Protein AF-A0A1L9TGQ7-F1 (afdb_monomer)

Solvent-accessible surface area (backbone atoms only — not comparable to full-atom values): 24859 Å² total; per-residue (Å²): 131,86,84,70,90,68,77,85,53,78,70,39,79,41,75,22,40,30,78,27,87,82,72,50,65,28,44,29,42,13,30,24,74,45,77,50,68,49,99,86,67,49,78,47,44,32,21,42,79,64,66,68,78,75,81,62,87,81,80,74,77,82,78,83,72,86,79,78,83,77,71,81,80,76,93,82,71,81,88,72,87,74,85,90,71,97,55,82,61,54,36,28,29,88,88,43,94,48,72,83,74,11,47,65,52,70,86,42,43,58,85,92,52,49,78,76,86,53,93,65,65,64,64,56,53,62,53,68,71,46,64,81,30,72,59,53,56,58,72,64,38,80,37,44,22,42,30,74,36,73,59,70,48,57,28,35,30,33,11,28,19,63,42,58,38,63,61,84,96,44,43,60,27,17,30,19,42,68,44,62,96,46,67,56,80,66,30,30,38,19,29,76,91,75,65,45,64,62,54,77,89,67,49,53,64,50,76,79,79,79,91,73,71,92,66,86,48,63,69,63,62,54,50,48,56,75,68,61,55,40,46,87,94,55,60,76,55,76,69,38,80,39,76,19,27,29,77,45,96,68,38,48,59,27,39,26,56,16,34,23,74,44,70,49,64,38,97,87,68,41,46,30,38,32,22,42,69,44,95,94,36,52,76,56,20,21,27,84,78,77,34,43,61,44,74,62,60,92,57,54,51,59,96,86,56,85,70,87,85,89,51,79,76,51,49,58,56,42,51,54,49,50,47,53,46,44,52,42,66,75,15,73,30,42,54,53,60,68,69,51,76,80,87,85,71,73,69,57,81,67,36,80,38,72,19,40,28,65,43,90,79,46,65,98,80,57,55,27,40,25,33,10,35,24,77,44,62,45,65,48,100,85,69,46,75,48,42,33,16,41,77,43,94,90,44,69,62,78,64,28,38,37,17,29,77,87,76,35,44,68,56,60,75,86,49,59,133

pLDDT: mean 75.67, std 20.25, range [24.47, 97.88]

Foldseek 3Di:
DDPDPDDDDQQDWDWFWEQFPVRAIWTAIAGFHDWDADPVRDIGTYGAQDEDPPPPDDPPPDDPPPPPPPDDDDPDDDDDDDDDDPCRRFTFRPVDPDRVVRTDDLNRHDPVHRPPVDLPDVLVVLVVVFPQQQDQDDAQDFHWFWEAFQLRFIKTATAGFQGFDDDDPGRRGGHGAQDAPDCDDRSFIARNNPRHTDDPLRHANDDDDDLPDPDQPDPPQLCCVVVVFQQPVRWDDAQDWDFAWEQDPNRAIWTFTAGWPDWDADPVRTIHTYHDHDPPRQQRTARSRSRHRDDPVLCVDDVPDHDDDDDDVVVVVCVVVVVVVCCVCVPLLNVLVVPFDDPPDWDDAQDFHWAWEDQPPDDRPFIWIAGAGWPDWDADPVRDIHTYGAQDPVDCDRRSFIAGNVRSHTDDPVRHD

Secondary structure (DSSP, 8-state):
------PPPTTSEEEEEEE-TTS-EEEEEEEEEEEEE-TTS-EEEEEEE-------S--------TTSTT-PPPTT---------S-TT--B-TT-SSHHHHBPPGGGS-TTTS----TTHHHHHHHHHS----SPPPTT-EEEEEEE-TT--EEEEEEEEEEEEEETTEEEEEEEEPPTT--SGGG--EETTT-PBPPGGGS-SSPPPP--------HHHHHHHHH----GGGPPPTTSEEEEEEE-TTS-EEEEEEEEEEEEE-TTS-EEEEEEPPTT-GGG-B-TTT-PBPP-TTTS--TT-------HHHHHHHHHHHHHHHHHHSSHHHHHHHTSPP--S-PPTT-EEEEEE--TTS-TT--EEEEEEEEEEEE-TTS-EEEEEE--TT--SGGGS-B-TTT-PBPPGGG--

Nearest PDB structures (foldseek):
  6fwn-assembly1_A  TM=1.967E-01  e=7.204E+00  Homo sapiens
  6hix-assembly1_A4  TM=1.139E-01  e=1.671E+00  Trypanosoma brucei brucei
  7nfe-assembly1_C  TM=1.487E-01  e=7.204E+00  Homo sapiens
  7k0y-assembly1_C  TM=9.699E-02  e=7.638E+00  Homo sapiens

Sequence (417 aa):
MGRTNKVPQIGQDFAGWYHAPSGKRYYGRGTINERGYTHDGSIYWRVCPTGVRPLTKFDCCSTSDEEELLREPDEDEPVRTYGRTGLDHEFVDPYVNDMKKSIMPEEDWPWHLRPFTDRNCNYSFRWRTVPDPSRAAEFGRKTPGLYVTANRMNYVGVGRALKPKMLGKEAKSSLVMPIPGKTDGLYQFFDRERGNNIPFWDMPRAPYPRWESGKAINREKWHAWFDNRPHAAMMPRLDDEHLGAYIAPDGHWYIGKGKVVATGLNQERRGFVYVEPQPGNEHNFVHPFTEEPMADFAACPRPGEGRLVTGQEGEKERHDAEQELAILKDGPAWSRWRSFPRIERIPELGEEYPGLYRPPKAPKREIYLGVGKVIKAGTTDRGRVFVESVPIPDKKEGNYQFFDPFTGKDMPDEYLP

Radius of gyration: 27.44 Å; Cα contacts (8 Å, |Δi|>4): 732; chains: 1; bounding box: 98×52×60 Å

Mean predicted aligned error: 18.0 Å

Organism: NCBI:txid1036612

Structure (mmCIF, N/CA/C/O backbone):
data_AF-A0A1L9TGQ7-F1
#
_entry.id   AF-A0A1L9TGQ7-F1
#
loop_
_atom_site.group_PDB
_atom_site.id
_atom_site.type_symbol
_atom_site.label_atom_id
_atom_site.label_alt_id
_atom_site.label_comp_id
_atom_site.label_asym_id
_atom_site.label_entity_id
_atom_site.label_seq_id
_atom_site.pdbx_PDB_ins_code
_atom_site.Cartn_x
_atom_site.Cartn_y
_atom_site.Cartn_z
_atom_site.occupancy
_atom_site.B_iso_or_equiv
_atom_site.auth_seq_id
_atom_site.auth_comp_id
_atom_site.auth_asym_id
_atom_site.auth_atom_id
_atom_site.pdbx_PDB_model_num
ATOM 1 N N . MET A 1 1 ? -41.762 -17.075 -12.937 1.00 41.94 1 MET A N 1
ATOM 2 C CA . MET A 1 1 ? -40.290 -17.190 -12.818 1.00 41.94 1 MET A CA 1
ATOM 3 C C . MET A 1 1 ? -39.978 -18.293 -11.817 1.00 41.94 1 MET A C 1
ATOM 5 O O . MET A 1 1 ? -40.429 -18.195 -10.683 1.00 41.94 1 MET A O 1
ATOM 9 N N . GLY A 1 2 ? -39.305 -19.368 -12.236 1.00 38.78 2 GLY A N 1
ATOM 10 C CA . GLY A 1 2 ? -38.967 -20.485 -11.349 1.00 38.78 2 GLY A CA 1
ATOM 11 C C . GLY A 1 2 ? -37.966 -20.044 -10.282 1.00 38.78 2 GLY A C 1
ATOM 12 O O . GLY A 1 2 ? -36.862 -19.624 -10.618 1.00 38.78 2 GLY A O 1
ATOM 13 N N . ARG A 1 3 ? -38.354 -20.108 -9.003 1.00 36.09 3 ARG A N 1
ATOM 14 C CA . ARG A 1 3 ? -37.448 -19.869 -7.872 1.00 36.09 3 ARG A CA 1
ATOM 15 C C . ARG A 1 3 ? -36.456 -21.028 -7.800 1.00 36.09 3 ARG A C 1
ATOM 17 O O . ARG A 1 3 ? -36.712 -22.040 -7.160 1.00 36.09 3 ARG A O 1
ATOM 24 N N . THR A 1 4 ? -35.327 -20.913 -8.488 1.00 45.81 4 THR A N 1
ATOM 25 C CA . THR A 1 4 ? -34.187 -21.784 -8.206 1.00 45.81 4 THR A CA 1
ATOM 26 C C . THR A 1 4 ? -33.650 -21.396 -6.831 1.00 45.81 4 THR A C 1
ATOM 28 O O . THR A 1 4 ? -33.208 -20.261 -6.672 1.00 45.81 4 THR A O 1
ATOM 31 N N . ASN A 1 5 ? -33.661 -22.318 -5.861 1.00 67.69 5 ASN A N 1
ATOM 32 C CA . ASN A 1 5 ? -33.071 -22.183 -4.513 1.00 67.69 5 ASN A CA 1
ATOM 33 C C . ASN A 1 5 ? -31.532 -22.031 -4.530 1.00 67.69 5 ASN A C 1
ATOM 35 O O . ASN A 1 5 ? -30.829 -22.516 -3.645 1.00 67.69 5 ASN A O 1
ATOM 39 N N . LYS A 1 6 ? -30.967 -21.407 -5.564 1.00 85.38 6 LYS A N 1
ATOM 40 C CA . LYS A 1 6 ? -29.536 -21.150 -5.641 1.00 85.38 6 LYS A CA 1
ATOM 41 C C . LYS A 1 6 ? -29.211 -20.012 -4.686 1.00 85.38 6 LYS A C 1
ATOM 43 O O . LYS A 1 6 ? -29.656 -18.885 -4.880 1.00 85.38 6 LYS A O 1
ATOM 48 N N . VAL A 1 7 ? -28.434 -20.341 -3.660 1.00 89.12 7 VAL A N 1
ATOM 49 C CA . VAL A 1 7 ? -27.815 -19.368 -2.762 1.00 89.12 7 VAL A CA 1
ATOM 50 C C . VAL A 1 7 ? -26.965 -18.408 -3.614 1.00 89.12 7 VAL A C 1
ATOM 52 O O . VAL A 1 7 ? -26.104 -18.893 -4.356 1.00 89.12 7 VAL A O 1
ATOM 55 N N . PRO A 1 8 ? -27.200 -17.084 -3.543 1.00 91.06 8 PRO A N 1
ATOM 56 C CA . PRO A 1 8 ? -26.409 -16.090 -4.265 1.00 91.06 8 PRO A CA 1
ATOM 57 C C . PRO A 1 8 ? -24.906 -16.221 -3.989 1.00 91.06 8 PRO A C 1
ATOM 59 O O . PRO A 1 8 ? -24.485 -16.603 -2.894 1.00 91.06 8 PRO A O 1
ATOM 62 N N . GLN A 1 9 ? -24.078 -15.915 -4.984 1.00 92.00 9 GLN A N 1
ATOM 63 C CA . GLN A 1 9 ? -22.617 -15.968 -4.870 1.00 92.00 9 GLN A CA 1
ATOM 64 C C . GLN A 1 9 ? -22.018 -14.564 -4.727 1.00 92.00 9 GLN A C 1
ATOM 66 O O . GLN A 1 9 ? -22.563 -13.592 -5.246 1.00 92.00 9 GLN A O 1
ATOM 71 N N . ILE A 1 10 ? -20.869 -14.459 -4.047 1.00 90.12 10 ILE A N 1
ATOM 72 C CA . ILE A 1 10 ? -20.079 -13.217 -4.005 1.00 90.12 10 ILE A CA 1
ATOM 73 C C . ILE A 1 10 ? -19.779 -12.777 -5.446 1.00 90.12 10 ILE A C 1
ATOM 75 O O . ILE A 1 10 ? -19.423 -13.600 -6.287 1.00 90.12 10 ILE A O 1
ATOM 79 N N . GLY A 1 11 ? -19.948 -11.487 -5.733 1.00 85.81 11 GLY A N 1
ATOM 80 C CA . GLY A 1 11 ? -19.813 -10.916 -7.072 1.00 85.81 11 GLY A CA 1
ATOM 81 C C . GLY A 1 11 ? -21.116 -10.847 -7.877 1.00 85.81 11 GLY A C 1
ATOM 82 O O . GLY A 1 11 ? -21.139 -10.167 -8.900 1.00 85.81 11 GLY A O 1
ATOM 83 N N . GLN A 1 12 ? -22.201 -11.492 -7.433 1.00 92.50 12 GLN A N 1
ATOM 84 C CA . GLN A 1 12 ? -23.512 -11.378 -8.081 1.00 92.50 12 GLN A CA 1
ATOM 85 C C . GLN A 1 12 ? -24.275 -10.139 -7.605 1.00 92.50 12 GLN A C 1
ATOM 87 O O . GLN A 1 12 ? -24.151 -9.729 -6.452 1.00 92.50 12 GLN A O 1
ATOM 92 N N . ASP A 1 13 ? -25.086 -9.574 -8.498 1.00 91.12 13 ASP A N 1
ATOM 93 C CA . ASP A 1 13 ? -26.049 -8.523 -8.169 1.00 91.12 13 ASP A CA 1
ATOM 94 C C . ASP A 1 13 ? -27.183 -9.095 -7.304 1.00 91.12 13 ASP A C 1
ATOM 96 O O . ASP A 1 13 ? -27.836 -10.074 -7.681 1.00 91.12 13 ASP A O 1
ATOM 100 N N . PHE A 1 14 ? -27.396 -8.516 -6.124 1.00 93.44 14 PHE A N 1
ATOM 101 C CA . PHE A 1 14 ? -28.368 -8.983 -5.141 1.00 93.44 14 PHE A CA 1
ATOM 102 C C . PHE A 1 14 ? -28.836 -7.844 -4.224 1.00 93.44 14 PHE A C 1
ATOM 104 O O . PHE A 1 14 ? -28.179 -6.813 -4.106 1.00 93.44 14 PHE A O 1
ATOM 111 N N . ALA A 1 15 ? -29.977 -8.023 -3.556 1.00 92.75 15 ALA A N 1
ATOM 112 C CA . ALA A 1 15 ? -30.450 -7.079 -2.545 1.00 92.75 15 ALA A CA 1
ATOM 113 C C . ALA A 1 15 ? -29.833 -7.406 -1.177 1.00 92.75 15 ALA A C 1
ATOM 115 O O . ALA A 1 15 ? -29.907 -8.543 -0.706 1.00 92.75 15 ALA A O 1
ATOM 116 N N . GLY A 1 16 ? -29.226 -6.422 -0.522 1.00 93.38 16 GLY A N 1
ATOM 117 C CA . GLY A 1 16 ? -28.570 -6.627 0.762 1.00 93.38 16 GLY A CA 1
ATOM 118 C C . GLY A 1 16 ? -28.275 -5.334 1.505 1.00 93.38 16 GLY A C 1
ATOM 119 O O . GLY A 1 16 ? -28.634 -4.237 1.079 1.00 93.38 16 GLY A O 1
ATOM 120 N N . TRP A 1 17 ? -27.602 -5.482 2.640 1.00 94.31 17 TRP A N 1
ATOM 121 C CA . TRP A 1 17 ? -27.204 -4.361 3.478 1.00 94.31 17 TRP A CA 1
ATOM 122 C C . TRP A 1 17 ? -25.899 -3.743 2.984 1.00 94.31 17 TRP A C 1
ATOM 124 O O . TRP A 1 17 ? -24.921 -4.435 2.715 1.00 94.31 17 TRP A O 1
ATOM 134 N N . TYR A 1 18 ? -25.847 -2.423 2.942 1.00 93.50 18 TYR A N 1
ATOM 135 C CA . TYR A 1 18 ? -24.638 -1.647 2.742 1.00 93.50 18 TYR A CA 1
ATOM 136 C C . TYR A 1 18 ? -24.322 -0.871 4.020 1.00 93.50 18 TYR A C 1
ATOM 138 O O . TYR A 1 18 ? -25.192 -0.243 4.622 1.00 93.50 18 TYR A O 1
ATOM 146 N N . HIS A 1 19 ? -23.068 -0.952 4.459 1.00 90.00 19 HIS A N 1
ATOM 147 C CA . HIS A 1 19 ? -22.569 -0.221 5.619 1.00 90.00 19 HIS A CA 1
ATOM 148 C C . HIS A 1 19 ? -21.802 0.998 5.119 1.00 90.00 19 HIS A C 1
ATOM 150 O O . HIS A 1 19 ? -20.717 0.861 4.547 1.00 90.00 19 HIS A O 1
ATOM 156 N N . ALA A 1 20 ? -22.375 2.176 5.328 1.00 88.25 20 ALA A N 1
ATOM 157 C CA . ALA A 1 20 ? -21.774 3.418 4.885 1.00 88.25 20 ALA A CA 1
ATOM 158 C C . ALA A 1 20 ? -20.592 3.836 5.780 1.00 88.25 20 ALA A C 1
ATOM 160 O O . ALA A 1 20 ? -20.524 3.441 6.950 1.00 88.25 20 ALA A O 1
ATOM 161 N N . PRO A 1 21 ? -19.676 4.686 5.277 1.00 75.56 21 PRO A N 1
ATOM 162 C CA . PRO A 1 21 ? -18.575 5.235 6.067 1.00 75.56 21 PRO A CA 1
ATOM 163 C C . PRO A 1 21 ? -19.004 5.999 7.328 1.00 75.56 21 PRO A C 1
ATOM 165 O O . PRO A 1 21 ? -18.223 6.053 8.275 1.00 75.56 21 PRO A O 1
ATOM 168 N N . SER A 1 22 ? -20.215 6.570 7.364 1.00 80.31 22 SER A N 1
ATOM 169 C CA . SER A 1 22 ? -20.769 7.224 8.561 1.00 80.31 22 SER A CA 1
ATOM 170 C C . SER A 1 22 ? -21.143 6.258 9.690 1.00 80.31 22 SER A C 1
ATOM 172 O O . SER A 1 22 ? -21.443 6.704 10.794 1.00 80.31 22 SER A O 1
ATOM 174 N N . GLY A 1 23 ? -21.161 4.946 9.430 1.00 83.88 23 GLY A N 1
ATOM 175 C CA . GLY A 1 23 ? -21.666 3.928 10.354 1.00 83.88 23 GLY A CA 1
ATOM 176 C C . GLY A 1 23 ? -23.158 3.619 10.191 1.00 83.88 23 GLY A C 1
ATOM 177 O O . GLY A 1 23 ? -23.640 2.662 10.800 1.00 83.88 23 GLY A O 1
ATOM 178 N N . LYS A 1 24 ? -23.884 4.367 9.347 1.00 89.88 24 LYS A N 1
ATOM 179 C CA . LYS A 1 24 ? -25.278 4.069 8.985 1.00 89.88 24 LYS A CA 1
ATOM 180 C C . LYS A 1 24 ? -25.387 2.840 8.079 1.00 89.88 24 LYS A C 1
ATOM 182 O O . LYS A 1 24 ? -24.432 2.449 7.401 1.00 89.88 24 LYS A O 1
ATOM 187 N N . ARG A 1 25 ? -26.572 2.225 8.070 1.00 91.25 25 ARG A N 1
ATOM 188 C CA . ARG A 1 25 ? -26.887 1.052 7.249 1.00 91.25 25 ARG A CA 1
ATOM 189 C C . ARG A 1 25 ? -28.003 1.386 6.279 1.00 91.25 25 ARG A C 1
ATOM 191 O O . ARG A 1 25 ? -29.029 1.914 6.685 1.00 91.25 25 ARG A O 1
ATOM 198 N N . TYR A 1 26 ? -27.804 0.997 5.032 1.00 92.12 26 TYR A N 1
ATOM 199 C CA . TYR A 1 26 ? -28.783 1.164 3.972 1.00 92.12 26 TYR A CA 1
ATOM 200 C C . TYR A 1 26 ? -29.100 -0.196 3.363 1.00 92.12 26 TYR A C 1
ATOM 202 O O . TYR A 1 26 ? -28.219 -1.051 3.276 1.00 92.12 26 TYR A O 1
ATOM 210 N N . TYR A 1 27 ? -30.339 -0.413 2.945 1.00 92.56 27 TYR A N 1
ATOM 211 C CA . TYR A 1 27 ? -30.744 -1.609 2.217 1.00 92.56 27 TYR A CA 1
ATOM 212 C C . TYR A 1 27 ? -30.982 -1.248 0.754 1.00 92.56 27 TYR A C 1
ATOM 214 O O . TYR A 1 27 ? -31.634 -0.249 0.455 1.00 92.56 27 TYR A O 1
ATOM 222 N N . GLY A 1 28 ? -30.429 -2.034 -0.160 1.00 92.81 28 GLY A N 1
ATOM 223 C CA . GLY A 1 28 ? -30.529 -1.756 -1.588 1.00 92.81 28 GLY A CA 1
ATOM 224 C C . GLY A 1 28 ? -29.936 -2.869 -2.435 1.00 92.81 28 GLY A C 1
ATOM 225 O O . GLY A 1 28 ? -29.497 -3.903 -1.925 1.00 92.81 28 GLY A O 1
ATOM 226 N N . ARG A 1 29 ? -29.947 -2.666 -3.750 1.00 93.19 29 ARG A N 1
ATOM 227 C CA . ARG A 1 29 ? -29.457 -3.635 -4.730 1.00 93.19 29 ARG A CA 1
ATOM 228 C C . ARG A 1 29 ? -28.027 -3.303 -5.158 1.00 93.19 29 ARG A C 1
ATOM 230 O O . ARG A 1 29 ? -27.737 -2.169 -5.531 1.00 93.19 29 ARG A O 1
ATOM 237 N N . GLY A 1 30 ? -27.126 -4.276 -5.088 1.00 92.62 30 GLY A N 1
ATOM 238 C CA . GLY A 1 30 ? -25.736 -4.110 -5.500 1.00 92.62 30 GLY A CA 1
ATOM 239 C C . GLY A 1 30 ? -24.979 -5.431 -5.579 1.00 92.62 30 GLY A C 1
ATOM 240 O O . GLY A 1 30 ? -25.534 -6.507 -5.369 1.00 92.62 30 GLY A O 1
ATOM 241 N N . THR A 1 31 ? -23.680 -5.368 -5.846 1.00 93.00 31 THR A N 1
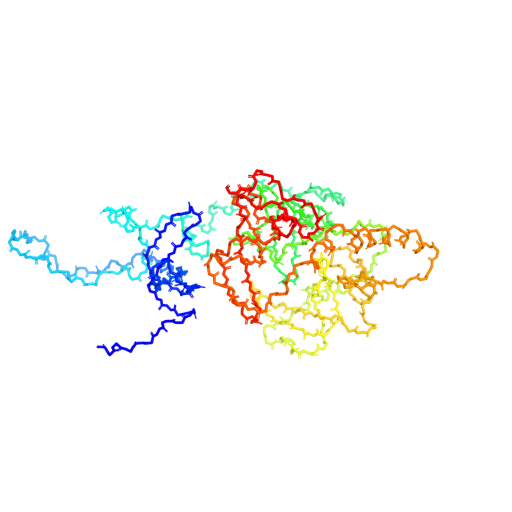ATOM 242 C CA . THR A 1 31 ? -22.844 -6.569 -5.931 1.00 93.00 31 THR A CA 1
ATOM 243 C C . THR A 1 31 ? -22.520 -7.105 -4.545 1.00 93.00 31 THR A C 1
ATOM 245 O O . THR A 1 31 ? -21.939 -6.393 -3.723 1.00 93.00 31 THR A O 1
ATOM 248 N N . ILE A 1 32 ? -22.823 -8.381 -4.295 1.00 93.38 32 ILE A N 1
ATOM 249 C CA . ILE A 1 32 ? -22.462 -9.068 -3.050 1.00 93.38 32 ILE A CA 1
ATOM 250 C C . ILE A 1 32 ? -20.944 -9.018 -2.874 1.00 93.38 32 ILE A C 1
ATOM 252 O O . ILE A 1 32 ? -20.205 -9.575 -3.685 1.00 93.38 32 ILE A O 1
ATOM 256 N N . ASN A 1 33 ? -20.478 -8.399 -1.793 1.00 90.88 33 ASN A N 1
ATOM 257 C CA . ASN A 1 33 ? -19.062 -8.374 -1.423 1.00 90.88 33 ASN A CA 1
ATOM 258 C C . ASN A 1 33 ? -18.769 -9.195 -0.160 1.00 90.88 33 ASN A C 1
ATOM 260 O O . ASN A 1 33 ? -17.625 -9.578 0.068 1.00 90.88 33 ASN A O 1
ATOM 264 N N . GLU A 1 34 ? -19.792 -9.501 0.635 1.00 90.75 34 GLU A N 1
ATOM 265 C CA . GLU A 1 34 ? -19.666 -10.292 1.849 1.00 90.75 34 GLU A CA 1
ATOM 266 C C . GLU A 1 34 ? -20.955 -11.090 2.099 1.00 90.75 34 GLU A C 1
ATOM 268 O O . GLU A 1 34 ? -22.074 -10.608 1.912 1.00 90.75 34 GLU A O 1
ATOM 273 N N . ARG A 1 35 ? -20.775 -12.342 2.526 1.00 93.62 35 ARG A N 1
ATOM 274 C CA . ARG A 1 35 ? -21.830 -13.241 2.998 1.00 93.62 35 ARG A CA 1
ATOM 275 C C . ARG A 1 35 ? -21.476 -13.649 4.417 1.00 93.62 35 ARG A C 1
ATOM 277 O O . ARG A 1 35 ? -20.367 -14.135 4.636 1.00 93.62 35 ARG A O 1
ATOM 284 N N . GLY A 1 36 ? -22.412 -13.508 5.345 1.00 87.50 36 GLY A N 1
ATOM 285 C CA . GLY A 1 36 ? -22.205 -13.909 6.731 1.00 87.50 36 GLY A CA 1
ATOM 286 C C . GLY A 1 36 ? -23.450 -14.517 7.357 1.00 87.50 36 GLY A C 1
ATOM 287 O O . GLY A 1 36 ? -24.524 -14.540 6.754 1.00 87.50 36 GLY A O 1
ATOM 288 N N . TYR A 1 37 ? -23.273 -14.999 8.582 1.00 84.69 37 TYR A N 1
ATOM 289 C CA . TYR A 1 37 ? -24.345 -15.497 9.434 1.00 84.69 37 TYR A CA 1
ATOM 290 C C . TYR A 1 37 ? -24.503 -14.548 10.622 1.00 84.69 37 TYR A C 1
ATOM 292 O O . TYR A 1 37 ? -23.510 -14.059 11.168 1.00 84.69 37 TYR A O 1
ATOM 300 N N . THR A 1 38 ? -25.737 -14.236 10.988 1.00 74.06 38 THR A N 1
ATOM 301 C CA . THR A 1 38 ? -26.075 -13.523 12.225 1.00 74.06 38 THR A CA 1
ATOM 302 C C . THR A 1 38 ? -26.115 -14.492 13.410 1.00 74.06 38 THR A C 1
ATOM 304 O O . THR A 1 38 ? -26.027 -15.707 13.249 1.00 74.06 38 THR A O 1
ATOM 307 N N . HIS A 1 39 ? -26.239 -13.949 14.623 1.00 62.94 39 HIS A N 1
ATOM 308 C CA . HIS A 1 39 ? -26.253 -14.721 15.872 1.00 62.94 39 HIS A CA 1
ATOM 309 C C . HIS A 1 39 ? -27.430 -15.707 15.985 1.00 62.94 39 HIS A C 1
ATOM 311 O O . HIS A 1 39 ? -27.343 -16.673 16.732 1.00 62.94 39 HIS A O 1
ATOM 317 N N . ASP A 1 40 ? -28.513 -15.478 15.242 1.00 78.25 40 ASP A N 1
ATOM 318 C CA . ASP A 1 40 ? -29.680 -16.364 15.147 1.00 78.25 40 ASP A CA 1
ATOM 319 C C . ASP A 1 40 ? -29.550 -17.421 14.029 1.00 78.25 40 ASP A C 1
ATOM 321 O O . ASP A 1 40 ? -30.487 -18.170 13.765 1.00 78.25 40 ASP A O 1
ATOM 325 N N . GLY A 1 41 ? -28.400 -17.480 13.348 1.00 80.06 41 GLY A N 1
ATOM 326 C CA . GLY A 1 41 ? -28.148 -18.395 12.235 1.00 80.06 41 GLY A CA 1
ATOM 327 C C . GLY A 1 41 ? -28.746 -17.952 10.897 1.00 80.06 41 GLY A C 1
ATOM 328 O O . GLY A 1 41 ? -28.565 -18.656 9.899 1.00 80.06 41 GLY A O 1
ATOM 329 N N . SER A 1 42 ? -29.423 -16.798 10.826 1.00 79.81 42 SER A N 1
ATOM 330 C CA . SER A 1 42 ? -29.899 -16.270 9.547 1.00 79.81 42 SER A CA 1
ATOM 331 C C . SER A 1 42 ? -28.740 -15.759 8.677 1.00 79.81 42 SER A C 1
ATOM 333 O O . SER A 1 42 ? -27.658 -15.407 9.151 1.00 79.81 42 SER A O 1
ATOM 335 N N . ILE A 1 43 ? -28.926 -15.808 7.356 1.00 87.62 43 ILE A N 1
ATOM 336 C CA . ILE A 1 43 ? -27.905 -15.384 6.391 1.00 87.62 43 ILE A CA 1
ATOM 337 C C . ILE A 1 43 ? -28.132 -13.913 6.083 1.00 87.62 43 ILE A C 1
ATOM 339 O O . ILE A 1 43 ? -29.220 -13.534 5.646 1.00 87.62 43 ILE A O 1
ATOM 343 N N . TYR A 1 44 ? -27.087 -13.101 6.218 1.00 90.31 44 TYR A N 1
ATOM 344 C CA . TYR A 1 44 ? -27.097 -11.741 5.701 1.00 90.31 44 TYR A CA 1
ATOM 345 C C . TYR A 1 44 ? -26.168 -11.606 4.498 1.00 90.31 44 TYR A C 1
ATOM 347 O O . TYR A 1 44 ? -25.124 -12.257 4.381 1.00 90.31 44 TYR A O 1
ATOM 355 N N . TRP A 1 45 ? -26.560 -10.697 3.614 1.00 92.12 45 TRP A N 1
ATOM 356 C CA . TRP A 1 45 ? -25.785 -10.297 2.453 1.00 92.12 45 TRP A CA 1
ATOM 357 C C . TRP A 1 45 ? -25.350 -8.863 2.653 1.00 92.12 45 TRP A C 1
ATOM 359 O O . TRP A 1 45 ? -26.189 -7.990 2.899 1.00 92.12 45 TRP A O 1
ATOM 369 N N . ARG A 1 46 ? -24.047 -8.623 2.542 1.00 92.88 46 ARG A N 1
ATOM 370 C CA . ARG A 1 46 ? -23.527 -7.280 2.355 1.00 92.88 46 ARG A CA 1
ATOM 371 C C . ARG A 1 46 ? -23.251 -7.053 0.886 1.00 92.88 46 ARG A C 1
ATOM 373 O O . ARG A 1 46 ? -22.666 -7.896 0.199 1.00 92.88 46 ARG A O 1
ATOM 380 N N . VAL A 1 47 ? -23.725 -5.913 0.416 1.00 93.88 47 VAL A N 1
ATOM 381 C CA . VAL A 1 47 ? -23.627 -5.519 -0.982 1.00 93.88 47 VAL A CA 1
ATOM 382 C C . VAL A 1 47 ? -22.873 -4.206 -1.077 1.00 93.88 47 VAL A C 1
ATOM 384 O O . VAL A 1 47 ? -22.970 -3.334 -0.212 1.00 93.88 47 VAL A O 1
ATOM 387 N N . CYS A 1 48 ? -22.093 -4.074 -2.137 1.00 90.44 48 CYS A N 1
ATOM 388 C CA . CYS A 1 48 ? -21.546 -2.803 -2.558 1.00 90.44 48 CYS A CA 1
ATOM 389 C C . CYS A 1 48 ? -22.490 -2.235 -3.624 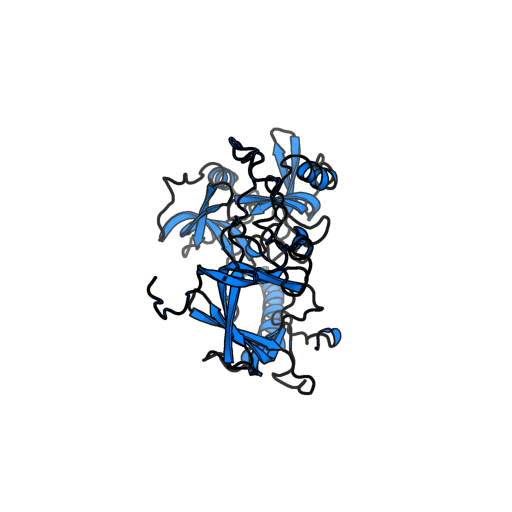1.00 90.44 48 CYS A C 1
ATOM 391 O O . CYS A 1 48 ? -22.764 -2.946 -4.595 1.00 90.44 48 CYS A O 1
ATOM 393 N N . PRO A 1 49 ? -23.000 -1.002 -3.468 1.00 89.31 49 PRO A N 1
ATOM 394 C CA . PRO A 1 49 ? -23.778 -0.357 -4.515 1.00 89.31 49 PRO A CA 1
ATOM 395 C C . PRO A 1 49 ? -23.015 -0.422 -5.845 1.00 89.31 49 PRO A C 1
ATOM 397 O O . PRO A 1 49 ? -21.798 -0.237 -5.867 1.00 89.31 49 PRO A O 1
ATOM 400 N N . THR A 1 50 ? -23.704 -0.715 -6.948 1.00 81.44 50 THR A N 1
ATOM 401 C CA . THR A 1 50 ? -23.097 -0.793 -8.284 1.00 81.44 50 THR A CA 1
ATOM 402 C C . THR A 1 50 ? -23.780 0.161 -9.241 1.00 81.44 50 THR A C 1
ATOM 404 O O . THR A 1 50 ? -24.838 -0.148 -9.774 1.00 81.44 50 THR A O 1
ATOM 407 N N . GLY A 1 51 ? -23.128 1.299 -9.483 1.00 64.50 51 GLY A N 1
ATOM 408 C CA . GLY A 1 51 ? -23.552 2.298 -10.455 1.00 64.50 51 GLY A CA 1
ATOM 409 C C . GLY A 1 51 ? -24.744 3.125 -9.980 1.00 64.50 51 GLY A C 1
ATOM 410 O O . GLY A 1 51 ? -25.863 2.637 -9.904 1.00 64.50 51 GLY A O 1
ATOM 411 N N . VAL A 1 52 ? -24.531 4.424 -9.769 1.00 53.56 52 VAL A N 1
ATOM 412 C CA . VAL A 1 52 ? -25.620 5.381 -9.989 1.00 53.56 52 VAL A CA 1
ATOM 413 C C . VAL A 1 52 ? -25.789 5.416 -11.499 1.00 53.56 52 VAL A C 1
ATOM 415 O O . VAL A 1 52 ? -24.833 5.761 -12.199 1.00 53.56 52 VAL A O 1
ATOM 418 N N . ARG A 1 53 ? -26.959 5.065 -12.042 1.00 43.97 53 ARG A N 1
ATOM 419 C CA . ARG A 1 53 ? -27.293 5.642 -13.346 1.00 43.97 53 ARG A CA 1
ATOM 420 C C . ARG A 1 53 ? -27.389 7.142 -13.081 1.00 43.97 53 ARG A C 1
ATOM 422 O O . ARG A 1 53 ? -28.229 7.522 -12.266 1.00 43.97 53 ARG A O 1
ATOM 429 N N . PRO A 1 54 ? -26.519 7.991 -13.656 1.00 39.06 54 PRO A N 1
ATOM 430 C CA . PRO A 1 54 ? -26.749 9.417 -13.548 1.00 39.06 54 PRO A CA 1
ATOM 431 C C . PRO A 1 54 ? -28.147 9.651 -14.113 1.00 39.06 54 PRO A C 1
ATOM 433 O O . PRO A 1 54 ? -28.425 9.222 -15.233 1.00 39.06 54 PRO A O 1
ATOM 436 N N . LEU A 1 55 ? -29.031 10.274 -13.334 1.00 38.28 55 LEU A N 1
ATOM 437 C CA . LEU A 1 55 ? -30.223 10.894 -13.891 1.00 38.28 55 LEU A CA 1
ATOM 438 C C . LEU A 1 55 ? -29.705 11.938 -14.881 1.00 38.28 55 LEU A C 1
ATOM 440 O O . LEU A 1 55 ? -29.339 13.053 -14.505 1.00 38.28 55 LEU A O 1
ATOM 444 N N . THR A 1 56 ? -29.562 11.550 -16.145 1.00 31.81 56 THR A N 1
ATOM 445 C CA . THR A 1 56 ? -29.383 12.502 -17.224 1.00 31.81 56 THR A CA 1
ATOM 446 C C . THR A 1 56 ? -30.617 13.381 -17.188 1.00 31.81 56 THR A C 1
ATOM 448 O O . THR A 1 56 ? -31.736 12.921 -17.385 1.00 31.81 56 THR A O 1
ATOM 451 N N . LYS A 1 57 ? -30.398 14.651 -16.843 1.00 37.50 57 LYS A N 1
ATOM 452 C CA . LYS A 1 57 ? -31.347 15.744 -17.046 1.00 37.50 57 LYS A CA 1
ATOM 453 C C . LYS A 1 57 ? -32.001 15.538 -18.423 1.00 37.50 57 LYS A C 1
ATOM 455 O O . LYS A 1 57 ? -31.265 15.489 -19.404 1.00 37.50 57 LYS A O 1
ATOM 460 N N . PHE A 1 58 ? -33.332 15.447 -18.446 1.00 33.00 58 PHE A N 1
ATOM 461 C CA . PHE A 1 58 ? -34.207 15.128 -19.588 1.00 33.00 58 PHE A CA 1
ATOM 462 C C . PHE A 1 58 ? -34.380 13.638 -19.928 1.00 33.00 58 PHE A C 1
ATOM 464 O O . PHE A 1 58 ? -33.916 13.173 -20.957 1.00 33.00 58 PHE A O 1
ATOM 471 N N . ASP A 1 59 ? -35.174 12.947 -19.110 1.00 26.12 59 ASP A N 1
ATOM 472 C CA . ASP A 1 59 ? -36.231 12.060 -19.614 1.00 26.12 59 ASP A CA 1
ATOM 473 C C . ASP A 1 59 ? -37.546 12.528 -18.974 1.00 26.12 59 ASP A C 1
ATOM 475 O O . ASP A 1 59 ? -38.099 11.916 -18.062 1.00 26.12 59 ASP A O 1
ATOM 479 N N . CYS A 1 60 ? -38.014 13.701 -19.409 1.00 24.47 60 CYS A N 1
ATOM 480 C CA . CYS A 1 60 ? -39.436 13.996 -19.324 1.00 24.47 60 CYS A CA 1
ATOM 481 C C . CYS A 1 60 ? -40.064 13.224 -20.480 1.00 24.47 60 CYS A C 1
ATOM 483 O O . CYS A 1 60 ? -39.891 13.610 -21.637 1.00 24.47 60 CYS A O 1
ATOM 485 N N . CYS A 1 61 ? -40.752 12.125 -20.179 1.00 26.30 61 CYS A N 1
ATOM 486 C CA . CYS A 1 61 ? -41.710 11.564 -21.117 1.00 26.30 61 CYS A CA 1
ATOM 487 C C . CYS A 1 61 ? -42.613 12.698 -21.613 1.00 26.30 61 CYS A C 1
ATOM 489 O O . CYS A 1 61 ? -43.156 13.462 -20.813 1.00 26.30 61 CYS A O 1
ATOM 491 N N . SER A 1 62 ? -42.742 12.808 -22.933 1.00 26.03 62 SER A N 1
ATOM 492 C CA . SER A 1 62 ? -43.781 13.597 -23.571 1.00 26.03 62 SER A CA 1
ATOM 493 C C . SER A 1 62 ? -45.136 13.100 -23.075 1.00 26.03 62 SER A C 1
ATOM 495 O O . SER A 1 62 ? -45.536 11.978 -23.380 1.00 26.03 62 SER A O 1
ATOM 497 N N . THR A 1 63 ? -45.835 13.924 -22.309 1.00 30.84 63 THR A N 1
ATOM 498 C CA . THR A 1 63 ? -47.261 13.765 -22.049 1.00 30.84 63 THR A CA 1
ATOM 499 C C . THR A 1 63 ? -48.009 14.261 -23.284 1.00 30.84 63 THR A C 1
ATOM 501 O O . THR A 1 63 ? -48.276 15.451 -23.425 1.00 30.84 63 THR A O 1
ATOM 504 N N . SER A 1 64 ? -48.306 13.365 -24.221 1.00 32.47 64 SER A N 1
ATOM 505 C CA . SER A 1 64 ? -49.598 13.459 -24.895 1.00 32.47 64 SER A CA 1
ATOM 506 C C . SER A 1 64 ? -50.579 12.735 -23.984 1.00 32.47 64 SER A C 1
ATOM 508 O O . SER A 1 64 ? -50.352 11.560 -23.704 1.00 32.47 64 SER A O 1
ATOM 510 N N . ASP A 1 65 ? -51.577 13.480 -23.513 1.00 40.06 65 ASP A N 1
ATOM 511 C CA . ASP A 1 65 ? -52.738 13.084 -22.698 1.00 40.06 65 ASP A CA 1
ATOM 512 C C . ASP A 1 65 ? -52.710 13.697 -21.283 1.00 40.06 65 ASP A C 1
ATOM 514 O O . ASP A 1 65 ? -52.408 13.061 -20.278 1.00 40.06 65 ASP A O 1
ATOM 518 N N . GLU A 1 66 ? -53.040 14.994 -21.229 1.00 37.97 66 GLU A N 1
ATOM 519 C CA . GLU A 1 66 ? -53.278 15.788 -20.009 1.00 37.97 66 GLU A CA 1
ATOM 520 C C . GLU A 1 66 ? -54.644 15.510 -19.335 1.00 37.97 66 GLU A C 1
ATOM 522 O O . GLU A 1 66 ? -54.998 16.192 -18.376 1.00 37.97 66 GLU A O 1
ATOM 527 N N . GLU A 1 67 ? -55.431 14.521 -19.772 1.00 40.12 67 GLU A N 1
ATOM 528 C CA . GLU A 1 67 ? -56.799 14.322 -19.251 1.00 40.12 67 GLU A CA 1
ATOM 529 C C . GLU A 1 67 ? -56.924 13.387 -18.031 1.00 40.12 67 GLU A C 1
ATOM 531 O O . GLU A 1 67 ? -57.989 13.336 -17.419 1.00 40.12 67 GLU A O 1
ATOM 536 N N . GLU A 1 68 ? -55.867 12.688 -17.599 1.00 41.59 68 GLU A N 1
ATOM 537 C CA . GLU A 1 68 ? -55.974 11.695 -16.506 1.00 41.59 68 GLU A CA 1
ATOM 538 C C . GLU A 1 68 ? -55.572 12.222 -15.107 1.00 41.59 68 GLU A C 1
ATOM 540 O O . GLU A 1 68 ? -55.711 11.523 -14.107 1.00 41.59 68 GLU A O 1
ATOM 545 N N . LEU A 1 69 ? -55.121 13.478 -14.994 1.00 38.59 69 LEU A N 1
ATOM 546 C CA . LEU A 1 69 ? -54.593 14.063 -13.745 1.00 38.59 69 LEU A CA 1
ATOM 547 C C . LEU A 1 69 ? -55.623 14.807 -12.871 1.00 38.59 69 LEU A C 1
ATOM 549 O O . LEU A 1 69 ? -55.244 15.389 -11.856 1.00 38.59 69 LEU A O 1
ATOM 553 N N . LEU A 1 70 ? -56.913 14.781 -13.222 1.00 35.03 70 LEU A N 1
ATOM 554 C CA . LEU A 1 70 ? -57.981 15.458 -12.463 1.00 35.03 70 LEU A CA 1
ATOM 555 C C . LEU A 1 70 ? -59.007 14.512 -11.822 1.00 35.03 70 LEU A C 1
ATOM 557 O O . LEU A 1 70 ? -60.081 14.954 -11.416 1.00 35.03 70 LEU A O 1
ATOM 561 N N . ARG A 1 71 ? -58.700 13.218 -11.692 1.00 38.84 71 ARG A N 1
ATOM 562 C CA . ARG A 1 71 ? -59.572 12.293 -10.963 1.00 38.84 71 ARG A CA 1
ATOM 563 C C . ARG A 1 71 ? -59.151 12.231 -9.494 1.00 38.84 71 ARG A C 1
ATOM 565 O O . ARG A 1 71 ? -58.107 11.668 -9.175 1.00 38.84 71 ARG A O 1
ATOM 572 N N . GLU A 1 72 ? -59.946 12.839 -8.615 1.00 41.75 72 GLU A N 1
ATOM 573 C CA . GLU A 1 72 ? -59.781 12.670 -7.167 1.00 41.75 72 GLU A CA 1
ATOM 574 C C . GLU A 1 72 ? -59.985 11.186 -6.795 1.00 41.75 72 GLU A C 1
ATOM 576 O O . GLU A 1 72 ? -60.881 10.542 -7.349 1.00 41.75 72 GLU A O 1
ATOM 581 N N . PRO A 1 73 ? -59.133 10.606 -5.930 1.00 38.81 73 PRO A N 1
ATOM 582 C CA . PRO A 1 73 ? -59.236 9.199 -5.558 1.00 38.81 73 PRO A CA 1
ATOM 583 C C . PRO A 1 73 ? -60.415 8.953 -4.604 1.00 38.81 73 PRO A C 1
ATOM 585 O O . PRO A 1 73 ? -60.582 9.678 -3.627 1.00 38.81 73 PRO A O 1
ATOM 588 N N . ASP A 1 74 ? -61.191 7.897 -4.871 1.00 46.56 74 ASP A N 1
ATOM 589 C CA . ASP A 1 74 ? -62.230 7.386 -3.967 1.00 46.56 74 ASP A CA 1
ATOM 590 C C . ASP A 1 74 ? -61.599 6.811 -2.681 1.00 46.56 74 ASP A C 1
ATOM 592 O O . ASP A 1 74 ? -60.633 6.045 -2.737 1.00 46.56 74 ASP A O 1
ATOM 596 N N . GLU A 1 75 ? -62.156 7.160 -1.516 1.00 44.97 75 GLU A N 1
ATOM 597 C CA . GLU A 1 75 ? -61.576 6.885 -0.186 1.00 44.97 75 GLU A CA 1
ATOM 598 C C . GLU A 1 75 ? -61.640 5.411 0.280 1.00 44.97 75 GLU A C 1
ATOM 600 O O . GLU A 1 75 ? -61.117 5.094 1.348 1.00 44.97 75 GLU A O 1
ATOM 605 N N . ASP A 1 76 ? -62.200 4.486 -0.509 1.00 45.06 76 ASP A N 1
ATOM 606 C CA . ASP A 1 76 ? -62.539 3.127 -0.042 1.00 45.06 76 ASP A CA 1
ATOM 607 C C . ASP A 1 76 ? -61.812 1.955 -0.745 1.00 45.06 76 ASP A C 1
ATOM 609 O O . ASP A 1 76 ? -62.165 0.791 -0.527 1.00 45.06 76 ASP A O 1
ATOM 613 N N . GLU A 1 77 ? -60.760 2.184 -1.544 1.00 36.25 77 GLU A N 1
ATOM 614 C CA . GLU A 1 77 ? -59.977 1.068 -2.111 1.00 36.25 77 GLU A CA 1
ATOM 615 C C . GLU A 1 77 ? -58.751 0.666 -1.255 1.00 36.25 77 GLU A C 1
ATOM 617 O O . GLU A 1 77 ? -57.891 1.495 -0.944 1.00 36.25 77 GLU A O 1
ATOM 622 N N . PRO A 1 78 ? -58.584 -0.629 -0.903 1.00 35.84 78 PRO A N 1
ATOM 623 C CA . PRO A 1 78 ? -57.402 -1.096 -0.189 1.00 35.84 78 PRO A CA 1
ATOM 624 C C . PRO A 1 78 ? -56.158 -1.000 -1.079 1.00 35.84 78 PRO A C 1
ATOM 626 O O . PRO A 1 78 ? -56.123 -1.541 -2.186 1.00 35.84 78 PRO A O 1
ATOM 629 N N . VAL A 1 79 ? -55.115 -0.360 -0.541 1.00 33.06 79 VAL A N 1
ATOM 630 C CA . VAL A 1 79 ? -53.807 -0.119 -1.169 1.00 33.06 79 VAL A CA 1
ATOM 631 C C . VAL A 1 79 ? -53.261 -1.386 -1.841 1.00 33.06 79 VAL A C 1
ATOM 633 O O . VAL A 1 79 ? -52.654 -2.252 -1.208 1.00 33.06 79 VAL A O 1
ATOM 636 N N . ARG A 1 80 ? -53.443 -1.484 -3.162 1.00 31.36 80 ARG A N 1
ATOM 637 C CA . ARG A 1 80 ? -52.735 -2.441 -4.015 1.00 31.36 80 ARG A CA 1
ATOM 638 C C . ARG A 1 80 ? -51.383 -1.843 -4.386 1.00 31.36 80 ARG A C 1
ATOM 640 O O . ARG A 1 80 ? -51.298 -0.933 -5.204 1.00 31.36 80 ARG A O 1
ATOM 647 N N . THR A 1 81 ? -50.312 -2.383 -3.816 1.00 33.94 81 THR A N 1
ATOM 648 C CA . THR A 1 81 ? -48.932 -2.101 -4.227 1.00 33.94 81 THR A CA 1
ATOM 649 C C . THR A 1 81 ? -48.641 -2.713 -5.605 1.00 33.94 81 THR A C 1
ATOM 651 O O . THR A 1 81 ? -48.075 -3.796 -5.727 1.00 33.94 81 THR A O 1
ATOM 654 N N . TYR A 1 82 ? -49.005 -1.998 -6.669 1.00 31.14 82 TYR A N 1
ATOM 655 C CA . TYR A 1 82 ? -48.262 -2.017 -7.933 1.00 31.14 82 TYR A CA 1
ATOM 656 C C . TYR A 1 82 ? -47.204 -0.902 -7.803 1.00 31.14 82 TYR A C 1
ATOM 658 O O . TYR A 1 82 ? -47.535 0.213 -7.433 1.00 31.14 82 TYR A O 1
ATOM 666 N N . GLY A 1 83 ? -45.895 -1.110 -7.930 1.00 37.28 83 GLY A N 1
ATOM 667 C CA . GLY A 1 83 ? -45.196 -1.947 -8.889 1.00 37.28 83 GLY A CA 1
ATOM 668 C C . GLY A 1 83 ? -44.697 -1.053 -10.025 1.00 37.28 83 GLY A C 1
ATOM 669 O O . GLY A 1 83 ? -45.482 -0.702 -10.896 1.00 37.28 83 GLY A O 1
ATOM 670 N N . ARG A 1 84 ? -43.378 -0.783 -10.039 1.00 34.91 84 ARG A N 1
ATOM 671 C CA . ARG A 1 84 ? -42.594 -0.248 -11.175 1.00 34.91 84 ARG A CA 1
ATOM 672 C C . ARG A 1 84 ? -42.511 1.285 -11.322 1.00 34.91 84 ARG A C 1
ATOM 674 O O . ARG A 1 84 ? -42.829 1.833 -12.369 1.00 34.91 84 ARG A O 1
ATOM 681 N N . THR A 1 85 ? -41.958 1.967 -10.322 1.00 34.19 85 THR A N 1
ATOM 682 C CA . THR A 1 85 ? -41.281 3.266 -10.511 1.00 34.19 85 THR A CA 1
ATOM 683 C C . THR A 1 85 ? -39.767 3.046 -10.410 1.00 34.19 85 THR A C 1
ATOM 685 O O . THR A 1 85 ? -39.331 2.151 -9.692 1.00 34.19 85 THR A O 1
ATOM 688 N N . GLY A 1 86 ? -38.971 3.770 -11.206 1.00 41.12 86 GLY A N 1
ATOM 689 C CA . GLY A 1 86 ? -37.554 3.505 -11.525 1.00 41.12 86 GLY A CA 1
ATOM 690 C C . GLY A 1 86 ? -36.523 3.621 -10.388 1.00 41.12 86 GLY A C 1
ATOM 691 O O . GLY A 1 86 ? -35.481 4.237 -10.585 1.00 41.12 86 GLY A O 1
ATOM 692 N N . LEU A 1 87 ? -36.786 3.002 -9.237 1.00 47.94 87 LEU A N 1
ATOM 693 C CA . LEU A 1 87 ? -35.977 3.016 -8.013 1.00 47.94 87 LEU A CA 1
ATOM 694 C C . LEU A 1 87 ? -35.067 1.782 -7.859 1.00 47.94 87 LEU A C 1
ATOM 696 O O . LEU A 1 87 ? -34.516 1.556 -6.786 1.00 47.94 87 LEU A O 1
ATOM 700 N N . ASP A 1 88 ? -34.881 0.978 -8.913 1.00 51.69 88 ASP A N 1
ATOM 701 C CA . ASP A 1 88 ? -34.178 -0.323 -8.868 1.00 51.69 88 ASP A CA 1
ATOM 702 C C . ASP A 1 88 ? -32.706 -0.258 -8.384 1.00 51.69 88 ASP A C 1
ATOM 704 O O . ASP A 1 88 ? -32.061 -1.296 -8.210 1.00 51.69 88 ASP A O 1
ATOM 708 N N . HIS A 1 89 ? -32.172 0.944 -8.139 1.00 57.59 89 HIS A N 1
ATOM 709 C CA . HIS A 1 89 ? -30.797 1.194 -7.706 1.00 57.59 89 HIS A CA 1
ATOM 710 C C . HIS A 1 89 ? -30.667 2.124 -6.486 1.00 57.59 89 HIS A C 1
ATOM 712 O O . HIS A 1 89 ? -29.554 2.546 -6.169 1.00 57.59 89 HIS A O 1
ATOM 718 N N . GLU A 1 90 ? -31.759 2.454 -5.792 1.00 78.81 90 GLU A N 1
ATOM 719 C CA . GLU A 1 90 ? -31.687 3.323 -4.614 1.00 78.81 90 GLU A CA 1
ATOM 720 C C . GLU A 1 90 ? -31.438 2.524 -3.328 1.00 78.81 90 GLU A C 1
ATOM 722 O O . GLU A 1 90 ? -32.082 1.512 -3.050 1.00 78.81 90 GLU A O 1
ATOM 727 N N . PHE A 1 91 ? -30.461 2.982 -2.544 1.00 85.69 91 PHE A N 1
ATOM 728 C CA . PHE A 1 91 ? -30.200 2.484 -1.198 1.00 85.69 91 PHE A CA 1
ATOM 729 C C . PHE A 1 91 ? -30.993 3.331 -0.213 1.00 85.69 91 PHE A C 1
ATOM 731 O O . PHE A 1 91 ? -30.833 4.553 -0.187 1.00 85.69 91 PHE A O 1
ATOM 738 N N . VAL A 1 92 ? -31.828 2.681 0.594 1.00 89.69 92 VAL A N 1
ATOM 739 C CA . VAL A 1 92 ? -32.715 3.354 1.545 1.00 89.69 92 VAL A CA 1
ATOM 740 C C . VAL A 1 92 ? -32.377 2.988 2.985 1.00 89.69 92 VAL A C 1
ATOM 742 O O . VAL A 1 92 ? -32.003 1.853 3.275 1.00 89.69 92 VAL A O 1
ATOM 745 N N . ASP A 1 93 ? -32.490 3.953 3.889 1.00 86.88 93 ASP A N 1
ATOM 746 C CA . ASP A 1 93 ? -32.494 3.759 5.333 1.00 86.88 93 ASP A CA 1
ATOM 747 C C . ASP A 1 93 ? -33.894 3.267 5.732 1.00 86.88 93 ASP A C 1
ATOM 749 O O . ASP A 1 93 ? -34.848 4.052 5.717 1.00 86.88 93 ASP A O 1
ATOM 753 N N . PRO A 1 94 ? -34.061 1.975 6.069 1.00 84.56 94 PRO A N 1
ATOM 754 C CA . PRO A 1 94 ? -35.377 1.419 6.366 1.00 84.56 94 PRO A CA 1
ATOM 755 C C . PRO A 1 94 ? -35.938 1.904 7.708 1.00 84.56 94 PRO A C 1
ATOM 757 O O . PRO A 1 94 ? -37.072 1.571 8.044 1.00 84.56 94 PRO A O 1
ATOM 760 N N . TYR A 1 95 ? -35.165 2.663 8.488 1.00 84.06 95 TYR A N 1
ATOM 761 C CA . TYR A 1 95 ? -35.582 3.201 9.779 1.00 84.06 95 TYR A CA 1
ATOM 762 C C . TYR A 1 95 ? -36.151 4.625 9.677 1.00 84.06 95 TYR A C 1
ATOM 764 O O . TYR A 1 95 ? -36.561 5.196 10.689 1.00 84.06 95 TYR A O 1
ATOM 772 N N . VAL A 1 96 ? -36.204 5.205 8.473 1.00 83.94 96 VAL A N 1
ATOM 773 C CA . VAL A 1 96 ? -36.747 6.544 8.217 1.00 83.94 96 VAL A CA 1
ATOM 774 C C . VAL A 1 96 ? -38.066 6.427 7.447 1.00 83.94 96 VAL A C 1
ATOM 776 O O . VAL A 1 96 ? -38.081 6.031 6.289 1.00 83.94 96 VAL A O 1
ATOM 779 N N . ASN A 1 97 ? -39.183 6.821 8.073 1.00 76.69 97 ASN A N 1
ATOM 780 C CA . ASN A 1 97 ? -40.527 6.736 7.467 1.00 76.69 97 ASN A CA 1
ATOM 781 C C . ASN A 1 97 ? -40.770 7.727 6.308 1.00 76.69 97 ASN A C 1
ATOM 783 O O . ASN A 1 97 ? -41.737 7.588 5.565 1.00 76.69 97 ASN A O 1
ATOM 787 N N . ASP A 1 98 ? -39.926 8.747 6.161 1.00 82.12 98 ASP A N 1
ATOM 788 C CA . ASP A 1 98 ? -40.017 9.737 5.086 1.00 82.12 98 ASP A CA 1
ATOM 789 C C . ASP A 1 98 ? -39.168 9.273 3.895 1.00 82.12 98 ASP A C 1
ATOM 791 O O . ASP A 1 98 ? -37.939 9.345 3.952 1.00 82.12 98 ASP A O 1
ATOM 795 N N . MET A 1 99 ? -39.817 8.822 2.812 1.00 69.06 99 MET A N 1
ATOM 796 C CA . MET A 1 99 ? -39.132 8.253 1.639 1.00 69.06 99 MET A CA 1
ATOM 797 C C . MET A 1 99 ? -38.087 9.188 1.011 1.00 69.06 99 MET A C 1
ATOM 799 O O . MET A 1 99 ? -37.104 8.718 0.447 1.00 69.06 99 MET A O 1
ATOM 803 N N . LYS A 1 100 ? -38.245 10.516 1.114 1.00 69.12 100 LYS A N 1
ATOM 804 C CA . LYS A 1 100 ? -37.238 11.458 0.590 1.00 69.12 100 LYS A CA 1
ATOM 805 C C . LYS A 1 100 ? -36.013 11.554 1.495 1.00 69.12 100 LYS A C 1
ATOM 807 O O . LYS A 1 100 ? -34.921 11.834 1.013 1.00 69.12 100 LYS A O 1
ATOM 812 N N . LYS A 1 101 ? -36.192 11.331 2.798 1.00 72.62 101 LYS A N 1
ATOM 813 C CA . LYS A 1 101 ? -35.111 11.323 3.795 1.00 72.62 101 LYS A CA 1
ATOM 814 C C . LYS A 1 101 ? -34.495 9.942 3.991 1.00 72.62 101 LYS A C 1
ATOM 816 O O . LYS A 1 101 ? -33.427 9.858 4.589 1.00 72.62 101 LYS A O 1
ATOM 821 N N . SER A 1 102 ? -35.146 8.881 3.515 1.00 79.44 102 SER A N 1
ATOM 822 C CA . SER A 1 102 ? -34.603 7.528 3.567 1.00 79.44 102 SER A CA 1
ATOM 823 C C . SER A 1 102 ? -33.555 7.280 2.487 1.00 79.44 102 SER A C 1
ATOM 825 O O . SER A 1 102 ? -32.771 6.356 2.638 1.00 79.44 102 SER A O 1
ATOM 827 N N . ILE A 1 103 ? -33.498 8.062 1.404 1.00 85.75 103 ILE A N 1
ATOM 828 C CA . ILE A 1 103 ? -32.474 7.877 0.365 1.00 85.75 103 ILE A CA 1
ATOM 829 C C . ILE A 1 103 ? -31.085 8.148 0.954 1.00 85.75 103 ILE A C 1
ATOM 831 O O . ILE A 1 103 ? -30.860 9.166 1.609 1.00 85.75 103 ILE A O 1
ATOM 835 N N . MET A 1 104 ? -30.145 7.235 0.701 1.00 84.81 104 MET A N 1
ATOM 836 C CA . MET A 1 104 ? -28.762 7.350 1.152 1.00 84.81 104 MET A CA 1
ATOM 837 C C . MET A 1 104 ? -28.137 8.689 0.707 1.00 84.81 104 MET A C 1
ATOM 839 O O . MET A 1 104 ? -28.006 8.925 -0.501 1.00 84.81 104 MET A O 1
ATOM 843 N N . PRO A 1 105 ? -27.721 9.558 1.648 1.00 84.19 105 PRO A N 1
ATOM 844 C CA . PRO A 1 105 ? -27.150 10.860 1.331 1.00 84.19 105 PRO A CA 1
ATOM 845 C C . PRO A 1 105 ? -25.764 10.698 0.701 1.00 84.19 105 PRO A C 1
ATOM 847 O O . PRO A 1 105 ? -25.080 9.704 0.945 1.00 84.19 105 PRO A O 1
ATOM 850 N N . GLU A 1 106 ? -25.335 11.668 -0.111 1.00 75.50 106 GLU A N 1
ATOM 851 C CA . GLU A 1 106 ? -24.130 11.576 -0.953 1.00 75.50 106 GLU A CA 1
ATOM 852 C C . GLU A 1 106 ? -22.851 11.230 -0.167 1.00 75.50 106 GLU A C 1
ATOM 854 O O . GLU A 1 106 ? -22.014 10.441 -0.621 1.00 75.50 106 GLU A O 1
ATOM 859 N N . GLU A 1 107 ? -22.705 11.759 1.048 1.00 76.38 107 GLU A N 1
ATOM 860 C CA . GLU A 1 107 ? -21.598 11.454 1.954 1.00 76.38 107 GLU A CA 1
ATOM 861 C C . GLU A 1 107 ? -21.486 9.965 2.320 1.00 76.38 107 GLU A C 1
ATOM 863 O O . GLU A 1 107 ? -20.387 9.489 2.620 1.00 76.38 107 GLU A O 1
ATOM 868 N N . ASP A 1 108 ? -22.576 9.212 2.222 1.00 85.38 108 ASP A N 1
ATOM 869 C CA . ASP A 1 108 ? -22.630 7.790 2.544 1.00 85.38 108 ASP A CA 1
ATOM 870 C C . ASP A 1 108 ? -22.435 6.878 1.335 1.00 85.38 108 ASP A C 1
ATOM 872 O O . ASP A 1 108 ? -22.129 5.691 1.501 1.00 85.38 108 ASP A O 1
ATOM 876 N N . TRP A 1 109 ? -22.487 7.425 0.117 1.00 78.62 109 TRP A N 1
ATOM 877 C CA . TRP A 1 109 ? -22.198 6.652 -1.085 1.00 78.62 109 TRP A CA 1
ATOM 878 C C . TRP A 1 109 ? -20.769 6.109 -1.051 1.00 78.62 109 TRP A C 1
ATOM 880 O O . TRP A 1 109 ? -19.842 6.790 -0.580 1.00 78.62 109 TRP A O 1
ATOM 890 N N . PRO A 1 110 ? -20.552 4.903 -1.610 1.00 71.38 110 PRO A N 1
ATOM 891 C CA . PRO A 1 110 ? -19.212 4.417 -1.863 1.00 71.38 110 PRO A CA 1
ATOM 892 C C . PRO A 1 110 ? -18.442 5.481 -2.633 1.00 71.38 110 PRO A C 1
ATOM 894 O O . PRO A 1 110 ? -18.945 6.058 -3.594 1.00 71.38 110 PRO A O 1
ATOM 897 N N . TRP A 1 111 ? -17.204 5.736 -2.226 1.00 56.72 111 TRP A N 1
ATOM 898 C CA . TRP A 1 111 ? -16.380 6.808 -2.793 1.00 56.72 111 TRP A CA 1
ATOM 899 C C . TRP A 1 111 ? -16.240 6.738 -4.325 1.00 56.72 111 TRP A C 1
ATOM 901 O O . TRP A 1 111 ? -16.044 7.762 -4.966 1.00 56.72 111 TRP A O 1
ATOM 911 N N . HIS A 1 112 ? -16.370 5.546 -4.916 1.00 59.31 112 HIS A N 1
ATOM 912 C CA . HIS A 1 112 ? -16.302 5.317 -6.360 1.00 59.31 112 HIS A CA 1
ATOM 913 C C . HIS A 1 112 ? -17.631 5.562 -7.103 1.00 59.31 112 HIS A C 1
ATOM 915 O O . HIS A 1 112 ? -17.649 5.489 -8.329 1.00 59.31 112 HIS A O 1
ATOM 921 N N . LEU A 1 113 ? -18.728 5.843 -6.388 1.00 55.34 113 LEU A N 1
ATOM 922 C CA . LEU A 1 113 ? -20.065 6.109 -6.934 1.00 55.34 113 LEU A CA 1
ATOM 923 C C . LEU A 1 113 ? -20.627 7.484 -6.591 1.00 55.34 113 LEU A C 1
ATOM 925 O O . LEU A 1 113 ? -21.712 7.807 -7.061 1.00 55.34 113 LEU A O 1
ATOM 929 N N . ARG A 1 114 ? -19.924 8.312 -5.814 1.00 60.66 114 ARG A N 1
ATOM 930 C CA . ARG A 1 114 ? -20.363 9.697 -5.618 1.00 60.66 114 ARG A CA 1
ATOM 931 C C . ARG A 1 114 ? -20.472 10.380 -6.987 1.00 60.66 114 ARG A C 1
ATOM 933 O O . ARG A 1 114 ? -19.495 10.342 -7.746 1.00 60.66 114 ARG A O 1
ATOM 940 N N . PRO A 1 115 ? -21.636 10.942 -7.352 1.00 43.56 115 PRO A N 1
ATOM 941 C CA . PRO A 1 115 ? -21.784 11.638 -8.612 1.00 43.56 115 PRO A CA 1
ATOM 942 C C . PRO A 1 115 ? -20.899 12.888 -8.563 1.00 43.56 115 PRO A C 1
ATOM 944 O O . PRO A 1 115 ? -21.243 13.888 -7.952 1.00 43.56 115 PRO A O 1
ATOM 947 N N . PHE A 1 116 ? -19.734 12.833 -9.215 1.00 41.03 116 PHE A N 1
ATOM 948 C CA . PHE A 1 116 ? -18.877 13.997 -9.447 1.00 41.03 116 PHE A CA 1
ATOM 949 C C . PHE A 1 116 ? -19.596 14.951 -10.417 1.00 41.03 116 PHE A C 1
ATOM 951 O O . PHE A 1 116 ? -19.288 15.003 -11.608 1.00 41.03 116 PHE A O 1
ATOM 958 N N . THR A 1 117 ? -20.605 15.669 -9.922 1.00 39.44 117 THR A N 1
ATOM 959 C CA . THR A 1 117 ? -21.463 16.586 -10.690 1.00 39.44 117 THR A CA 1
ATOM 960 C C . THR A 1 117 ? -20.786 17.899 -11.032 1.00 39.44 117 THR A C 1
ATOM 962 O O . THR A 1 117 ? -21.372 18.710 -11.742 1.00 39.44 117 THR A O 1
ATOM 965 N N . ASP A 1 118 ? -19.524 18.085 -10.650 1.00 38.84 118 ASP A N 1
ATOM 966 C CA . ASP A 1 118 ? -18.760 19.220 -11.129 1.00 38.84 118 ASP A CA 1
ATOM 967 C C . ASP A 1 118 ? -17.326 18.826 -11.484 1.00 38.84 118 ASP A C 1
ATOM 969 O O . ASP A 1 118 ? -16.432 18.747 -10.637 1.00 38.84 118 ASP A O 1
ATOM 973 N N . ARG A 1 119 ? -17.097 18.581 -12.780 1.00 41.34 119 ARG A N 1
ATOM 974 C CA . ARG A 1 119 ? -15.752 18.365 -13.336 1.00 41.34 119 ARG A CA 1
ATOM 975 C C . ARG A 1 119 ? -14.839 19.589 -13.165 1.00 41.34 119 ARG A C 1
ATOM 977 O O . ARG A 1 119 ? -13.648 19.451 -13.409 1.00 41.34 119 ARG A O 1
ATOM 984 N N . ASN A 1 120 ? -15.343 20.747 -12.711 1.00 39.00 120 ASN A N 1
ATOM 985 C CA . ASN A 1 120 ? -14.554 21.979 -12.631 1.00 39.00 120 ASN A CA 1
ATOM 986 C C . ASN A 1 120 ? -14.418 22.614 -11.232 1.00 39.00 120 ASN A C 1
ATOM 988 O O . ASN A 1 120 ? -13.393 23.251 -10.978 1.00 39.00 120 ASN A O 1
ATOM 992 N N . CYS A 1 121 ? -15.355 22.445 -10.294 1.00 35.88 121 CYS A N 1
ATOM 993 C CA . CYS A 1 121 ? -15.340 23.292 -9.087 1.00 35.88 121 CYS A CA 1
ATOM 994 C C . CYS A 1 121 ? -14.453 22.791 -7.927 1.00 35.88 121 CYS A C 1
ATOM 996 O O . CYS A 1 121 ? -13.708 23.590 -7.356 1.00 35.88 121 CYS A O 1
ATOM 998 N N . ASN A 1 122 ? -14.406 21.488 -7.618 1.00 40.44 122 ASN A N 1
ATOM 999 C CA . ASN A 1 122 ? -13.583 20.987 -6.495 1.00 40.44 122 ASN A CA 1
ATOM 1000 C C . ASN A 1 122 ? -12.111 20.715 -6.846 1.00 40.44 122 ASN A C 1
ATOM 1002 O O . ASN A 1 122 ? -11.249 20.745 -5.961 1.00 40.44 122 ASN A O 1
ATOM 1006 N N . TYR A 1 123 ? -11.796 20.511 -8.128 1.00 44.81 123 TYR A N 1
ATOM 1007 C CA . TYR A 1 123 ? -10.416 20.322 -8.585 1.00 44.81 123 TYR A CA 1
ATOM 1008 C C . TYR A 1 123 ? -9.571 21.573 -8.332 1.00 44.81 123 TYR A C 1
ATOM 1010 O O . TYR A 1 123 ? -8.447 21.475 -7.850 1.00 44.81 123 TYR A O 1
ATOM 1018 N N . SER A 1 124 ? -10.128 22.766 -8.561 1.00 44.50 124 SER A N 1
ATOM 1019 C CA . SER A 1 124 ? -9.397 24.015 -8.324 1.00 44.50 124 SER A CA 1
ATOM 1020 C C . SER A 1 124 ? -9.124 24.281 -6.837 1.00 44.50 124 SER A C 1
ATOM 1022 O O . SER A 1 124 ? -8.090 24.858 -6.506 1.00 44.50 124 SER A O 1
ATOM 1024 N N . PHE A 1 125 ? -9.996 23.832 -5.927 1.00 41.62 125 PHE A N 1
ATOM 1025 C CA . PHE A 1 125 ? -9.899 24.171 -4.507 1.00 41.62 125 PHE A CA 1
ATOM 1026 C C . PHE A 1 125 ? -8.768 23.418 -3.792 1.00 41.62 125 PHE A C 1
ATOM 1028 O O . PHE A 1 125 ? -7.925 24.048 -3.155 1.00 41.62 125 PHE A O 1
ATOM 1035 N N . ARG A 1 126 ? -8.668 22.088 -3.953 1.00 52.03 126 ARG A N 1
ATOM 1036 C CA . ARG A 1 126 ? -7.569 21.310 -3.338 1.00 52.03 126 ARG A CA 1
ATOM 1037 C C . ARG A 1 126 ? -6.206 21.682 -3.916 1.00 52.03 126 ARG A C 1
ATOM 1039 O O . ARG A 1 126 ? -5.235 21.797 -3.173 1.00 52.03 126 ARG A O 1
ATOM 1046 N N . TRP A 1 127 ? -6.139 21.948 -5.218 1.00 49.19 127 TRP A N 1
ATOM 1047 C CA . TRP A 1 127 ? -4.912 22.421 -5.855 1.00 49.19 127 TRP A CA 1
ATOM 1048 C C . TRP A 1 127 ? -4.488 23.810 -5.371 1.00 49.19 127 TRP A C 1
ATOM 1050 O O . TRP A 1 127 ? -3.308 24.007 -5.111 1.00 49.19 127 TRP A O 1
ATOM 1060 N N . ARG A 1 128 ? -5.424 24.747 -5.159 1.00 52.84 128 ARG A N 1
ATOM 1061 C CA . ARG A 1 128 ? -5.112 26.072 -4.588 1.00 52.84 128 ARG A CA 1
ATOM 1062 C C . ARG A 1 128 ? -4.572 26.005 -3.158 1.00 52.84 128 ARG A C 1
ATOM 1064 O O . ARG A 1 128 ? -3.833 26.897 -2.761 1.00 52.84 128 ARG A O 1
ATOM 1071 N N . THR A 1 129 ? -4.925 24.973 -2.388 1.00 53.19 129 THR A N 1
ATOM 1072 C CA . THR A 1 129 ? -4.400 24.798 -1.020 1.00 53.19 129 THR A CA 1
ATOM 1073 C C . THR A 1 129 ? -2.988 24.224 -0.967 1.00 53.19 129 THR A C 1
ATOM 1075 O O . THR A 1 129 ? -2.338 24.305 0.073 1.00 53.19 129 THR A O 1
ATOM 1078 N N . VAL A 1 130 ? -2.497 23.656 -2.069 1.00 55.59 130 VAL A N 1
ATOM 1079 C CA . VAL A 1 130 ? -1.125 23.170 -2.175 1.00 55.59 130 VAL A CA 1
ATOM 1080 C C . VAL A 1 130 ? -0.282 24.314 -2.754 1.00 55.59 130 VAL A C 1
ATOM 1082 O O . VAL A 1 130 ? -0.511 24.691 -3.902 1.00 55.59 130 VAL A O 1
ATOM 1085 N N . PRO A 1 131 ? 0.662 24.901 -1.988 1.00 56.72 131 PRO A N 1
ATOM 1086 C CA . PRO A 1 131 ? 1.478 26.014 -2.466 1.00 56.72 131 PRO A CA 1
ATOM 1087 C C . PRO A 1 131 ? 2.125 25.705 -3.817 1.00 56.72 131 PRO A C 1
ATOM 1089 O O . PRO A 1 131 ? 2.646 24.603 -4.011 1.00 56.72 131 PRO A O 1
ATOM 1092 N N . ASP A 1 132 ? 2.091 26.682 -4.727 1.00 60.03 132 ASP A N 1
ATOM 1093 C CA . ASP A 1 132 ? 2.693 26.578 -6.057 1.00 60.03 132 ASP A CA 1
ATOM 1094 C C . ASP A 1 132 ? 4.164 26.136 -5.930 1.00 60.03 132 ASP A C 1
ATOM 1096 O O . ASP A 1 132 ? 4.950 26.811 -5.254 1.00 60.03 132 ASP A O 1
ATOM 1100 N N . PRO A 1 133 ? 4.563 24.997 -6.527 1.00 58.19 133 PRO A N 1
ATOM 1101 C CA . PRO A 1 133 ? 5.891 24.418 -6.350 1.00 58.19 133 PRO A CA 1
ATOM 1102 C C . PRO A 1 133 ? 6.987 25.141 -7.161 1.00 58.19 133 PRO A C 1
ATOM 1104 O O . PRO A 1 133 ? 7.958 24.519 -7.592 1.00 58.19 133 PRO A O 1
ATOM 1107 N N . SER A 1 134 ? 6.864 26.459 -7.343 1.00 56.75 134 SER A N 1
ATOM 1108 C CA . SER A 1 134 ? 7.696 27.308 -8.209 1.00 56.75 134 SER A CA 1
ATOM 1109 C C . SER A 1 134 ? 9.166 27.437 -7.781 1.00 56.75 134 SER A C 1
ATOM 1111 O O . SER A 1 134 ? 9.963 28.065 -8.479 1.00 56.75 134 SER A O 1
ATOM 1113 N N . ARG A 1 135 ? 9.577 26.800 -6.676 1.00 65.19 135 ARG A N 1
ATOM 1114 C CA . ARG A 1 135 ? 10.989 26.585 -6.335 1.00 65.19 135 ARG A CA 1
ATOM 1115 C C . ARG A 1 135 ? 11.246 25.126 -5.984 1.00 65.19 135 ARG A C 1
ATOM 1117 O O . ARG A 1 135 ? 10.588 24.562 -5.111 1.00 65.19 135 ARG A O 1
ATOM 1124 N N . ALA A 1 136 ? 12.255 24.548 -6.637 1.00 69.00 136 ALA A N 1
ATOM 1125 C CA . ALA A 1 136 ? 12.831 23.268 -6.249 1.00 69.00 136 ALA A CA 1
ATOM 1126 C C . ALA A 1 136 ? 13.185 23.292 -4.759 1.00 69.00 136 ALA A C 1
ATOM 1128 O O . ALA A 1 136 ? 13.977 24.126 -4.319 1.00 69.00 136 ALA A O 1
ATOM 1129 N N . ALA A 1 137 ? 12.584 22.397 -3.982 1.00 82.12 137 ALA A N 1
ATOM 1130 C CA . ALA A 1 137 ? 12.958 22.240 -2.589 1.00 82.12 137 ALA A CA 1
ATOM 1131 C C . ALA A 1 137 ? 14.250 21.422 -2.483 1.00 82.12 137 ALA A C 1
ATOM 1133 O O . ALA A 1 137 ? 14.492 20.516 -3.282 1.00 82.12 137 ALA A O 1
ATOM 1134 N N . GLU A 1 138 ? 15.053 21.725 -1.467 1.00 84.25 138 GLU A N 1
ATOM 1135 C CA . GLU A 1 138 ? 16.200 20.904 -1.082 1.00 84.25 138 GLU A CA 1
ATOM 1136 C C . GLU A 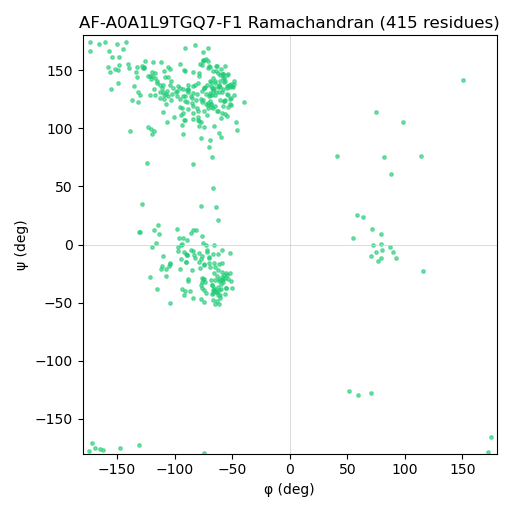1 138 ? 15.769 19.470 -0.757 1.00 84.25 138 GLU A C 1
ATOM 1138 O O . GLU A 1 138 ? 14.678 19.249 -0.222 1.00 84.25 138 GLU A O 1
ATOM 1143 N N . PHE A 1 139 ? 16.641 18.504 -1.052 1.00 85.00 139 PHE A N 1
ATOM 1144 C CA . PHE A 1 139 ? 16.417 17.092 -0.746 1.00 85.00 139 PHE A CA 1
ATOM 1145 C C . PHE A 1 139 ? 15.973 16.895 0.711 1.00 85.00 139 PHE A C 1
ATOM 1147 O O . PHE A 1 139 ? 16.511 17.491 1.642 1.00 85.00 139 PHE A O 1
ATOM 1154 N N . GLY A 1 140 ? 14.966 16.051 0.922 1.00 85.75 140 GLY A N 1
ATOM 1155 C CA . GLY A 1 140 ? 14.419 15.722 2.235 1.00 85.75 140 GLY A CA 1
ATOM 1156 C C . GLY A 1 140 ? 13.502 16.790 2.841 1.00 85.75 140 GLY A C 1
ATOM 1157 O O . GLY A 1 140 ? 12.754 16.469 3.775 1.00 85.75 140 GLY A O 1
ATOM 1158 N N . ARG A 1 141 ? 13.484 18.025 2.316 1.00 90.31 141 ARG A N 1
ATOM 1159 C CA . ARG A 1 141 ? 12.585 19.085 2.791 1.00 90.31 141 ARG A CA 1
ATOM 1160 C C . ARG A 1 141 ? 11.133 18.711 2.509 1.00 90.31 141 ARG A C 1
ATOM 1162 O O . ARG A 1 141 ? 10.799 18.204 1.440 1.00 90.31 141 ARG A O 1
ATOM 1169 N N . LYS A 1 142 ? 10.248 18.994 3.468 1.00 92.69 142 LYS A N 1
ATOM 1170 C CA . LYS A 1 142 ? 8.802 18.850 3.267 1.00 92.69 142 LYS A CA 1
ATOM 1171 C C . LYS A 1 142 ? 8.327 19.897 2.267 1.00 92.69 142 LYS A C 1
ATOM 1173 O O . LYS A 1 142 ? 8.503 21.091 2.504 1.00 92.69 142 LYS A O 1
ATOM 1178 N N . THR A 1 143 ? 7.743 19.458 1.165 1.00 91.69 143 THR A N 1
ATOM 1179 C CA . THR A 1 143 ? 7.289 20.342 0.096 1.00 91.69 143 THR A CA 1
ATOM 1180 C C . THR A 1 143 ? 6.114 19.717 -0.654 1.00 91.69 143 THR A C 1
ATOM 1182 O O . THR A 1 143 ? 6.017 18.487 -0.728 1.00 91.69 143 THR A O 1
ATOM 1185 N N . PRO A 1 144 ? 5.216 20.535 -1.215 1.00 91.62 144 PRO A N 1
ATOM 1186 C CA . PRO A 1 144 ? 4.360 20.125 -2.313 1.00 91.62 144 PRO A CA 1
ATOM 1187 C C . PRO A 1 144 ? 5.123 19.466 -3.456 1.00 91.62 144 PRO A C 1
ATOM 1189 O O . PRO A 1 144 ? 6.155 19.964 -3.912 1.00 91.62 144 PRO A O 1
ATOM 1192 N N . GLY A 1 145 ? 4.583 18.379 -3.985 1.00 92.25 145 GLY A N 1
ATOM 1193 C CA . GLY A 1 145 ? 5.166 17.777 -5.165 1.00 92.25 145 GLY A CA 1
ATOM 1194 C C . GLY A 1 145 ? 4.350 16.660 -5.777 1.00 92.25 145 GLY A C 1
ATOM 1195 O O . GLY A 1 145 ? 3.198 16.410 -5.424 1.00 92.25 145 GLY A O 1
ATOM 1196 N N . LEU A 1 146 ? 5.001 16.002 -6.727 1.00 92.44 146 LEU A N 1
ATOM 1197 C CA . LEU A 1 146 ? 4.495 14.858 -7.460 1.00 92.44 146 LEU A CA 1
ATOM 1198 C C . LEU A 1 146 ? 5.147 13.579 -6.927 1.00 92.44 146 LEU A C 1
ATOM 1200 O O . LEU A 1 146 ? 6.371 13.455 -6.945 1.00 92.44 146 LEU A O 1
ATOM 1204 N N . TYR A 1 147 ? 4.337 12.620 -6.508 1.00 93.50 147 TYR A N 1
ATOM 1205 C CA . TYR A 1 147 ? 4.750 11.247 -6.262 1.00 93.50 147 TYR A CA 1
ATOM 1206 C C . TYR A 1 147 ? 4.336 10.371 -7.444 1.00 93.50 147 TYR A C 1
ATOM 1208 O O . TYR A 1 147 ? 3.212 10.479 -7.936 1.00 93.50 147 TYR A O 1
ATOM 1216 N N . VAL A 1 148 ? 5.242 9.510 -7.905 1.00 92.44 148 VAL A N 1
ATOM 1217 C CA . VAL A 1 148 ? 4.954 8.539 -8.967 1.00 92.44 148 VAL A CA 1
ATOM 1218 C C . VAL A 1 148 ? 5.110 7.139 -8.391 1.00 92.44 148 VAL A C 1
ATOM 1220 O O . VAL A 1 148 ? 6.125 6.823 -7.772 1.00 92.44 148 VAL A O 1
ATOM 1223 N N . THR A 1 149 ? 4.095 6.309 -8.584 1.00 93.44 149 THR A N 1
ATOM 1224 C CA . THR A 1 149 ? 4.035 4.936 -8.071 1.00 93.44 149 THR A CA 1
ATOM 1225 C C . THR A 1 149 ? 4.596 3.929 -9.067 1.00 93.44 149 THR A C 1
ATOM 1227 O O . THR A 1 149 ? 4.783 4.224 -10.250 1.00 93.44 149 THR A O 1
ATOM 1230 N N . ALA A 1 150 ? 4.801 2.693 -8.608 1.00 92.94 150 ALA A N 1
ATOM 1231 C CA . ALA A 1 150 ? 5.297 1.595 -9.438 1.00 92.94 150 ALA A CA 1
ATOM 1232 C C . ALA A 1 150 ? 4.394 1.275 -10.649 1.00 92.94 150 ALA A C 1
ATOM 1234 O O . ALA A 1 150 ? 4.887 0.960 -11.731 1.00 92.94 150 ALA A O 1
ATOM 1235 N N . ASN A 1 151 ? 3.071 1.430 -10.505 1.00 91.25 151 ASN A N 1
ATOM 1236 C CA . ASN A 1 151 ? 2.098 1.293 -11.601 1.00 91.25 151 ASN A CA 1
ATOM 1237 C C . ASN A 1 151 ? 1.973 2.564 -12.473 1.00 91.25 151 ASN A C 1
ATOM 1239 O O . ASN A 1 151 ? 1.039 2.685 -13.271 1.00 91.25 151 ASN A O 1
ATOM 1243 N N . ARG A 1 152 ? 2.905 3.518 -12.330 1.00 88.62 152 ARG A N 1
ATOM 1244 C CA . ARG A 1 152 ? 2.999 4.766 -13.104 1.00 88.62 152 ARG A CA 1
ATOM 1245 C C . ARG A 1 152 ? 1.814 5.721 -12.924 1.00 88.62 152 ARG A C 1
ATOM 1247 O O . ARG A 1 152 ? 1.549 6.536 -13.812 1.00 88.62 152 ARG A O 1
ATOM 1254 N N . MET A 1 153 ? 1.098 5.619 -11.807 1.00 92.38 153 MET A N 1
ATOM 1255 C CA . MET A 1 153 ? 0.114 6.622 -11.411 1.00 92.38 153 MET A CA 1
ATOM 1256 C C . MET A 1 153 ? 0.823 7.826 -10.790 1.00 92.38 153 MET A C 1
ATOM 1258 O O . MET A 1 153 ? 1.858 7.702 -10.133 1.00 92.38 153 MET A O 1
ATOM 1262 N N . ASN A 1 154 ? 0.266 9.006 -11.039 1.00 92.19 154 ASN A N 1
ATOM 1263 C CA . ASN A 1 154 ? 0.786 10.271 -10.547 1.00 92.19 154 ASN A CA 1
ATOM 1264 C C . ASN A 1 154 ? -0.126 10.795 -9.442 1.00 92.19 154 ASN A C 1
ATOM 1266 O O . ASN A 1 154 ? -1.298 11.081 -9.685 1.00 92.19 154 ASN A O 1
ATOM 1270 N N . TYR A 1 155 ? 0.436 10.994 -8.259 1.00 93.38 155 TYR A N 1
ATOM 1271 C CA . TYR A 1 155 ? -0.271 11.565 -7.124 1.00 93.38 155 TYR A CA 1
ATOM 1272 C C . TYR A 1 155 ? 0.398 12.854 -6.682 1.00 93.38 155 TYR A C 1
ATOM 1274 O O . TYR A 1 155 ? 1.611 13.019 -6.800 1.00 93.38 155 TYR A O 1
ATOM 1282 N N . VAL A 1 156 ? -0.388 13.784 -6.167 1.00 92.88 156 VAL A N 1
ATOM 1283 C CA . VAL A 1 156 ? 0.086 15.092 -5.714 1.00 92.88 156 VAL A CA 1
ATOM 1284 C C . VAL A 1 156 ? -0.226 15.263 -4.239 1.00 92.88 156 VAL A C 1
ATOM 1286 O O . VAL A 1 156 ? -1.254 14.786 -3.767 1.00 92.88 156 VAL A O 1
ATOM 1289 N N . GLY A 1 157 ? 0.677 15.900 -3.505 1.00 93.25 157 GLY A N 1
ATOM 1290 C CA . GLY A 1 157 ? 0.556 16.082 -2.060 1.00 93.25 157 GLY A CA 1
ATOM 1291 C C . GLY A 1 157 ? 1.821 16.687 -1.460 1.00 93.25 157 GLY A C 1
ATOM 1292 O O . GLY A 1 157 ? 2.776 16.995 -2.180 1.00 93.25 157 GLY A O 1
ATOM 1293 N N . VAL A 1 158 ? 1.845 16.866 -0.138 1.00 93.69 158 VAL A N 1
ATOM 1294 C CA . VAL A 1 158 ? 3.058 17.274 0.583 1.00 93.69 158 VAL A CA 1
ATOM 1295 C C . VAL A 1 158 ? 3.857 16.041 0.990 1.00 93.69 158 VAL A C 1
ATOM 1297 O O . VAL A 1 158 ? 3.421 15.233 1.809 1.00 93.69 158 VAL A O 1
ATOM 1300 N N . GLY A 1 159 ? 5.067 15.924 0.451 1.00 93.75 159 GLY A N 1
ATOM 1301 C CA . GLY A 1 159 ? 6.006 14.851 0.766 1.00 93.75 159 GLY A CA 1
ATOM 1302 C C . GLY A 1 159 ? 7.401 15.377 1.087 1.00 93.75 159 GLY A C 1
ATOM 1303 O O . GLY A 1 159 ? 7.613 16.581 1.214 1.00 93.75 159 GLY A O 1
ATOM 1304 N N . ARG A 1 160 ? 8.371 14.474 1.236 1.00 92.44 160 ARG A N 1
ATOM 1305 C CA . ARG A 1 160 ? 9.799 14.824 1.300 1.00 92.44 160 ARG A CA 1
ATOM 1306 C C . ARG A 1 160 ? 10.345 14.944 -0.117 1.00 92.44 160 ARG A C 1
ATOM 1308 O O . ARG A 1 160 ? 10.191 14.007 -0.894 1.00 92.44 160 ARG A O 1
ATOM 1315 N N . ALA A 1 161 ? 10.961 16.073 -0.449 1.00 91.25 161 ALA A N 1
ATOM 1316 C CA . ALA A 1 161 ? 11.571 16.294 -1.754 1.00 91.25 161 ALA A CA 1
ATOM 1317 C C . ALA A 1 161 ? 12.654 15.246 -2.041 1.00 91.25 161 ALA A C 1
ATOM 1319 O O . ALA A 1 161 ? 13.521 15.004 -1.206 1.00 91.25 161 ALA A O 1
ATOM 1320 N N . LEU A 1 162 ? 12.599 14.642 -3.223 1.00 87.88 162 LEU A N 1
ATOM 1321 C CA . LEU A 1 162 ? 13.603 13.705 -3.724 1.00 87.88 162 LEU A CA 1
ATOM 1322 C C . LEU A 1 162 ? 14.478 14.374 -4.773 1.00 87.88 162 LEU A C 1
ATOM 1324 O O . LEU A 1 162 ? 15.695 14.319 -4.701 1.00 87.88 162 LEU A O 1
ATOM 1328 N N . LYS A 1 163 ? 13.863 15.017 -5.766 1.00 84.19 163 LYS A N 1
ATOM 1329 C CA . LYS A 1 163 ? 14.604 15.734 -6.803 1.00 84.19 163 LYS A CA 1
ATOM 1330 C C . LYS A 1 163 ? 13.728 16.798 -7.458 1.00 84.19 163 LYS A C 1
ATOM 1332 O O . LYS A 1 163 ? 12.507 16.623 -7.522 1.00 84.19 163 LYS A O 1
ATOM 1337 N N . PRO A 1 164 ? 14.314 17.876 -7.995 1.00 82.12 164 PRO A N 1
ATOM 1338 C CA . PRO A 1 164 ? 13.571 18.808 -8.826 1.00 82.12 164 PRO A CA 1
ATOM 1339 C C . PRO A 1 164 ? 13.094 18.125 -10.113 1.00 82.12 164 PRO A C 1
ATOM 1341 O O . PRO A 1 164 ? 13.867 17.524 -10.861 1.00 82.12 164 PRO A O 1
ATOM 1344 N N . LYS A 1 165 ? 11.803 18.244 -10.409 1.00 78.31 165 LYS A N 1
ATOM 1345 C CA . LYS A 1 165 ? 11.246 17.920 -11.719 1.00 78.31 165 LYS A CA 1
ATOM 1346 C C . LYS A 1 165 ? 11.534 19.082 -12.665 1.00 78.31 165 LYS A C 1
ATOM 1348 O O . LYS A 1 165 ? 10.864 20.118 -12.637 1.00 78.31 165 LYS A O 1
ATOM 1353 N N . MET A 1 166 ? 12.535 18.878 -13.509 1.00 75.06 166 MET A N 1
ATOM 1354 C CA . MET A 1 166 ? 12.911 19.817 -14.560 1.00 75.06 166 MET A CA 1
ATOM 1355 C C . MET A 1 166 ? 11.915 19.730 -15.723 1.00 75.06 166 MET A C 1
ATOM 1357 O O . MET A 1 166 ? 11.606 18.635 -16.195 1.00 75.06 166 MET A O 1
ATOM 1361 N N . LEU A 1 167 ? 11.423 20.873 -16.200 1.00 72.94 167 LEU A N 1
ATOM 1362 C CA . LEU A 1 167 ? 10.748 21.001 -17.491 1.00 72.94 167 LEU A CA 1
ATOM 1363 C C . LEU A 1 167 ? 11.578 21.961 -18.350 1.00 72.94 167 LEU A C 1
ATOM 1365 O O . LEU A 1 167 ? 11.503 23.177 -18.195 1.00 72.94 167 LEU A O 1
ATOM 1369 N N . GLY A 1 168 ? 12.419 21.406 -19.224 1.00 81.62 168 GLY A N 1
ATOM 1370 C CA . GLY A 1 168 ? 13.463 22.180 -19.893 1.00 81.62 168 GLY A CA 1
ATOM 1371 C C . GLY A 1 168 ? 14.570 22.571 -18.909 1.00 81.62 168 GLY A C 1
ATOM 1372 O O . GLY A 1 168 ? 15.107 21.711 -18.214 1.00 81.62 168 GLY A O 1
ATOM 1373 N N . LYS A 1 169 ? 14.910 23.864 -18.852 1.00 78.25 169 LYS A N 1
ATOM 1374 C CA . LYS A 1 169 ? 15.932 24.405 -17.934 1.00 78.25 169 LYS A CA 1
ATOM 1375 C C . LYS A 1 169 ? 15.373 24.838 -16.573 1.00 78.25 169 LYS A C 1
ATOM 1377 O O . LYS A 1 169 ? 16.153 25.117 -15.670 1.00 78.25 169 LYS A O 1
ATOM 1382 N N . GLU A 1 170 ? 14.053 24.873 -16.412 1.00 73.44 170 GLU A N 1
ATOM 1383 C CA . GLU A 1 170 ? 13.399 25.350 -15.191 1.00 73.44 170 GLU A CA 1
ATOM 1384 C C . GLU A 1 170 ? 12.869 24.189 -14.347 1.00 73.44 170 GLU A C 1
ATOM 1386 O O . GLU A 1 170 ? 12.261 23.243 -14.859 1.00 73.44 170 GLU A O 1
ATOM 1391 N N . ALA A 1 171 ? 13.065 24.267 -13.031 1.00 73.62 171 ALA A N 1
ATOM 1392 C CA . ALA A 1 171 ? 12.426 23.358 -12.089 1.00 73.62 171 ALA A CA 1
ATOM 1393 C C . ALA A 1 171 ? 10.983 23.819 -11.844 1.00 73.62 171 ALA A C 1
ATOM 1395 O O . ALA A 1 171 ? 10.764 24.847 -11.212 1.00 73.62 171 ALA A O 1
ATOM 1396 N N . LYS A 1 172 ? 9.997 23.063 -12.342 1.00 76.25 172 LYS A N 1
ATOM 1397 C CA . LYS A 1 172 ? 8.571 23.424 -12.201 1.00 76.25 172 LYS A CA 1
ATOM 1398 C C . LYS A 1 172 ? 7.870 22.762 -11.026 1.00 76.25 172 LYS A C 1
ATOM 1400 O O . LYS A 1 172 ? 6.792 23.188 -10.641 1.00 76.25 172 LYS A O 1
ATOM 1405 N N . SER A 1 173 ? 8.408 21.657 -10.523 1.00 81.44 173 SER A N 1
ATOM 1406 C CA . SER A 1 173 ? 7.855 20.982 -9.346 1.00 81.44 173 SER A CA 1
ATOM 1407 C C . SER A 1 173 ? 8.914 20.131 -8.661 1.00 81.44 173 SER A C 1
ATOM 1409 O O . SER A 1 173 ? 9.962 19.870 -9.244 1.00 81.44 173 SER A O 1
ATOM 1411 N N . SER A 1 174 ? 8.650 19.678 -7.439 1.00 88.50 174 SER A N 1
ATOM 1412 C CA . SER A 1 174 ? 9.485 18.676 -6.772 1.00 88.50 174 SER A CA 1
ATOM 1413 C C . SER A 1 174 ? 8.884 17.288 -6.990 1.00 88.50 174 SER A C 1
ATOM 1415 O O . SER A 1 174 ? 7.675 17.105 -6.842 1.00 88.50 174 SER A O 1
ATOM 1417 N N . LEU A 1 175 ? 9.707 16.296 -7.332 1.00 90.50 175 LEU A N 1
ATOM 1418 C CA . LEU A 1 175 ? 9.343 14.905 -7.080 1.00 90.50 175 LEU A CA 1
ATOM 1419 C C . LEU A 1 175 ? 9.454 14.680 -5.578 1.00 90.50 175 LEU A C 1
ATOM 1421 O O . LEU A 1 175 ? 10.466 15.043 -4.976 1.00 90.50 175 LEU A O 1
ATOM 1425 N N . VAL A 1 176 ? 8.411 14.129 -4.973 1.00 93.06 176 VAL A N 1
ATOM 1426 C CA . VAL A 1 176 ? 8.328 13.940 -3.525 1.00 93.06 176 VAL A CA 1
ATOM 1427 C C . VAL A 1 176 ? 7.983 12.503 -3.189 1.00 93.06 176 VAL A C 1
ATOM 1429 O O . VAL A 1 176 ? 7.289 11.819 -3.936 1.00 93.06 176 VAL A O 1
ATOM 1432 N N . MET A 1 177 ? 8.432 12.070 -2.020 1.00 92.56 177 MET A N 1
ATOM 1433 C CA . MET A 1 177 ? 7.997 10.836 -1.389 1.00 92.56 177 MET A CA 1
ATOM 1434 C C . MET A 1 177 ? 6.927 11.136 -0.330 1.00 92.56 177 MET A C 1
ATOM 1436 O O . MET A 1 177 ? 7.162 11.999 0.527 1.00 92.56 177 MET A O 1
ATOM 1440 N N . PRO A 1 178 ? 5.794 10.413 -0.321 1.00 92.88 178 PRO A N 1
ATOM 1441 C CA . PRO A 1 178 ? 4.849 10.450 0.783 1.00 92.88 178 PRO A CA 1
ATOM 1442 C C . PRO A 1 178 ? 5.532 10.145 2.113 1.00 92.88 178 PRO A C 1
ATOM 1444 O O . PRO A 1 178 ? 6.354 9.242 2.207 1.00 92.88 178 PRO A O 1
ATOM 1447 N N . ILE A 1 179 ? 5.208 10.900 3.160 1.00 89.56 179 ILE A N 1
ATOM 1448 C CA . ILE A 1 179 ? 5.818 10.690 4.476 1.00 89.56 179 ILE A CA 1
ATOM 1449 C C . ILE A 1 179 ? 5.093 9.519 5.147 1.00 89.56 179 ILE A C 1
ATOM 1451 O O . ILE A 1 179 ? 3.893 9.652 5.405 1.00 89.56 179 ILE A O 1
ATOM 1455 N N . PRO A 1 180 ? 5.771 8.395 5.454 1.00 82.50 180 PRO A N 1
ATOM 1456 C CA . PRO A 1 180 ? 5.121 7.266 6.110 1.00 82.50 180 PRO A CA 1
ATOM 1457 C C . PRO A 1 180 ? 4.397 7.704 7.389 1.00 82.50 180 PRO A C 1
ATOM 1459 O O . PRO A 1 180 ? 4.885 8.547 8.142 1.00 82.50 180 PRO A O 1
ATOM 1462 N N . GLY A 1 181 ? 3.187 7.181 7.588 1.00 80.06 181 GLY A N 1
ATOM 1463 C CA . GLY A 1 181 ? 2.316 7.536 8.715 1.00 80.06 181 GLY A CA 1
ATOM 1464 C C . GLY A 1 181 ? 1.538 8.853 8.578 1.00 80.06 181 GLY A C 1
ATOM 1465 O O . GLY A 1 181 ? 0.600 9.055 9.340 1.00 80.06 181 GLY A O 1
ATOM 1466 N N . LYS A 1 182 ? 1.842 9.722 7.601 1.00 84.81 182 LYS A N 1
ATOM 1467 C CA . LYS A 1 182 ? 1.115 10.988 7.388 1.00 84.81 182 LYS A CA 1
ATOM 1468 C C . LYS A 1 182 ? 0.220 10.910 6.158 1.00 84.81 182 LYS A C 1
ATOM 1470 O O . LYS A 1 182 ? 0.712 10.949 5.036 1.00 84.81 182 LYS A O 1
ATOM 1475 N N . THR A 1 183 ? -1.088 10.789 6.365 1.00 81.56 183 THR A N 1
ATOM 1476 C CA . THR A 1 183 ? -2.074 10.635 5.273 1.00 81.56 183 THR A CA 1
ATOM 1477 C C . THR A 1 183 ? -3.276 11.563 5.367 1.00 81.56 183 THR A C 1
ATOM 1479 O O . THR A 1 183 ? -4.267 11.373 4.661 1.00 81.56 183 THR A O 1
ATOM 1482 N N . ASP A 1 184 ? -3.205 12.540 6.255 1.00 81.06 184 ASP A N 1
ATOM 1483 C CA . ASP A 1 184 ? -4.242 13.507 6.562 1.00 81.06 184 ASP A CA 1
ATOM 1484 C C . ASP A 1 184 ? -3.851 14.922 6.109 1.00 81.06 184 ASP A C 1
ATOM 1486 O O . ASP A 1 184 ? -2.677 15.255 5.908 1.00 81.06 184 ASP A O 1
ATOM 1490 N N . GLY A 1 185 ? -4.872 15.758 5.902 1.00 87.19 185 GLY A N 1
ATOM 1491 C CA . GLY A 1 185 ? -4.715 17.157 5.505 1.00 87.19 185 GLY A CA 1
ATOM 1492 C C . GLY A 1 185 ? -3.808 17.335 4.284 1.00 87.19 185 GLY A C 1
ATOM 1493 O O . GLY A 1 185 ? -4.010 16.713 3.244 1.00 87.19 185 GLY A O 1
ATOM 1494 N N . LEU A 1 186 ? -2.781 18.177 4.425 1.00 83.25 186 LEU A N 1
ATOM 1495 C CA . LEU A 1 186 ? -1.831 18.496 3.352 1.00 83.25 186 LEU A CA 1
ATOM 1496 C C . LEU A 1 186 ? -0.911 17.321 2.966 1.00 83.25 186 LEU A C 1
ATOM 1498 O O . LEU A 1 186 ? -0.335 17.331 1.879 1.00 83.25 186 LEU A O 1
ATOM 1502 N N . TYR A 1 187 ? -0.759 16.313 3.831 1.00 87.12 187 TYR A N 1
ATOM 1503 C CA . TYR A 1 187 ? 0.053 15.119 3.557 1.00 87.12 187 TYR A CA 1
ATOM 1504 C C . TYR A 1 187 ? -0.724 14.040 2.798 1.00 87.12 187 TYR A C 1
ATOM 1506 O O . TYR A 1 187 ? -0.159 13.014 2.420 1.00 87.12 187 TYR A O 1
ATOM 1514 N N . GLN A 1 188 ? -2.020 14.252 2.570 1.00 90.50 188 GLN A N 1
ATOM 1515 C CA . GLN A 1 188 ? -2.824 13.358 1.760 1.00 90.50 188 GLN A CA 1
ATOM 1516 C C . GLN A 1 188 ? -2.426 13.485 0.288 1.00 90.50 188 GLN A C 1
ATOM 1518 O O . GLN A 1 188 ? -2.506 14.558 -0.306 1.00 90.50 188 GLN A O 1
ATOM 1523 N N . PHE A 1 189 ? -2.011 12.365 -0.298 1.00 93.38 189 PHE A N 1
ATOM 1524 C CA . PHE A 1 189 ? -1.741 12.273 -1.726 1.00 93.38 189 PHE A CA 1
ATOM 1525 C C . PHE A 1 189 ? -3.016 11.906 -2.476 1.00 93.38 189 PHE A C 1
ATOM 1527 O O . PHE A 1 189 ? -3.761 11.024 -2.044 1.00 93.38 189 PHE A O 1
ATOM 1534 N N . PHE A 1 190 ? -3.257 12.560 -3.605 1.00 93.44 190 PHE A N 1
ATOM 1535 C CA . PHE A 1 190 ? -4.426 12.310 -4.442 1.00 93.44 190 PHE A CA 1
ATOM 1536 C C . PHE A 1 190 ? -4.079 12.337 -5.929 1.00 93.44 190 PHE A C 1
ATOM 1538 O O . PHE A 1 190 ? -3.120 12.979 -6.352 1.00 93.44 190 PHE A O 1
ATOM 1545 N N . ASP A 1 191 ? -4.844 11.587 -6.713 1.00 91.06 191 ASP A N 1
ATOM 1546 C CA . ASP A 1 191 ? -4.771 11.549 -8.167 1.00 91.06 191 ASP A CA 1
ATOM 1547 C C . ASP A 1 191 ? -5.079 12.953 -8.691 1.00 91.06 191 ASP A C 1
ATOM 1549 O O . ASP A 1 191 ? -6.124 13.530 -8.376 1.00 91.06 191 ASP A O 1
ATOM 1553 N N . ARG A 1 192 ? -4.157 13.511 -9.479 1.00 81.25 192 ARG A N 1
ATOM 1554 C CA . ARG A 1 192 ? -4.268 14.876 -10.004 1.00 81.25 192 ARG A CA 1
ATOM 1555 C C . ARG A 1 192 ? -5.557 15.109 -10.789 1.00 81.25 192 ARG A C 1
ATOM 1557 O O . ARG A 1 192 ? -6.155 16.173 -10.646 1.00 81.25 192 ARG A O 1
ATOM 1564 N N . GLU A 1 193 ? -5.926 14.148 -11.623 1.00 82.75 193 GLU A N 1
ATOM 1565 C CA . GLU A 1 193 ? -7.013 14.258 -12.594 1.00 82.75 193 GLU A CA 1
ATOM 1566 C C . GLU A 1 193 ? -8.349 13.838 -11.982 1.00 82.75 193 GLU A C 1
ATOM 1568 O O . GLU A 1 193 ? -9.403 14.323 -12.379 1.00 82.75 193 GLU A O 1
ATOM 1573 N N . ARG A 1 194 ? -8.325 12.926 -11.004 1.00 83.31 194 ARG A N 1
ATOM 1574 C CA . ARG A 1 194 ? -9.544 12.328 -10.435 1.00 83.31 194 ARG A CA 1
ATOM 1575 C C . ARG A 1 194 ? -9.879 12.822 -9.040 1.00 83.31 194 ARG A C 1
ATOM 1577 O O . ARG A 1 194 ? -11.024 12.703 -8.630 1.00 83.31 194 ARG A O 1
ATOM 1584 N N . GLY A 1 195 ? -8.910 13.363 -8.308 1.00 85.31 195 GLY A N 1
ATOM 1585 C CA . GLY A 1 195 ? -9.076 13.803 -6.921 1.00 85.31 195 GLY A CA 1
ATOM 1586 C C . GLY A 1 195 ? -9.192 12.659 -5.907 1.00 85.31 195 GLY A C 1
ATOM 1587 O O . GLY A 1 195 ? -9.313 12.919 -4.709 1.00 85.31 195 GLY A O 1
ATOM 1588 N N . ASN A 1 196 ? -9.136 11.403 -6.360 1.00 88.50 196 ASN A N 1
ATOM 1589 C CA . ASN A 1 196 ? -9.166 10.228 -5.496 1.00 88.50 196 ASN A CA 1
ATOM 1590 C C . ASN A 1 196 ? -7.884 10.144 -4.674 1.00 88.50 196 ASN A C 1
ATOM 1592 O O . ASN A 1 196 ? -6.797 10.360 -5.200 1.00 88.50 196 ASN A O 1
ATOM 1596 N N . ASN A 1 197 ? -7.996 9.775 -3.402 1.00 91.38 197 ASN A N 1
ATOM 1597 C CA . ASN A 1 197 ? -6.816 9.543 -2.576 1.00 91.38 197 ASN A CA 1
ATOM 1598 C C . ASN A 1 197 ? -5.976 8.397 -3.146 1.00 91.38 197 ASN A C 1
ATOM 1600 O O . ASN A 1 197 ? -6.518 7.431 -3.691 1.00 91.38 197 ASN A O 1
ATOM 1604 N N . ILE A 1 198 ? -4.660 8.491 -2.972 1.00 92.12 198 ILE A N 1
ATOM 1605 C CA . ILE A 1 198 ? -3.755 7.387 -3.272 1.00 92.12 198 ILE A CA 1
ATOM 1606 C C . ILE A 1 198 ? -4.206 6.135 -2.505 1.00 92.12 198 ILE A C 1
ATOM 1608 O O . ILE A 1 198 ? -4.470 6.210 -1.297 1.00 92.12 198 ILE A O 1
ATOM 1612 N N . PRO A 1 199 ? -4.344 4.980 -3.174 1.00 86.88 199 PRO A N 1
ATOM 1613 C CA . PRO A 1 199 ? -4.714 3.766 -2.479 1.00 86.88 199 PRO A CA 1
ATOM 1614 C C . PRO A 1 199 ? -3.567 3.299 -1.581 1.00 86.88 199 PRO A C 1
ATOM 1616 O O . PRO A 1 199 ? -2.392 3.558 -1.837 1.00 86.88 199 PRO A O 1
ATOM 1619 N N . PHE A 1 200 ? -3.902 2.583 -0.506 1.00 80.75 200 PHE A N 1
ATOM 1620 C CA . PHE A 1 200 ? -2.915 2.238 0.520 1.00 80.75 200 PHE A CA 1
ATOM 1621 C C . PHE A 1 200 ? -1.756 1.384 -0.016 1.00 80.75 200 PHE A C 1
ATOM 1623 O O . PHE A 1 200 ? -0.646 1.490 0.494 1.00 80.75 200 PHE A O 1
ATOM 1630 N N . TRP A 1 201 ? -2.005 0.536 -1.019 1.00 80.75 201 TRP A N 1
ATOM 1631 C CA . TRP A 1 201 ? -0.994 -0.344 -1.613 1.00 80.75 201 TRP A CA 1
ATOM 1632 C C . TRP A 1 201 ? -0.000 0.398 -2.511 1.00 80.75 201 TRP A C 1
ATOM 1634 O O . TRP A 1 201 ? 1.071 -0.130 -2.783 1.00 80.75 201 TRP A O 1
ATOM 1644 N N . ASP A 1 202 ? -0.346 1.610 -2.942 1.00 87.25 202 ASP A N 1
ATOM 1645 C CA . ASP A 1 202 ? 0.505 2.481 -3.751 1.00 87.25 202 ASP A CA 1
ATOM 1646 C C . ASP A 1 202 ? 1.387 3.395 -2.877 1.00 87.25 202 ASP A C 1
ATOM 1648 O O . ASP A 1 202 ? 2.267 4.074 -3.396 1.00 87.25 202 ASP A O 1
ATOM 1652 N N . MET A 1 203 ? 1.166 3.437 -1.557 1.00 85.94 203 MET A N 1
ATOM 1653 C CA . MET A 1 203 ? 1.978 4.230 -0.631 1.00 85.94 203 MET A CA 1
ATOM 1654 C C . MET A 1 203 ? 3.293 3.515 -0.289 1.00 85.94 203 MET A C 1
ATOM 1656 O O . MET A 1 203 ? 3.269 2.315 0.001 1.00 85.94 203 MET A O 1
ATOM 1660 N N . PRO A 1 204 ? 4.426 4.240 -0.216 1.00 82.94 204 PRO A N 1
ATOM 1661 C CA . PRO A 1 204 ? 5.669 3.659 0.271 1.00 82.94 204 PRO A CA 1
ATOM 1662 C C . PRO A 1 204 ? 5.511 3.273 1.746 1.00 82.94 204 PRO A C 1
ATOM 1664 O O . PRO A 1 204 ? 4.863 3.985 2.526 1.00 82.94 204 PRO A O 1
ATOM 1667 N N . ARG A 1 205 ? 6.087 2.131 2.130 1.00 77.75 205 ARG A N 1
ATOM 1668 C CA . ARG A 1 205 ? 6.028 1.637 3.519 1.00 77.75 205 ARG A CA 1
ATOM 1669 C C . ARG A 1 205 ? 7.170 2.166 4.375 1.00 77.75 205 ARG A C 1
ATOM 1671 O O . ARG A 1 205 ? 6.970 2.399 5.563 1.00 77.75 205 ARG A O 1
ATOM 1678 N N . ALA A 1 206 ? 8.319 2.402 3.758 1.00 79.81 206 ALA A N 1
ATOM 1679 C CA . ALA A 1 206 ? 9.504 2.957 4.384 1.00 79.81 206 ALA A CA 1
ATOM 1680 C C . ALA A 1 206 ? 9.887 4.296 3.726 1.00 79.81 206 ALA A C 1
ATOM 1682 O O . ALA A 1 206 ? 9.451 4.594 2.608 1.00 79.81 206 ALA A O 1
ATOM 1683 N N . PRO A 1 207 ? 10.629 5.161 4.439 1.00 78.69 207 PRO A N 1
ATOM 1684 C CA . PRO A 1 207 ? 11.262 6.311 3.822 1.00 78.69 207 PRO A CA 1
ATOM 1685 C C . PRO A 1 207 ? 12.440 5.858 2.949 1.00 78.69 207 PRO A C 1
ATOM 1687 O O . PRO A 1 207 ? 13.254 5.050 3.389 1.00 78.69 207 PRO A O 1
ATOM 1690 N N . TYR A 1 208 ? 12.571 6.441 1.756 1.00 77.69 208 TYR A N 1
ATOM 1691 C CA . TYR A 1 208 ? 13.730 6.230 0.900 1.00 77.69 208 TYR A CA 1
ATOM 1692 C C . TYR A 1 208 ? 15.012 6.611 1.648 1.00 77.69 208 TYR A C 1
ATOM 1694 O O . TYR A 1 208 ? 15.012 7.630 2.360 1.00 77.69 208 TYR A O 1
ATOM 1702 N N . PRO A 1 209 ? 16.087 5.818 1.488 1.00 68.75 209 PRO A N 1
ATOM 1703 C CA . PRO A 1 209 ? 17.379 6.132 2.070 1.00 68.75 209 PRO A CA 1
ATOM 1704 C C . PRO A 1 209 ? 17.849 7.516 1.617 1.00 68.75 209 PRO A C 1
ATOM 1706 O O . PRO A 1 209 ? 17.414 8.075 0.602 1.00 68.75 209 PRO A O 1
ATOM 1709 N N . ARG A 1 210 ? 18.685 8.128 2.453 1.00 66.19 210 ARG A N 1
ATOM 1710 C CA . ARG A 1 210 ? 19.227 9.450 2.171 1.00 66.19 210 ARG A CA 1
ATOM 1711 C C . ARG A 1 210 ? 20.148 9.336 0.958 1.00 66.19 210 ARG A C 1
ATOM 1713 O O . ARG A 1 210 ? 21.025 8.484 0.950 1.00 66.19 210 ARG A O 1
ATOM 1720 N N . TRP A 1 211 ? 19.973 10.245 -0.004 1.00 59.66 211 TRP A N 1
ATOM 1721 C CA . TRP A 1 211 ? 20.913 10.427 -1.107 1.00 59.66 211 TRP A CA 1
ATOM 1722 C C . TRP A 1 211 ? 22.271 10.835 -0.526 1.00 59.66 211 TRP A C 1
ATOM 1724 O O . TRP A 1 211 ? 22.490 12.006 -0.207 1.00 59.66 211 TRP A O 1
ATOM 1734 N N . GLU A 1 212 ? 23.162 9.869 -0.327 1.00 58.03 212 GLU A N 1
ATOM 1735 C CA . GLU A 1 212 ? 24.523 10.110 0.172 1.00 58.03 212 GLU A CA 1
ATOM 1736 C C . GLU A 1 212 ? 25.566 9.934 -0.930 1.00 58.03 212 GLU A C 1
ATOM 1738 O O . GLU A 1 212 ? 26.593 10.614 -0.943 1.00 58.03 212 GLU A O 1
ATOM 1743 N N . SER A 1 213 ? 25.274 9.105 -1.933 1.00 53.09 213 SER A N 1
ATOM 1744 C CA . SER A 1 213 ? 26.194 8.872 -3.035 1.00 53.09 213 SER A CA 1
ATOM 1745 C C . SER A 1 213 ? 25.884 9.818 -4.198 1.00 53.09 213 SER A C 1
ATOM 1747 O O . SER A 1 213 ? 24.969 9.615 -4.983 1.00 53.09 213 SER A O 1
ATOM 1749 N N . GLY A 1 214 ? 26.676 10.879 -4.365 1.00 53.62 214 GLY A N 1
ATOM 1750 C CA . GLY A 1 214 ? 26.646 11.757 -5.549 1.00 53.62 214 GLY A CA 1
ATOM 1751 C C . GLY A 1 214 ? 27.001 11.065 -6.880 1.00 53.62 214 GLY A C 1
ATOM 1752 O O . GLY A 1 214 ? 27.414 11.734 -7.824 1.00 53.62 214 GLY A O 1
ATOM 1753 N N . LYS A 1 215 ? 26.886 9.736 -6.969 1.00 57.12 215 LYS A N 1
ATOM 1754 C CA . LYS A 1 215 ? 27.121 8.949 -8.175 1.00 57.12 215 LYS A CA 1
ATOM 1755 C C . LYS A 1 215 ? 25.794 8.786 -8.907 1.00 57.12 215 LYS A C 1
ATOM 1757 O O . LYS A 1 215 ? 25.022 7.884 -8.612 1.00 57.12 215 LYS A O 1
ATOM 1762 N N . ALA A 1 216 ? 25.550 9.668 -9.872 1.00 54.09 216 ALA A N 1
ATOM 1763 C CA . ALA A 1 216 ? 24.451 9.513 -10.818 1.00 54.09 216 ALA A CA 1
ATOM 1764 C C . ALA A 1 216 ? 24.627 8.192 -11.585 1.00 54.09 216 ALA A C 1
ATOM 1766 O O . ALA A 1 216 ? 25.544 8.067 -12.403 1.00 54.09 216 ALA A O 1
ATOM 1767 N N . ILE A 1 217 ? 23.787 7.195 -11.311 1.00 53.50 217 ILE A N 1
ATOM 1768 C CA . ILE A 1 217 ? 23.786 5.950 -12.073 1.00 53.50 217 ILE A CA 1
ATOM 1769 C C . ILE A 1 217 ? 22.747 6.056 -13.191 1.00 53.50 217 ILE A C 1
ATOM 1771 O O . ILE A 1 217 ? 21.548 6.168 -12.977 1.00 53.50 217 ILE A O 1
ATOM 1775 N N . ASN A 1 218 ? 23.271 5.973 -14.413 1.00 61.97 218 ASN A N 1
ATOM 1776 C C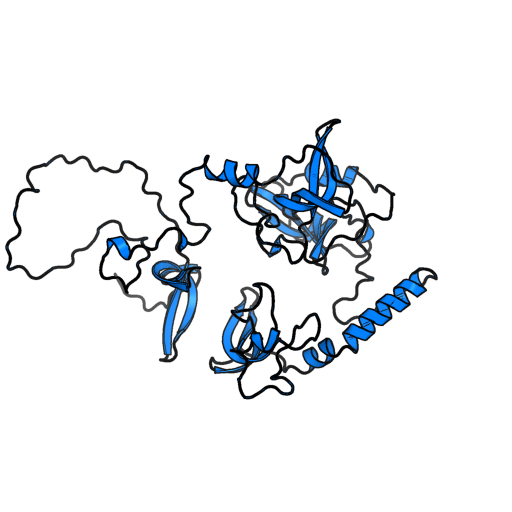A . ASN A 1 218 ? 22.611 5.620 -15.666 1.00 61.97 218 ASN A CA 1
ATOM 1777 C C . ASN A 1 218 ? 21.193 6.192 -15.912 1.00 61.97 218 ASN A C 1
ATOM 1779 O O . ASN A 1 218 ? 20.181 5.484 -15.916 1.00 61.97 218 ASN A O 1
ATOM 1783 N N . ARG A 1 219 ? 21.165 7.482 -16.263 1.00 65.94 219 ARG A N 1
A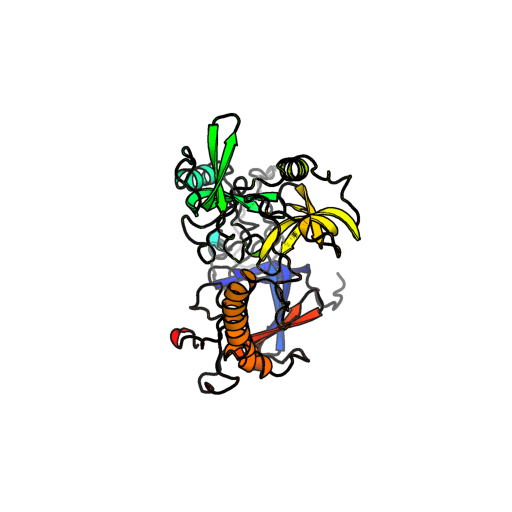TOM 1784 C CA . ARG A 1 219 ? 19.992 8.239 -16.735 1.00 65.94 219 ARG A CA 1
ATOM 1785 C C . ARG A 1 219 ? 19.245 7.577 -17.907 1.00 65.94 219 ARG A C 1
ATOM 1787 O O . ARG A 1 219 ? 18.050 7.821 -18.074 1.00 65.94 219 ARG A O 1
ATOM 1794 N N . GLU A 1 220 ? 19.903 6.728 -18.702 1.00 70.62 220 GLU A N 1
ATOM 1795 C CA . GLU A 1 220 ? 19.279 6.042 -19.843 1.00 70.62 220 GLU A CA 1
ATOM 1796 C C . GLU A 1 220 ? 18.205 5.046 -19.396 1.00 70.62 220 GLU A C 1
ATOM 1798 O O . GLU A 1 220 ? 17.139 4.991 -20.006 1.00 70.62 220 GLU A O 1
ATOM 1803 N N . LYS A 1 221 ? 18.424 4.310 -18.293 1.00 67.56 221 LYS A N 1
ATOM 1804 C CA . LYS A 1 221 ? 17.427 3.361 -17.757 1.00 67.56 221 LYS A CA 1
ATOM 1805 C C . LYS A 1 221 ? 16.140 4.072 -17.328 1.00 67.56 221 LYS A C 1
ATOM 1807 O O . LYS A 1 221 ? 15.046 3.544 -17.529 1.00 67.56 221 LYS A O 1
ATOM 1812 N N . TRP A 1 222 ? 16.263 5.279 -16.773 1.00 68.44 222 TRP A N 1
ATOM 1813 C CA . TRP A 1 222 ? 15.118 6.091 -16.362 1.00 68.44 222 TRP A CA 1
ATOM 1814 C C . TRP A 1 222 ? 14.265 6.517 -17.558 1.00 68.44 222 TRP A C 1
ATOM 1816 O O . TRP A 1 222 ? 13.055 6.288 -17.570 1.00 68.44 222 TRP A O 1
ATOM 1826 N N . HIS A 1 223 ? 14.902 7.086 -18.584 1.00 73.69 223 HIS A N 1
ATOM 1827 C CA . HIS A 1 223 ? 14.222 7.467 -19.821 1.00 73.69 223 HIS A CA 1
ATOM 1828 C C . HIS A 1 223 ? 13.597 6.248 -20.498 1.00 73.69 223 HIS A C 1
ATOM 1830 O O . HIS A 1 223 ? 12.403 6.256 -20.775 1.00 73.69 223 HIS A O 1
ATOM 1836 N N . ALA A 1 224 ? 14.338 5.143 -20.613 1.00 74.50 224 ALA A N 1
ATOM 1837 C CA . ALA A 1 224 ? 13.820 3.900 -21.171 1.00 74.50 224 ALA A CA 1
ATOM 1838 C C . ALA A 1 224 ? 12.556 3.404 -20.450 1.00 74.50 224 ALA A C 1
ATOM 1840 O O . ALA A 1 224 ? 11.642 2.921 -21.106 1.00 74.50 224 ALA A O 1
ATOM 1841 N N . TRP A 1 225 ? 12.439 3.550 -19.128 1.00 72.56 225 TRP A N 1
ATOM 1842 C CA . TRP A 1 225 ? 11.215 3.171 -18.415 1.00 72.56 225 TRP A CA 1
ATOM 1843 C C . TRP A 1 225 ? 10.014 4.053 -18.770 1.00 72.56 225 TRP A C 1
ATOM 1845 O O . TRP A 1 225 ? 8.921 3.544 -19.042 1.00 72.56 225 TRP A O 1
ATOM 1855 N N . PHE A 1 226 ? 10.194 5.375 -18.760 1.00 71.19 226 PHE A N 1
ATOM 1856 C CA . PHE A 1 226 ? 9.105 6.320 -19.019 1.00 71.19 226 PHE A CA 1
ATOM 1857 C C . PHE A 1 226 ? 8.717 6.407 -20.501 1.00 71.19 226 PHE A C 1
ATOM 1859 O O . PHE A 1 226 ? 7.531 6.629 -20.794 1.00 71.19 226 PHE A O 1
ATOM 1866 N N . ASP A 1 227 ? 9.680 6.175 -21.393 1.00 75.75 227 ASP A N 1
ATOM 1867 C CA . ASP A 1 227 ? 9.541 6.278 -22.845 1.00 75.75 227 ASP A CA 1
ATOM 1868 C C . ASP A 1 227 ? 9.118 4.937 -23.470 1.00 75.75 227 ASP A C 1
ATOM 1870 O O . ASP A 1 227 ? 8.197 4.922 -24.286 1.00 75.75 227 ASP A O 1
ATOM 1874 N N . ASN A 1 228 ? 9.649 3.791 -23.010 1.00 68.94 228 ASN A N 1
ATOM 1875 C CA . ASN A 1 228 ? 9.196 2.461 -23.452 1.00 68.94 228 ASN A CA 1
ATOM 1876 C C . ASN A 1 228 ? 7.972 2.020 -22.650 1.00 68.94 228 ASN A C 1
ATOM 1878 O O . ASN A 1 228 ? 8.011 1.115 -21.809 1.00 68.94 228 ASN A O 1
ATOM 1882 N N . ARG A 1 229 ? 6.853 2.700 -22.885 1.00 68.38 229 ARG A N 1
ATOM 1883 C CA . ARG A 1 229 ? 5.559 2.272 -22.357 1.00 68.38 229 ARG A CA 1
ATOM 1884 C C . ARG A 1 229 ? 5.120 1.038 -23.137 1.00 68.38 229 ARG A C 1
ATOM 1886 O O . ARG A 1 229 ? 4.941 1.155 -24.350 1.00 68.38 229 ARG A O 1
ATOM 1893 N N . PRO A 1 230 ? 4.894 -0.114 -22.486 1.00 68.62 230 PRO A N 1
ATOM 1894 C CA . PRO A 1 230 ? 4.231 -1.201 -23.174 1.00 68.62 230 PRO A CA 1
ATOM 1895 C C . PRO A 1 230 ? 2.836 -0.701 -23.548 1.00 68.62 230 PRO A C 1
ATOM 1897 O O . PRO A 1 230 ? 2.023 -0.330 -22.693 1.00 68.62 230 PRO A O 1
ATOM 1900 N N . HIS A 1 231 ? 2.592 -0.598 -24.852 1.00 71.56 231 HIS A N 1
ATOM 1901 C CA . HIS A 1 231 ? 1.246 -0.400 -25.362 1.00 71.56 231 HIS A CA 1
ATOM 1902 C C . HIS A 1 231 ? 0.392 -1.587 -24.919 1.00 71.56 231 HIS A C 1
ATOM 1904 O O . HIS A 1 231 ? 0.901 -2.695 -24.779 1.00 71.56 231 HIS A O 1
ATOM 1910 N N . ALA A 1 232 ? -0.916 -1.386 -24.744 1.00 69.19 232 ALA A N 1
ATOM 1911 C CA . ALA A 1 232 ? -1.818 -2.478 -24.369 1.00 69.19 232 ALA A CA 1
ATOM 1912 C C . ALA A 1 232 ? -1.709 -3.693 -25.320 1.00 69.19 232 ALA A C 1
ATOM 1914 O O . ALA A 1 232 ? -1.871 -4.827 -24.888 1.00 69.19 232 ALA A O 1
ATOM 1915 N N . ALA A 1 233 ? -1.371 -3.453 -26.592 1.00 71.75 233 ALA A N 1
ATOM 1916 C CA . ALA A 1 233 ? -1.140 -4.488 -27.600 1.00 71.75 233 ALA A CA 1
ATOM 1917 C C . ALA A 1 233 ? 0.225 -5.207 -27.492 1.00 71.75 233 ALA A 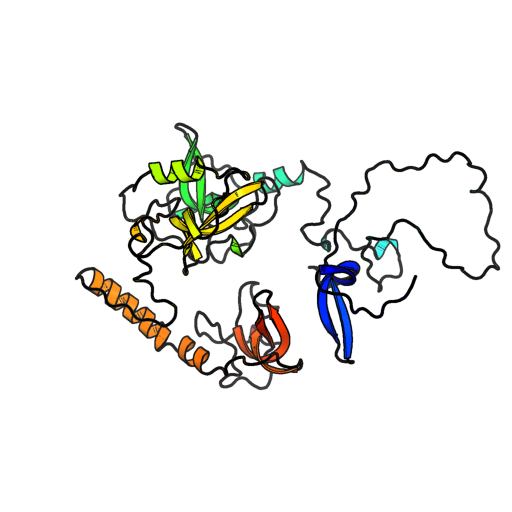C 1
ATOM 1919 O O . ALA A 1 233 ? 0.427 -6.220 -28.150 1.00 71.75 233 ALA A O 1
ATOM 1920 N N . MET A 1 234 ? 1.162 -4.691 -26.694 1.00 84.88 234 MET A N 1
ATOM 1921 C CA . MET A 1 234 ? 2.549 -5.164 -26.572 1.00 84.88 234 MET A CA 1
ATOM 1922 C C . MET A 1 234 ? 2.933 -5.413 -25.109 1.00 84.88 234 MET A C 1
ATOM 1924 O O . MET A 1 234 ? 4.060 -5.146 -24.692 1.00 84.88 234 MET A O 1
ATOM 1928 N N . MET A 1 235 ? 1.981 -5.879 -24.302 1.00 90.56 235 MET A N 1
ATOM 1929 C CA . MET A 1 235 ? 2.278 -6.281 -22.930 1.00 90.56 235 MET A CA 1
ATOM 1930 C C . MET A 1 235 ? 3.131 -7.556 -22.962 1.00 90.56 235 MET A C 1
ATOM 1932 O O . MET A 1 235 ? 2.758 -8.498 -23.668 1.00 90.56 235 MET A O 1
ATOM 1936 N N . PRO A 1 236 ? 4.261 -7.604 -22.232 1.00 93.56 236 PRO A N 1
ATOM 1937 C CA . PRO A 1 236 ? 5.079 -8.808 -22.181 1.00 93.56 236 PRO A CA 1
ATOM 1938 C C . PRO A 1 236 ? 4.289 -9.955 -21.547 1.00 93.56 236 PRO A C 1
ATOM 1940 O O . PRO A 1 236 ? 3.358 -9.725 -20.760 1.00 93.56 236 PRO A O 1
ATOM 1943 N N . ARG A 1 237 ? 4.632 -11.195 -21.898 1.00 94.62 237 ARG A N 1
ATOM 1944 C CA . ARG A 1 237 ? 3.992 -12.363 -21.290 1.00 94.62 237 ARG A CA 1
ATOM 1945 C C . ARG A 1 237 ? 4.542 -12.553 -19.882 1.00 94.62 237 ARG A C 1
ATOM 1947 O O . ARG A 1 237 ? 5.619 -12.067 -19.544 1.00 94.62 237 ARG A O 1
ATOM 1954 N N . LEU A 1 238 ? 3.773 -13.249 -19.049 1.00 94.62 238 LEU A N 1
ATOM 1955 C CA . LEU A 1 238 ? 4.302 -13.730 -17.776 1.00 94.62 238 LEU A CA 1
ATOM 1956 C C . LEU A 1 238 ? 5.520 -14.617 -18.049 1.00 94.62 238 LEU A C 1
ATOM 1958 O O . LEU A 1 238 ? 5.574 -15.292 -19.074 1.00 94.62 238 LEU A O 1
ATOM 1962 N N . ASP A 1 239 ? 6.479 -14.580 -17.133 1.00 93.69 239 ASP A N 1
ATOM 1963 C CA . ASP A 1 239 ? 7.762 -15.276 -17.198 1.00 93.69 239 ASP A CA 1
ATOM 1964 C C . ASP A 1 239 ? 8.783 -14.763 -18.234 1.00 93.69 239 ASP A C 1
ATOM 1966 O O . ASP A 1 239 ? 9.950 -15.148 -18.134 1.00 93.69 239 ASP A O 1
ATOM 1970 N N . ASP A 1 240 ? 8.410 -13.855 -19.146 1.00 95.12 240 ASP A N 1
ATOM 1971 C CA . ASP A 1 240 ? 9.367 -13.184 -20.040 1.00 95.12 240 ASP A CA 1
ATOM 1972 C C . ASP A 1 240 ? 10.351 -12.313 -19.238 1.00 95.12 240 ASP A C 1
ATOM 1974 O O . ASP A 1 240 ? 10.027 -11.802 -18.164 1.00 95.12 240 ASP A O 1
ATOM 1978 N N . GLU A 1 241 ? 11.549 -12.076 -19.774 1.00 94.19 241 GLU A N 1
ATOM 1979 C CA . GLU A 1 241 ? 12.428 -11.028 -19.253 1.00 94.19 241 GLU A CA 1
ATOM 1980 C C . GLU A 1 241 ? 12.007 -9.669 -19.830 1.00 94.19 241 GLU A C 1
ATOM 1982 O O . GLU A 1 241 ? 11.947 -9.478 -21.047 1.00 94.19 241 GLU A O 1
ATOM 1987 N N . HIS A 1 242 ? 11.725 -8.693 -18.968 1.00 93.69 242 HIS A N 1
ATOM 1988 C CA . HIS A 1 242 ? 11.344 -7.352 -19.401 1.00 93.69 242 HIS A CA 1
ATOM 1989 C C . HIS A 1 242 ? 11.814 -6.284 -18.410 1.00 93.69 242 HIS A C 1
ATOM 1991 O O . HIS A 1 242 ? 12.097 -6.560 -17.246 1.00 93.69 242 HIS A O 1
ATOM 1997 N N . LEU A 1 243 ? 11.881 -5.028 -18.860 1.00 91.62 243 LEU A N 1
ATOM 1998 C CA . LEU A 1 243 ? 12.026 -3.889 -17.954 1.00 91.62 243 LEU A CA 1
ATOM 1999 C C . LEU A 1 243 ? 10.716 -3.726 -17.165 1.00 91.62 243 LEU A C 1
ATOM 2001 O O . LEU A 1 243 ? 9.643 -3.672 -17.768 1.00 91.62 243 LEU A O 1
ATOM 2005 N N . GLY A 1 244 ? 10.783 -3.644 -15.841 1.00 93.50 244 GLY A N 1
ATOM 2006 C CA . GLY A 1 244 ? 9.617 -3.616 -14.958 1.00 93.50 244 GLY A CA 1
ATOM 2007 C C . GLY A 1 244 ? 9.859 -2.839 -13.670 1.00 93.50 244 GLY A C 1
ATOM 2008 O O . GLY A 1 244 ? 10.988 -2.453 -13.365 1.00 93.50 244 GLY A O 1
ATOM 2009 N N . ALA A 1 245 ? 8.791 -2.645 -12.898 1.00 94.25 245 ALA A N 1
ATOM 2010 C CA . ALA A 1 245 ? 8.884 -2.228 -11.510 1.00 94.25 245 ALA A CA 1
ATOM 2011 C C . ALA A 1 245 ? 8.976 -3.471 -10.614 1.00 94.25 245 ALA A C 1
ATOM 2013 O O . ALA A 1 245 ? 8.182 -4.396 -10.749 1.00 94.25 245 ALA A O 1
ATOM 2014 N N . TYR A 1 246 ? 9.907 -3.487 -9.676 1.00 94.50 246 TYR A N 1
ATOM 2015 C CA . TYR A 1 246 ? 9.979 -4.486 -8.618 1.00 94.50 246 TYR A CA 1
ATOM 2016 C C . TYR A 1 246 ? 9.561 -3.837 -7.301 1.00 94.50 246 TYR A C 1
ATOM 2018 O O . TYR A 1 246 ? 10.057 -2.761 -6.973 1.00 94.50 246 TYR A O 1
ATOM 2026 N N . ILE A 1 247 ? 8.639 -4.466 -6.568 1.00 92.19 247 ILE A N 1
ATOM 2027 C CA . ILE A 1 247 ? 8.250 -4.036 -5.221 1.00 92.19 247 ILE A CA 1
ATOM 2028 C C . ILE A 1 247 ? 9.079 -4.834 -4.223 1.00 92.19 247 ILE A C 1
ATOM 2030 O O . ILE A 1 247 ? 8.889 -6.041 -4.080 1.00 92.19 247 ILE A O 1
ATOM 2034 N N . ALA A 1 248 ? 9.987 -4.157 -3.538 1.00 89.75 248 ALA A N 1
ATOM 2035 C CA . ALA A 1 248 ? 10.854 -4.776 -2.559 1.00 89.75 248 ALA A CA 1
ATOM 2036 C C . ALA A 1 248 ? 10.115 -5.103 -1.244 1.00 89.75 248 ALA A C 1
ATOM 2038 O O . ALA A 1 248 ? 9.075 -4.503 -0.943 1.00 89.75 248 ALA A O 1
ATOM 2039 N N . PRO A 1 249 ? 10.641 -6.037 -0.425 1.00 82.56 249 PRO A N 1
ATOM 2040 C CA . PRO A 1 249 ? 10.044 -6.403 0.863 1.00 82.56 249 PRO A CA 1
ATOM 2041 C C . PRO A 1 249 ? 9.904 -5.242 1.859 1.00 82.56 249 PRO A C 1
ATOM 2043 O O . PRO A 1 249 ? 8.963 -5.226 2.651 1.00 82.56 249 PRO A O 1
ATOM 2046 N N . ASP A 1 250 ? 10.804 -4.259 1.796 1.00 77.31 250 ASP A N 1
ATOM 2047 C CA . ASP A 1 250 ? 10.764 -3.022 2.589 1.00 77.31 250 ASP A CA 1
ATOM 2048 C C . ASP A 1 250 ? 9.653 -2.046 2.137 1.00 77.31 250 ASP A C 1
ATOM 2050 O O . ASP A 1 250 ? 9.382 -1.034 2.786 1.00 77.31 250 ASP A O 1
ATOM 2054 N N . GLY A 1 251 ? 8.964 -2.364 1.037 1.00 81.06 251 GLY A N 1
ATOM 2055 C CA . GLY A 1 251 ? 7.908 -1.562 0.436 1.00 81.06 251 GLY A CA 1
ATOM 2056 C C . GLY A 1 251 ? 8.407 -0.393 -0.408 1.00 81.06 251 GLY A C 1
ATOM 2057 O O . GLY A 1 251 ? 7.586 0.432 -0.819 1.00 81.06 251 GLY A O 1
ATOM 2058 N N . HIS A 1 252 ? 9.709 -0.308 -0.684 1.00 87.25 252 HIS A N 1
ATOM 2059 C CA . HIS A 1 252 ? 10.221 0.510 -1.773 1.00 87.25 252 HIS A CA 1
ATOM 2060 C C . HIS A 1 252 ? 9.962 -0.169 -3.117 1.00 87.25 252 HIS A C 1
ATOM 2062 O O . HIS A 1 252 ? 9.612 -1.348 -3.202 1.00 87.25 252 HIS A O 1
ATOM 2068 N N . TRP A 1 253 ? 10.116 0.592 -4.196 1.00 92.25 253 TRP A N 1
ATOM 2069 C CA . TRP A 1 253 ? 10.043 0.032 -5.532 1.00 92.25 253 TRP A CA 1
ATOM 2070 C C . TRP A 1 253 ? 11.206 0.505 -6.385 1.00 92.25 253 TRP A C 1
ATOM 2072 O O . TRP A 1 253 ? 11.651 1.647 -6.286 1.00 92.25 253 TRP A O 1
ATOM 2082 N N . TYR A 1 254 ? 11.676 -0.395 -7.232 1.00 92.50 254 TYR A N 1
ATOM 2083 C CA . TYR A 1 254 ? 12.843 -0.213 -8.078 1.00 92.50 254 TYR A CA 1
ATOM 2084 C C . TYR A 1 254 ? 12.463 -0.483 -9.526 1.00 92.50 254 TYR A C 1
ATOM 2086 O O . TYR A 1 254 ? 11.482 -1.172 -9.800 1.00 92.50 254 TYR A O 1
ATOM 2094 N N . ILE A 1 255 ? 13.235 0.052 -10.462 1.00 92.69 255 ILE A N 1
ATOM 2095 C CA . ILE A 1 255 ? 13.108 -0.257 -11.884 1.00 92.69 255 ILE A CA 1
ATOM 2096 C C . ILE A 1 255 ? 14.318 -1.076 -12.297 1.00 92.69 255 ILE A C 1
ATOM 2098 O O . ILE A 1 255 ? 15.452 -0.677 -12.047 1.00 92.69 255 ILE A O 1
ATOM 2102 N N . GLY A 1 256 ? 14.085 -2.186 -12.984 1.00 92.81 256 GLY A N 1
ATOM 2103 C CA . GLY A 1 256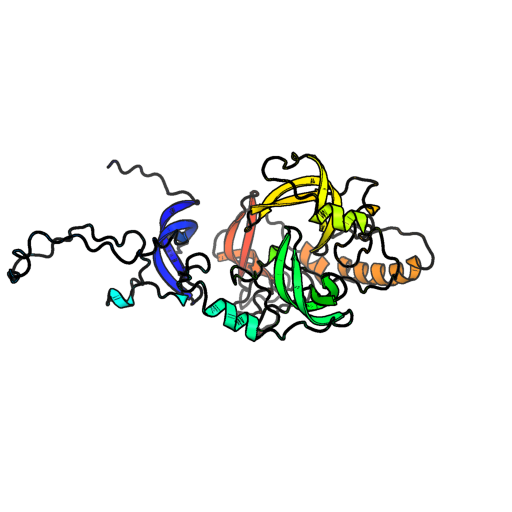 ? 15.146 -3.035 -13.509 1.00 92.81 256 GLY A CA 1
ATOM 2104 C C . GLY A 1 256 ? 14.615 -4.024 -14.532 1.00 92.81 256 GLY A C 1
ATOM 2105 O O . GLY A 1 256 ? 13.408 -4.102 -14.770 1.00 92.81 256 GLY A O 1
ATOM 2106 N N . LYS A 1 257 ? 15.529 -4.742 -15.186 1.00 92.75 257 LYS A N 1
ATOM 2107 C CA . LYS A 1 257 ? 15.166 -5.891 -16.018 1.00 92.75 257 LYS A CA 1
ATOM 2108 C C . LYS A 1 257 ? 15.029 -7.112 -15.121 1.00 92.75 257 LYS A C 1
ATOM 2110 O O . LYS A 1 257 ? 15.911 -7.374 -14.309 1.00 92.75 257 LYS A O 1
ATOM 2115 N N . GLY A 1 258 ? 13.926 -7.829 -15.262 1.00 93.88 258 GLY A N 1
ATOM 2116 C CA . GLY A 1 258 ? 13.661 -9.033 -14.493 1.00 93.88 258 GLY A CA 1
ATOM 2117 C C . GLY A 1 258 ? 12.573 -9.877 -15.133 1.00 93.88 258 GLY A C 1
ATOM 2118 O O . GLY A 1 258 ? 12.057 -9.554 -16.204 1.00 93.88 258 GLY A O 1
ATOM 2119 N N . LYS A 1 259 ? 12.220 -10.959 -14.450 1.00 95.25 259 LYS A N 1
ATOM 2120 C CA . LYS A 1 259 ? 11.184 -11.891 -14.877 1.00 95.25 259 LYS A CA 1
ATOM 2121 C C . LYS A 1 259 ? 9.806 -11.280 -14.639 1.00 95.25 259 LYS A C 1
ATOM 2123 O O . LYS A 1 259 ? 9.501 -10.892 -13.516 1.00 95.25 259 LYS A O 1
ATOM 2128 N N . VAL A 1 260 ? 8.968 -11.187 -15.664 1.00 95.69 260 VAL A N 1
ATOM 2129 C CA . VAL A 1 260 ? 7.629 -10.594 -15.570 1.00 95.69 260 VAL A CA 1
ATOM 2130 C C . VAL A 1 260 ? 6.721 -11.467 -14.712 1.00 95.69 260 VAL A C 1
ATOM 2132 O O . VAL A 1 260 ? 6.458 -12.621 -15.040 1.00 95.69 260 VAL A O 1
ATOM 2135 N N . VAL A 1 261 ? 6.193 -10.886 -13.635 1.00 95.69 261 VAL A N 1
ATOM 2136 C CA . VAL A 1 261 ? 5.274 -11.567 -12.706 1.00 95.69 261 VAL A CA 1
ATOM 2137 C C . VAL A 1 261 ? 3.858 -11.020 -12.751 1.00 95.69 261 VAL A C 1
ATOM 2139 O O . VAL A 1 261 ? 2.913 -11.704 -12.364 1.00 95.69 261 VAL A O 1
ATOM 2142 N N . ALA A 1 262 ? 3.687 -9.795 -13.244 1.00 94.81 262 ALA A N 1
ATOM 2143 C CA . ALA A 1 262 ? 2.372 -9.248 -13.525 1.00 94.81 262 ALA A CA 1
ATOM 2144 C C . ALA A 1 262 ? 2.452 -8.151 -14.581 1.00 94.81 262 ALA A C 1
ATOM 2146 O O . ALA A 1 262 ? 3.408 -7.380 -14.647 1.00 94.81 262 ALA A O 1
ATOM 2147 N N . THR A 1 263 ? 1.396 -8.036 -15.373 1.00 94.44 263 THR A N 1
ATOM 2148 C CA . THR A 1 263 ? 1.180 -6.918 -16.286 1.00 94.44 263 THR A CA 1
ATOM 2149 C C . THR A 1 263 ? -0.249 -6.423 -16.119 1.00 94.44 263 THR A C 1
ATOM 2151 O O . THR A 1 263 ? -1.137 -7.162 -15.690 1.00 94.44 263 THR A O 1
ATOM 2154 N N . GLY A 1 264 ? -0.489 -5.151 -16.408 1.00 92.75 264 GLY A N 1
ATOM 2155 C CA . GLY A 1 264 ? -1.840 -4.615 -16.352 1.00 92.75 264 GLY A CA 1
ATOM 2156 C C . GLY A 1 264 ? -1.948 -3.193 -16.862 1.00 92.75 264 GLY A C 1
ATOM 2157 O O . GLY A 1 264 ? -0.960 -2.541 -17.194 1.00 92.75 264 GLY A O 1
ATOM 2158 N N . LEU A 1 265 ? -3.182 -2.711 -16.931 1.00 90.19 265 LEU A N 1
ATOM 2159 C CA . LEU A 1 265 ? -3.474 -1.318 -17.224 1.00 90.19 265 LEU A CA 1
ATOM 2160 C C . LEU A 1 265 ? -3.823 -0.615 -15.921 1.00 90.19 265 LEU A C 1
ATOM 2162 O O . LEU A 1 265 ? -4.658 -1.092 -15.152 1.00 90.19 265 LEU A O 1
ATOM 2166 N N . ASN A 1 266 ? -3.179 0.517 -15.665 1.00 88.31 266 ASN A N 1
ATOM 2167 C CA . ASN A 1 266 ? -3.552 1.355 -14.542 1.00 88.31 266 ASN A CA 1
ATOM 2168 C C . ASN A 1 266 ? -4.861 2.103 -14.839 1.00 88.31 266 ASN A C 1
ATOM 2170 O O . ASN A 1 266 ? -5.474 1.983 -15.903 1.00 88.31 266 ASN A O 1
ATOM 2174 N N . GLN A 1 267 ? -5.285 2.916 -13.881 1.00 83.44 267 GLN A N 1
ATOM 2175 C CA . GLN A 1 267 ? -6.508 3.698 -13.981 1.00 83.44 267 GLN A CA 1
ATOM 2176 C C . GLN A 1 267 ? -6.538 4.644 -15.195 1.00 83.44 267 GLN A C 1
ATOM 2178 O O . GLN A 1 267 ? -7.602 4.848 -15.779 1.00 83.44 267 GLN A O 1
ATOM 2183 N N . GLU A 1 268 ? -5.390 5.168 -15.622 1.00 84.81 268 GLU A N 1
ATOM 2184 C CA . GLU A 1 268 ? -5.219 6.008 -16.816 1.00 84.81 268 GLU A CA 1
ATOM 2185 C C . GLU A 1 268 ? -5.052 5.191 -18.114 1.00 84.81 268 GLU A C 1
ATOM 2187 O O . GLU A 1 268 ? -4.660 5.736 -19.145 1.00 84.81 268 GLU A O 1
ATOM 2192 N N . ARG A 1 269 ? -5.329 3.879 -18.079 1.00 86.88 269 ARG A N 1
ATOM 2193 C CA . ARG A 1 269 ? -5.104 2.928 -19.181 1.00 86.88 269 ARG A CA 1
ATOM 2194 C C . ARG A 1 269 ? -3.646 2.862 -19.647 1.00 86.88 269 ARG A C 1
ATOM 2196 O O . ARG A 1 269 ? -3.377 2.500 -20.791 1.00 86.88 269 ARG A O 1
ATOM 2203 N N . ARG A 1 270 ? -2.688 3.198 -18.778 1.00 85.75 270 ARG A N 1
ATOM 2204 C CA . ARG A 1 270 ? -1.257 3.036 -19.066 1.00 85.75 270 ARG A CA 1
ATOM 2205 C C . ARG A 1 270 ? -0.809 1.641 -18.656 1.00 85.75 270 ARG A C 1
ATOM 2207 O O . ARG A 1 270 ? -1.130 1.193 -17.556 1.00 85.75 270 ARG A O 1
ATOM 2214 N N . GLY A 1 271 ? -0.053 0.985 -19.532 1.00 89.12 271 GLY A N 1
ATOM 2215 C CA . GLY A 1 271 ? 0.576 -0.295 -19.232 1.00 89.12 271 GLY A CA 1
ATOM 2216 C C . GLY A 1 271 ? 1.580 -0.174 -18.089 1.00 89.12 271 GLY A C 1
ATOM 2217 O O . GLY A 1 271 ? 2.392 0.756 -18.055 1.00 89.12 271 GLY A O 1
ATOM 2218 N N . PHE A 1 272 ? 1.530 -1.124 -17.163 1.00 92.56 272 PHE A N 1
ATOM 2219 C CA . PHE A 1 272 ? 2.563 -1.360 -16.164 1.00 92.56 272 PHE A CA 1
ATOM 2220 C C . PHE A 1 272 ? 3.003 -2.823 -16.207 1.00 92.56 272 PHE A C 1
ATOM 2222 O O . PHE A 1 272 ? 2.239 -3.716 -16.577 1.00 92.56 272 PHE A O 1
ATOM 2229 N N . VAL A 1 273 ? 4.253 -3.048 -15.816 1.00 94.06 273 VAL A N 1
ATOM 2230 C CA . VAL A 1 273 ? 4.884 -4.366 -15.762 1.00 94.06 273 VAL A CA 1
ATOM 2231 C C . VAL A 1 273 ? 5.558 -4.470 -14.408 1.00 94.06 273 VAL A C 1
ATOM 2233 O O . VAL A 1 273 ? 6.382 -3.619 -14.070 1.00 94.06 273 VAL A O 1
ATOM 2236 N N . TYR A 1 274 ? 5.192 -5.489 -13.644 1.00 95.50 274 TYR A N 1
ATOM 2237 C CA . TYR A 1 274 ? 5.905 -5.886 -12.445 1.00 95.50 274 TYR A CA 1
ATOM 2238 C C . TYR A 1 274 ? 6.847 -7.032 -12.772 1.00 95.50 274 TYR A C 1
ATOM 2240 O O . TYR A 1 274 ? 6.473 -7.972 -13.478 1.00 95.50 274 TYR A O 1
ATOM 2248 N N . VAL A 1 275 ? 8.059 -6.947 -12.241 1.00 95.31 275 VAL A N 1
ATOM 2249 C CA . VAL A 1 275 ? 9.100 -7.954 -12.438 1.00 95.31 275 VAL A CA 1
ATOM 2250 C C . VAL A 1 275 ? 9.674 -8.398 -11.107 1.00 95.31 275 VAL A C 1
ATOM 2252 O O . VAL A 1 275 ? 9.684 -7.632 -10.145 1.00 95.31 275 VAL A O 1
ATOM 2255 N N . GLU A 1 276 ? 10.191 -9.617 -11.081 1.00 94.12 276 GLU A N 1
ATOM 2256 C CA . GLU A 1 276 ? 11.075 -10.114 -10.036 1.00 94.12 276 GLU A CA 1
ATOM 2257 C C . GLU A 1 276 ? 12.524 -10.124 -10.540 1.00 94.12 276 GLU A C 1
ATOM 2259 O O . GLU A 1 276 ? 12.770 -10.458 -11.707 1.00 94.12 276 GLU A O 1
ATOM 2264 N N . PRO A 1 277 ? 13.501 -9.754 -9.695 1.00 93.00 277 PRO A N 1
ATOM 2265 C CA . PRO A 1 277 ? 14.905 -9.906 -10.040 1.00 93.00 277 PRO A CA 1
ATOM 2266 C C . PRO A 1 277 ? 15.232 -11.383 -10.283 1.00 93.00 277 PRO A C 1
ATOM 2268 O O . PRO A 1 277 ? 14.750 -12.269 -9.577 1.00 93.00 277 PRO A O 1
ATOM 2271 N N . GLN A 1 278 ? 16.058 -11.648 -11.291 1.00 90.25 278 GLN A N 1
ATOM 2272 C CA . GLN A 1 278 ? 16.625 -12.975 -11.520 1.00 90.25 278 GLN A CA 1
ATOM 2273 C C . GLN A 1 278 ? 17.978 -13.092 -10.800 1.00 90.25 278 GLN A C 1
ATOM 2275 O O . GLN A 1 278 ? 18.670 -12.075 -10.693 1.00 90.25 278 GLN A O 1
ATOM 2280 N N . PRO A 1 279 ? 18.377 -14.298 -10.349 1.00 85.06 279 PRO A N 1
ATOM 2281 C CA . PRO A 1 279 ? 19.675 -14.512 -9.714 1.00 85.06 279 PRO A CA 1
ATOM 2282 C C . PRO A 1 279 ? 20.833 -13.961 -10.557 1.00 85.06 279 PRO A C 1
ATOM 2284 O O . PRO A 1 279 ? 20.955 -14.305 -11.733 1.00 85.06 279 PRO A O 1
ATOM 2287 N N . GLY A 1 280 ? 21.673 -13.110 -9.966 1.00 82.81 280 GLY A N 1
ATOM 2288 C CA . GLY A 1 280 ? 22.818 -12.470 -10.628 1.00 82.81 280 GLY A CA 1
ATOM 2289 C C . GLY A 1 280 ? 22.496 -11.162 -11.364 1.00 82.81 280 GLY A C 1
ATOM 2290 O O . GLY A 1 280 ? 23.403 -10.526 -11.900 1.00 82.81 280 GLY A O 1
ATOM 2291 N N . ASN A 1 281 ? 21.228 -10.741 -11.388 1.00 76.75 281 ASN A N 1
ATOM 2292 C CA . ASN A 1 281 ? 20.756 -9.494 -11.998 1.00 76.75 281 ASN A CA 1
ATOM 2293 C C . ASN A 1 281 ? 20.222 -8.486 -10.963 1.00 76.75 281 ASN A C 1
ATOM 2295 O O . ASN A 1 281 ? 19.649 -7.463 -11.342 1.00 76.75 281 ASN A O 1
ATOM 2299 N N . GLU A 1 282 ? 20.401 -8.723 -9.665 1.00 74.06 282 GLU A N 1
ATOM 2300 C CA . GLU A 1 282 ? 19.893 -7.861 -8.592 1.00 74.06 282 GLU A CA 1
ATOM 2301 C C . GLU A 1 282 ? 20.454 -6.434 -8.703 1.00 74.06 282 GLU A C 1
ATOM 2303 O O . GLU A 1 282 ? 19.711 -5.458 -8.591 1.00 74.06 282 GLU A O 1
ATOM 2308 N N . HIS A 1 283 ? 21.728 -6.296 -9.077 1.00 68.88 283 HIS A N 1
ATOM 2309 C CA . HIS A 1 283 ? 22.387 -5.000 -9.274 1.00 68.88 283 HIS A CA 1
ATOM 2310 C C . HIS A 1 283 ? 21.835 -4.179 -10.455 1.00 68.88 283 HIS A C 1
ATOM 2312 O O . HIS A 1 283 ? 22.206 -3.019 -10.639 1.00 68.88 283 HIS A O 1
ATOM 2318 N N . ASN A 1 284 ? 20.954 -4.752 -11.286 1.00 83.31 284 ASN A N 1
ATOM 2319 C CA . ASN A 1 284 ? 20.346 -4.034 -12.405 1.00 83.31 284 ASN A CA 1
ATOM 2320 C C . ASN A 1 284 ? 19.135 -3.187 -12.018 1.00 83.31 284 ASN A C 1
ATOM 2322 O O . ASN A 1 284 ? 18.674 -2.409 -12.866 1.00 83.31 284 ASN A O 1
ATOM 2326 N N . PHE A 1 285 ? 18.652 -3.325 -10.785 1.00 90.31 285 PHE A N 1
ATOM 2327 C CA . PHE A 1 285 ? 17.537 -2.563 -10.252 1.00 90.31 285 PHE A CA 1
ATOM 2328 C C . PHE A 1 285 ? 18.030 -1.265 -9.624 1.00 90.31 285 PHE A C 1
ATOM 2330 O O . PHE A 1 285 ? 18.984 -1.260 -8.855 1.00 90.31 285 PHE A O 1
ATOM 2337 N N . VAL A 1 286 ? 17.376 -0.158 -9.957 1.00 89.38 286 VAL A N 1
ATOM 2338 C CA . VAL A 1 286 ? 17.700 1.174 -9.437 1.00 89.38 286 VAL A CA 1
ATOM 2339 C C . VAL A 1 286 ? 16.438 1.883 -8.990 1.00 89.38 286 VAL A C 1
ATOM 2341 O O . VAL A 1 286 ? 15.356 1.687 -9.555 1.00 89.38 286 VAL A O 1
ATOM 2344 N N . HIS A 1 287 ? 16.555 2.720 -7.970 1.00 88.19 287 HIS A N 1
ATOM 2345 C CA . HIS A 1 287 ? 15.436 3.517 -7.524 1.00 88.19 287 HIS A CA 1
ATOM 2346 C C . HIS A 1 287 ? 15.124 4.593 -8.587 1.00 88.19 287 HIS A C 1
ATOM 2348 O O . HIS A 1 287 ? 16.012 5.344 -8.991 1.00 88.19 287 HIS A O 1
ATOM 2354 N N . PRO A 1 288 ? 13.871 4.722 -9.058 1.00 85.56 288 PRO A N 1
ATOM 2355 C CA . PRO A 1 288 ? 13.471 5.648 -10.128 1.00 85.56 288 PRO A CA 1
ATOM 2356 C C . PRO A 1 288 ? 13.832 7.118 -9.900 1.00 85.56 288 PRO A C 1
ATOM 2358 O O . PRO A 1 288 ? 13.858 7.894 -10.852 1.00 85.56 288 PRO A O 1
ATOM 2361 N N . PHE A 1 289 ? 14.004 7.556 -8.655 1.00 84.44 289 PHE A N 1
ATOM 2362 C CA . PHE A 1 289 ? 14.194 8.979 -8.359 1.00 84.44 289 PHE A CA 1
ATOM 2363 C C . PHE A 1 289 ? 15.562 9.281 -7.782 1.00 84.44 289 PHE A C 1
ATOM 2365 O O . PHE A 1 289 ? 16.120 10.323 -8.118 1.00 84.44 289 PHE A O 1
ATOM 2372 N N . THR A 1 290 ? 16.066 8.384 -6.934 1.00 81.50 290 THR A N 1
ATOM 2373 C CA . THR A 1 290 ? 17.392 8.516 -6.328 1.00 81.50 290 THR A CA 1
ATOM 2374 C C . THR A 1 290 ? 18.469 7.826 -7.156 1.00 81.50 290 THR A C 1
ATOM 2376 O O . THR A 1 290 ? 19.632 7.957 -6.832 1.00 81.50 290 THR A O 1
ATOM 2379 N N . GLU A 1 291 ? 18.126 7.088 -8.217 1.00 82.38 291 GLU A N 1
ATOM 2380 C CA . GLU A 1 291 ? 19.093 6.376 -9.075 1.00 82.38 291 GLU A CA 1
ATOM 2381 C C . GLU A 1 291 ? 20.020 5.410 -8.308 1.00 82.38 291 GLU A C 1
ATOM 2383 O O . GLU A 1 291 ? 20.898 4.784 -8.895 1.00 82.38 291 GLU A O 1
ATOM 2388 N N . GLU A 1 292 ? 19.790 5.238 -7.007 1.00 83.12 292 GLU A N 1
ATOM 2389 C CA . GLU A 1 292 ? 20.552 4.362 -6.145 1.00 83.12 292 GLU A CA 1
ATOM 2390 C C . GLU A 1 292 ? 20.261 2.925 -6.550 1.00 83.12 292 GLU A C 1
ATOM 2392 O O . GLU A 1 292 ? 19.096 2.579 -6.807 1.00 83.12 292 GLU A O 1
ATOM 2397 N N . PRO A 1 293 ? 21.297 2.079 -6.626 1.00 85.44 293 PRO A N 1
ATOM 2398 C CA . PRO A 1 293 ? 21.082 0.670 -6.850 1.00 85.44 293 PRO A CA 1
ATOM 2399 C C . PRO A 1 293 ? 20.190 0.132 -5.737 1.00 85.44 293 PRO A C 1
ATOM 2401 O O . PRO A 1 293 ? 20.260 0.548 -4.579 1.00 85.44 293 PRO A O 1
ATOM 2404 N N . MET A 1 294 ? 19.327 -0.796 -6.119 1.00 86.62 294 MET A N 1
ATOM 2405 C CA . MET A 1 294 ? 18.605 -1.616 -5.174 1.00 86.62 294 MET A CA 1
ATOM 2406 C C . MET A 1 294 ? 19.616 -2.238 -4.216 1.00 86.62 294 MET A C 1
ATOM 2408 O O . MET A 1 294 ? 20.579 -2.861 -4.664 1.00 86.62 294 MET A O 1
ATOM 2412 N N . ALA A 1 295 ? 19.418 -2.030 -2.913 1.00 79.38 295 ALA A N 1
ATOM 2413 C CA . ALA A 1 295 ? 20.235 -2.701 -1.917 1.00 79.38 295 ALA A CA 1
ATOM 2414 C C . ALA A 1 295 ? 20.154 -4.210 -2.181 1.00 79.38 295 ALA A C 1
ATOM 2416 O O . ALA A 1 295 ? 19.072 -4.723 -2.480 1.00 79.38 295 ALA A O 1
ATOM 2417 N N . ASP A 1 296 ? 21.285 -4.913 -2.119 1.00 69.19 296 ASP A N 1
ATOM 2418 C CA . ASP A 1 296 ? 21.295 -6.357 -2.340 1.00 69.19 296 ASP A CA 1
ATOM 2419 C C . ASP A 1 296 ? 20.300 -7.019 -1.389 1.00 69.19 296 ASP A C 1
ATOM 2421 O O . ASP A 1 296 ? 20.536 -7.083 -0.193 1.00 69.19 296 ASP A O 1
ATOM 2425 N N . PHE A 1 297 ? 19.186 -7.558 -1.880 1.00 56.91 297 PHE A N 1
ATOM 2426 C CA . PHE A 1 297 ? 18.257 -8.291 -1.010 1.00 56.91 297 PHE A CA 1
ATOM 2427 C C . PHE A 1 297 ? 18.772 -9.691 -0.660 1.00 56.91 297 PHE A C 1
ATOM 2429 O O . PHE A 1 297 ? 18.267 -10.303 0.272 1.00 56.91 297 PHE A O 1
ATOM 2436 N N . ALA A 1 298 ? 19.842 -10.164 -1.314 1.00 45.25 298 ALA A N 1
ATOM 2437 C CA . ALA A 1 298 ? 20.670 -11.243 -0.770 1.00 45.25 298 ALA A CA 1
ATOM 2438 C C . ALA A 1 298 ? 21.262 -10.858 0.605 1.00 45.25 298 ALA A C 1
ATOM 2440 O O . ALA A 1 298 ? 21.716 -11.722 1.356 1.00 45.25 298 ALA A O 1
ATOM 2441 N N . ALA A 1 299 ? 21.230 -9.560 0.941 1.00 39.59 299 ALA A N 1
ATOM 2442 C CA . ALA A 1 299 ? 21.564 -9.027 2.242 1.00 39.59 299 ALA A CA 1
ATOM 2443 C C . ALA A 1 299 ? 20.430 -8.870 3.224 1.00 39.59 299 ALA A C 1
ATOM 2445 O O . ALA A 1 299 ? 20.611 -9.108 4.416 1.00 39.59 299 ALA A O 1
ATOM 2446 N N . CYS A 1 300 ? 19.306 -8.358 2.748 1.00 37.81 300 CYS A N 1
ATOM 2447 C CA . CYS A 1 300 ? 18.166 -8.146 3.604 1.00 37.81 300 CYS A CA 1
ATOM 2448 C C . CYS A 1 300 ? 17.607 -9.524 3.914 1.00 37.81 300 CYS A C 1
ATOM 2450 O O . CYS A 1 300 ? 17.099 -10.191 3.008 1.00 37.81 300 CYS A O 1
ATOM 2452 N N . PRO A 1 301 ? 17.705 -9.985 5.162 1.00 33.84 301 PRO A N 1
ATOM 2453 C CA . PRO A 1 301 ? 17.166 -11.281 5.473 1.00 33.84 301 PRO A CA 1
ATOM 2454 C C . PRO A 1 301 ? 15.683 -11.289 5.121 1.00 33.84 301 PRO A C 1
ATOM 2456 O O . PRO A 1 301 ? 14.935 -10.373 5.480 1.00 33.84 301 PRO A O 1
ATOM 2459 N N . ARG A 1 302 ? 15.235 -12.355 4.446 1.00 39.78 302 ARG A N 1
ATOM 2460 C CA . ARG A 1 302 ? 13.818 -12.721 4.516 1.00 39.78 302 ARG A CA 1
ATOM 2461 C C . ARG A 1 302 ? 13.452 -12.702 5.998 1.00 39.78 302 ARG A C 1
ATOM 2463 O O . ARG A 1 302 ? 14.279 -13.172 6.783 1.00 39.78 302 ARG A O 1
ATOM 2470 N N . PRO A 1 303 ? 12.285 -12.179 6.407 1.00 35.50 303 PRO A N 1
ATOM 2471 C CA . PRO A 1 303 ? 11.904 -12.173 7.815 1.00 35.50 303 PRO A CA 1
ATOM 2472 C C . PRO A 1 303 ? 12.160 -13.557 8.449 1.00 35.50 303 PRO A C 1
ATOM 2474 O O . PRO A 1 303 ? 11.461 -14.516 8.132 1.00 35.50 303 PRO A O 1
ATOM 2477 N N . GLY A 1 304 ? 13.221 -13.680 9.262 1.00 36.03 304 GLY A N 1
ATOM 2478 C CA . GLY A 1 304 ? 13.673 -14.946 9.860 1.00 36.03 304 GLY A CA 1
ATOM 2479 C C . GLY A 1 304 ? 15.058 -15.500 9.465 1.00 36.03 304 GLY A C 1
ATOM 2480 O O . GLY A 1 304 ? 15.638 -16.225 10.272 1.00 36.03 304 GLY A O 1
ATOM 2481 N N . GLU A 1 305 ? 15.662 -15.158 8.326 1.00 34.53 305 GLU A N 1
ATOM 2482 C CA . GLU A 1 305 ? 16.977 -15.707 7.914 1.00 34.53 305 GLU A CA 1
ATOM 2483 C C . GLU A 1 305 ? 18.129 -14.768 8.318 1.00 34.53 305 GLU A C 1
ATOM 2485 O O . GLU A 1 305 ? 17.887 -13.634 8.701 1.00 34.53 305 GLU A O 1
ATOM 2490 N N . GLY A 1 306 ? 19.360 -15.245 8.491 1.00 32.28 306 GLY A N 1
ATOM 2491 C CA . GLY A 1 306 ? 20.504 -14.433 8.953 1.00 32.28 306 GLY A CA 1
ATOM 2492 C C . GLY A 1 306 ? 21.554 -14.335 7.852 1.00 32.28 306 GLY A C 1
ATOM 2493 O O . GLY A 1 306 ? 21.793 -15.331 7.175 1.00 32.28 306 GLY A O 1
ATOM 2494 N N . ARG A 1 307 ? 22.149 -13.153 7.652 1.00 45.84 307 ARG A N 1
ATOM 2495 C CA . ARG A 1 307 ? 23.161 -12.890 6.614 1.00 45.84 307 ARG A CA 1
ATOM 2496 C C . ARG A 1 307 ? 24.581 -13.139 7.149 1.00 45.84 307 ARG A C 1
ATOM 2498 O O . ARG A 1 307 ? 24.849 -12.880 8.315 1.00 45.84 307 ARG A O 1
ATOM 2505 N N . LEU A 1 308 ? 25.498 -13.553 6.270 1.00 41.34 308 LEU A N 1
ATOM 2506 C CA . LEU A 1 308 ? 26.956 -13.447 6.432 1.00 41.34 308 LEU A CA 1
ATOM 2507 C C . LEU A 1 308 ? 27.487 -12.381 5.454 1.00 41.34 308 LEU A C 1
ATOM 2509 O O . LEU A 1 308 ? 27.175 -12.445 4.265 1.00 41.34 308 LEU A O 1
ATOM 2513 N N . VAL A 1 309 ? 28.277 -11.411 5.935 1.00 41.50 309 VAL A N 1
ATOM 2514 C CA . VAL A 1 309 ? 28.973 -10.396 5.109 1.00 41.50 309 VAL A CA 1
ATOM 2515 C C . VAL A 1 309 ? 30.401 -10.232 5.573 1.00 41.50 309 VAL A C 1
ATOM 2517 O O . VAL A 1 309 ? 30.670 -10.129 6.769 1.00 41.50 309 VAL A O 1
ATOM 2520 N N . THR A 1 310 ? 31.298 -10.164 4.600 1.00 41.41 310 THR A N 1
ATOM 2521 C CA . THR A 1 310 ? 32.731 -9.931 4.754 1.00 41.41 310 THR A CA 1
ATOM 2522 C C . THR A 1 310 ? 33.106 -8.533 4.253 1.00 41.41 310 THR A C 1
ATOM 2524 O O . THR A 1 310 ? 32.826 -8.212 3.099 1.00 41.41 310 THR A O 1
ATOM 2527 N N . GLY A 1 311 ? 33.766 -7.733 5.100 1.00 42.66 311 GLY A N 1
ATOM 2528 C CA . GLY A 1 311 ? 34.376 -6.430 4.779 1.00 42.66 311 GLY A CA 1
ATOM 2529 C C . GLY A 1 311 ? 34.400 -5.475 5.988 1.00 42.66 311 GLY A C 1
ATOM 2530 O O . GLY A 1 311 ? 33.432 -5.452 6.735 1.00 42.66 311 GLY A O 1
ATOM 2531 N N . GLN A 1 312 ? 35.473 -4.687 6.175 1.00 46.38 312 GLN A N 1
ATOM 2532 C CA . GLN A 1 312 ? 35.725 -3.875 7.390 1.00 46.38 312 GLN A CA 1
ATOM 2533 C C . GLN A 1 312 ? 34.756 -2.696 7.616 1.00 46.38 312 GLN A C 1
ATOM 2535 O O . GLN A 1 312 ? 34.399 -2.419 8.755 1.00 46.38 312 GLN A O 1
ATOM 2540 N N . GLU A 1 313 ? 34.267 -2.016 6.573 1.00 47.53 313 GLU A N 1
ATOM 2541 C CA . GLU A 1 313 ? 33.164 -1.039 6.734 1.00 47.53 313 GLU A CA 1
ATOM 2542 C C . GLU A 1 313 ? 31.820 -1.746 6.949 1.00 47.53 313 GLU A C 1
ATOM 2544 O O . GLU A 1 313 ? 30.965 -1.277 7.700 1.00 47.53 313 GLU A O 1
ATOM 2549 N N . GLY A 1 314 ? 31.702 -2.949 6.385 1.00 46.28 314 GLY A N 1
ATOM 2550 C CA . GLY A 1 314 ? 30.622 -3.871 6.675 1.00 46.28 314 GLY A CA 1
ATOM 2551 C C . GLY A 1 314 ? 30.633 -4.372 8.115 1.00 46.28 314 GLY A C 1
ATOM 2552 O O . GLY A 1 314 ? 29.586 -4.795 8.553 1.00 46.28 314 GLY A O 1
ATOM 2553 N N . GLU A 1 315 ? 31.730 -4.310 8.881 1.00 48.53 315 GLU A N 1
ATOM 2554 C CA . GLU A 1 315 ? 31.769 -4.813 10.266 1.00 48.53 315 GLU A CA 1
ATOM 2555 C C . GLU A 1 315 ? 31.024 -3.910 11.252 1.00 48.53 315 GLU A C 1
ATOM 2557 O O . GLU A 1 315 ? 30.414 -4.420 12.189 1.00 48.53 315 GLU A O 1
ATOM 2562 N N . LYS A 1 316 ? 31.006 -2.590 11.028 1.00 57.09 316 LYS A N 1
ATOM 2563 C CA . LYS A 1 316 ? 30.248 -1.658 11.876 1.00 57.09 316 LYS A CA 1
ATOM 2564 C C . LYS A 1 316 ? 28.754 -1.707 11.559 1.00 57.09 316 LYS A C 1
ATOM 2566 O O . LYS A 1 316 ? 27.951 -1.870 12.468 1.00 57.09 316 LYS A O 1
ATOM 2571 N N . GLU A 1 317 ? 28.388 -1.666 10.278 1.00 48.72 317 GLU A N 1
ATOM 2572 C CA . GLU A 1 317 ? 26.992 -1.869 9.862 1.00 48.72 317 GLU A CA 1
ATOM 2573 C C . GLU A 1 317 ? 26.504 -3.291 10.167 1.00 48.72 317 GLU A C 1
ATOM 2575 O O . GLU A 1 317 ? 25.335 -3.477 10.482 1.00 48.72 317 GLU A O 1
ATOM 2580 N N . ARG A 1 318 ? 27.387 -4.298 10.145 1.00 46.94 318 ARG A N 1
ATOM 2581 C CA . ARG A 1 318 ? 27.104 -5.662 10.613 1.00 46.94 318 ARG A CA 1
ATOM 2582 C C . ARG A 1 318 ? 26.900 -5.697 12.112 1.00 46.94 318 ARG A C 1
ATOM 2584 O O . ARG A 1 318 ? 25.961 -6.344 12.530 1.00 46.94 318 ARG A O 1
ATOM 2591 N N . HIS A 1 319 ? 27.707 -5.006 12.909 1.00 54.88 319 HIS A N 1
ATOM 2592 C CA . HIS A 1 319 ? 27.481 -4.936 14.348 1.00 54.88 319 HIS A CA 1
ATOM 2593 C C . HIS A 1 319 ? 26.134 -4.270 14.667 1.00 54.88 319 HIS A C 1
ATOM 2595 O O . HIS A 1 319 ? 25.383 -4.790 15.486 1.00 54.88 319 HIS A O 1
ATOM 2601 N N . ASP A 1 320 ? 25.793 -3.177 13.981 1.00 60.62 320 ASP A N 1
ATOM 2602 C CA . ASP A 1 320 ? 24.545 -2.441 14.209 1.00 60.62 320 ASP A CA 1
ATOM 2603 C C . ASP A 1 320 ? 23.319 -3.215 13.678 1.00 60.62 320 ASP A C 1
ATOM 2605 O O . ASP A 1 320 ? 22.313 -3.335 14.374 1.00 60.62 320 ASP A O 1
ATOM 2609 N N . ALA A 1 321 ? 23.409 -3.831 12.494 1.00 51.38 321 ALA A N 1
ATOM 2610 C CA . ALA A 1 321 ? 22.330 -4.631 11.914 1.00 51.38 321 ALA A CA 1
ATOM 2611 C C . ALA A 1 321 ? 22.197 -6.024 12.550 1.00 51.38 321 ALA A C 1
ATOM 2613 O O . ALA A 1 321 ? 21.080 -6.509 12.687 1.00 51.38 321 ALA A O 1
ATOM 2614 N N . GLU A 1 322 ? 23.289 -6.685 12.956 1.00 53.31 322 GLU A N 1
ATOM 2615 C CA . GLU A 1 322 ? 23.241 -7.903 13.780 1.00 53.31 322 GLU A CA 1
ATOM 2616 C C . GLU A 1 322 ? 22.717 -7.573 15.176 1.00 53.31 322 GLU A C 1
ATOM 2618 O O . GLU A 1 322 ? 21.955 -8.376 15.701 1.00 53.31 322 GLU A O 1
ATOM 2623 N N . GLN A 1 323 ? 23.010 -6.396 15.748 1.00 55.69 323 GLN A N 1
ATOM 2624 C CA . GLN A 1 323 ? 22.318 -5.930 16.950 1.00 55.69 323 GLN A CA 1
ATOM 2625 C C . GLN A 1 323 ? 20.827 -5.728 16.690 1.00 55.69 323 GLN A C 1
ATOM 2627 O O . GLN A 1 323 ? 20.038 -6.265 17.452 1.00 55.69 323 GLN A O 1
ATOM 2632 N N . GLU A 1 324 ? 20.398 -5.038 15.631 1.00 52.84 324 GLU A N 1
ATOM 2633 C CA . GLU A 1 324 ? 18.967 -4.834 15.344 1.00 52.84 324 GLU A CA 1
ATOM 2634 C C . GLU A 1 324 ? 18.226 -6.140 15.012 1.00 52.84 324 GLU A C 1
ATOM 2636 O O . GLU A 1 324 ? 17.097 -6.345 15.458 1.00 52.84 324 GLU A O 1
ATOM 2641 N N . LEU A 1 325 ? 18.846 -7.063 14.273 1.00 52.28 325 LEU A N 1
ATOM 2642 C CA . LEU A 1 325 ? 18.272 -8.375 13.968 1.00 52.28 325 LEU A CA 1
ATOM 2643 C C . LEU A 1 325 ? 18.339 -9.347 15.138 1.00 52.28 325 LEU A C 1
ATOM 2645 O O . LEU A 1 325 ? 17.425 -10.156 15.252 1.00 52.28 325 LEU A O 1
ATOM 2649 N N . ALA A 1 326 ? 19.353 -9.290 16.000 1.00 54.38 326 ALA A N 1
ATOM 2650 C CA . ALA A 1 326 ? 19.339 -9.997 17.279 1.00 54.38 326 ALA A CA 1
ATOM 2651 C C . ALA A 1 326 ? 18.260 -9.395 18.189 1.00 54.38 326 ALA A C 1
ATOM 2653 O O . ALA A 1 326 ? 17.462 -10.129 18.750 1.00 54.38 326 ALA A O 1
ATOM 2654 N N . ILE A 1 327 ? 18.110 -8.069 18.224 1.00 55.00 327 ILE A N 1
ATOM 2655 C CA . ILE A 1 327 ? 17.011 -7.382 18.917 1.00 55.00 327 ILE A CA 1
ATOM 2656 C C . ILE A 1 327 ? 15.648 -7.762 18.328 1.00 55.00 327 ILE A C 1
ATOM 2658 O O . ILE A 1 327 ? 14.671 -7.761 19.064 1.00 55.00 327 ILE A O 1
ATOM 2662 N N . LEU A 1 328 ? 15.540 -8.100 17.039 1.00 52.50 328 LEU A N 1
ATOM 2663 C CA . LEU A 1 328 ? 14.288 -8.572 16.439 1.00 52.50 328 LEU A CA 1
ATOM 2664 C C . LEU A 1 328 ? 14.066 -10.073 16.643 1.00 52.50 328 LEU A C 1
ATOM 2666 O O . LEU A 1 328 ? 12.969 -10.452 17.031 1.00 52.50 328 LEU A O 1
ATOM 2670 N N . LYS A 1 329 ? 15.064 -10.933 16.412 1.00 58.03 329 LYS A N 1
ATOM 2671 C CA . LYS A 1 329 ? 14.957 -12.403 16.515 1.00 58.03 329 LYS A CA 1
ATOM 2672 C C . LYS A 1 329 ? 14.953 -12.907 17.953 1.00 58.03 329 LYS A C 1
ATOM 2674 O O . LYS A 1 329 ? 14.196 -13.825 18.253 1.00 58.03 329 LYS A O 1
ATOM 2679 N N . ASP A 1 330 ? 15.733 -12.273 18.818 1.00 58.78 330 ASP A N 1
ATOM 2680 C CA . ASP A 1 330 ? 15.728 -12.474 20.271 1.00 58.78 330 ASP A CA 1
ATOM 2681 C C . ASP A 1 330 ? 14.856 -11.415 20.966 1.00 58.78 330 ASP A C 1
ATOM 2683 O O . ASP A 1 330 ? 14.753 -11.355 22.192 1.00 58.78 330 ASP A O 1
ATOM 2687 N N . GLY A 1 331 ? 14.177 -10.589 20.166 1.00 64.88 331 GLY A N 1
ATOM 2688 C CA . GLY A 1 331 ? 13.235 -9.592 20.627 1.00 64.88 331 GLY A CA 1
ATOM 2689 C C . GLY A 1 331 ? 11.987 -10.193 21.250 1.00 64.88 331 GLY A C 1
ATOM 2690 O O . GLY A 1 331 ? 11.486 -11.231 20.794 1.00 64.88 331 GLY A O 1
ATOM 2691 N N . PRO A 1 332 ? 11.386 -9.491 22.225 1.00 66.06 332 PRO A N 1
ATOM 2692 C CA . PRO A 1 332 ? 10.126 -9.914 22.828 1.00 66.06 332 PRO A CA 1
ATOM 2693 C C . PRO A 1 332 ? 9.002 -10.049 21.784 1.00 66.06 332 PRO A C 1
ATOM 2695 O O . PRO A 1 332 ? 8.136 -10.911 21.927 1.00 66.06 332 PRO A O 1
ATOM 2698 N N . ALA A 1 333 ? 9.053 -9.263 20.698 1.00 68.94 333 ALA A N 1
ATOM 2699 C CA . ALA A 1 333 ? 8.095 -9.304 19.592 1.00 68.94 333 ALA A CA 1
ATOM 2700 C C . ALA A 1 333 ? 8.062 -10.665 18.878 1.00 68.94 333 ALA A C 1
ATOM 2702 O O . ALA A 1 333 ? 7.002 -11.260 18.685 1.00 68.94 333 ALA A O 1
ATOM 2703 N N . TRP A 1 334 ? 9.235 -11.166 18.484 1.00 69.94 334 TRP A N 1
ATOM 2704 C CA . TRP A 1 334 ? 9.356 -12.363 17.655 1.00 69.94 334 TRP A CA 1
ATOM 2705 C C . TRP A 1 334 ? 9.084 -13.639 18.441 1.00 69.94 334 TRP A C 1
ATOM 2707 O O . TRP A 1 334 ? 8.398 -14.540 17.950 1.00 69.94 334 TRP A O 1
ATOM 2717 N N . SER A 1 335 ? 9.553 -13.683 19.690 1.00 78.06 335 SER A N 1
ATOM 2718 C CA . SER A 1 335 ? 9.264 -14.781 20.613 1.00 78.06 335 SER A CA 1
ATOM 2719 C C . SER A 1 335 ? 7.762 -14.910 20.873 1.00 78.06 335 SER A C 1
ATOM 2721 O O . SER A 1 335 ? 7.220 -16.012 20.795 1.00 78.06 335 SER A O 1
ATOM 2723 N N . ARG A 1 336 ? 7.063 -13.783 21.076 1.00 81.75 336 ARG A N 1
ATOM 2724 C CA . ARG A 1 336 ? 5.598 -13.761 21.187 1.00 81.75 336 ARG A CA 1
ATOM 2725 C C . ARG A 1 336 ? 4.904 -14.185 19.907 1.00 81.75 336 ARG A C 1
ATOM 2727 O O . ARG A 1 336 ? 3.944 -14.932 19.966 1.00 81.75 336 ARG A O 1
ATOM 2734 N N . TRP A 1 337 ? 5.374 -13.759 18.739 1.00 76.62 337 TRP A N 1
ATOM 2735 C CA . TRP A 1 337 ? 4.726 -14.136 17.481 1.00 76.62 337 TRP A CA 1
ATOM 2736 C C . TRP A 1 337 ? 4.731 -15.655 17.254 1.00 76.62 337 TRP A C 1
ATOM 2738 O O . TRP A 1 337 ? 3.730 -16.229 16.829 1.00 76.62 337 TRP A O 1
ATOM 2748 N N . ARG A 1 338 ? 5.836 -16.326 17.600 1.00 81.12 338 ARG A N 1
ATOM 2749 C CA . ARG A 1 338 ? 5.967 -17.788 17.498 1.00 81.12 338 ARG A CA 1
ATOM 2750 C C . ARG A 1 338 ? 5.212 -18.567 18.576 1.00 81.12 338 ARG A C 1
ATOM 2752 O O . ARG A 1 338 ? 5.010 -19.763 18.386 1.00 81.12 338 ARG A O 1
ATOM 2759 N N . SER A 1 339 ? 4.794 -17.931 19.674 1.00 83.69 339 SER A N 1
ATOM 2760 C CA . SER A 1 339 ? 3.985 -18.591 20.709 1.00 83.69 339 SER A CA 1
ATOM 2761 C C . SER A 1 339 ? 2.507 -18.708 20.336 1.00 83.69 339 SER A C 1
ATOM 2763 O O . SER A 1 339 ? 1.753 -19.380 21.047 1.00 83.69 339 SER A O 1
ATOM 2765 N N . PHE A 1 340 ? 2.073 -18.089 19.231 1.00 83.12 340 PHE A N 1
ATOM 2766 C CA . PHE A 1 340 ? 0.711 -18.257 18.741 1.00 83.12 340 PHE A CA 1
ATOM 2767 C C . PHE A 1 340 ? 0.532 -19.625 18.078 1.00 83.12 340 PHE A C 1
ATOM 2769 O O . PHE A 1 340 ? 1.351 -20.023 17.244 1.00 83.12 340 PHE A O 1
ATOM 2776 N N . PRO A 1 341 ? -0.566 -20.336 18.393 1.00 80.50 341 PRO A N 1
ATOM 2777 C CA . PRO A 1 341 ? -0.926 -21.535 17.663 1.00 80.50 341 PRO A CA 1
ATOM 2778 C C . PRO A 1 341 ? -1.088 -21.223 16.176 1.00 80.50 341 PRO A C 1
ATOM 2780 O O . PRO A 1 341 ? -1.592 -20.164 15.786 1.00 80.50 341 PRO A O 1
ATOM 2783 N N . ARG A 1 342 ? -0.674 -22.171 15.334 1.00 80.69 342 ARG A N 1
ATOM 2784 C CA . ARG A 1 342 ? -0.849 -22.069 13.887 1.00 80.69 342 ARG A CA 1
ATOM 2785 C C . ARG A 1 342 ? -2.345 -21.985 13.559 1.00 80.69 342 ARG A C 1
ATOM 2787 O O . ARG A 1 342 ? -3.145 -22.750 14.089 1.00 80.69 342 ARG A O 1
ATOM 2794 N N . ILE A 1 343 ? -2.714 -21.070 12.662 1.00 85.38 343 ILE A N 1
ATOM 2795 C CA . ILE A 1 343 ? -4.083 -20.978 12.137 1.00 85.38 343 ILE A CA 1
ATOM 2796 C C . ILE A 1 343 ? -4.284 -22.131 11.147 1.00 85.38 343 ILE A C 1
ATOM 2798 O O . ILE A 1 343 ? -3.801 -22.078 10.016 1.00 85.38 343 ILE A O 1
ATOM 2802 N N . GLU A 1 344 ? -4.955 -23.191 11.594 1.00 84.75 344 GLU A N 1
ATOM 2803 C CA . GLU A 1 344 ? -5.167 -24.426 10.817 1.00 84.75 344 GLU A CA 1
ATOM 2804 C C . GLU A 1 344 ? -6.587 -24.553 10.257 1.00 84.75 344 GLU A C 1
ATOM 2806 O O . GLU A 1 344 ? -6.824 -25.323 9.328 1.00 84.75 344 GLU A O 1
ATOM 2811 N N . ARG A 1 345 ? -7.535 -23.778 10.791 1.00 94.25 345 ARG A N 1
ATOM 2812 C CA . ARG A 1 345 ? -8.943 -23.798 10.387 1.00 94.25 345 ARG A CA 1
ATOM 2813 C C . ARG A 1 345 ? -9.561 -22.409 10.448 1.00 94.25 345 ARG A C 1
ATOM 2815 O O . ARG A 1 345 ? -8.990 -21.490 11.026 1.00 94.25 345 ARG A O 1
ATOM 2822 N N . ILE A 1 346 ? -10.751 -22.279 9.871 1.00 95.19 346 ILE A N 1
ATOM 2823 C CA . ILE A 1 346 ? -11.608 -21.107 10.064 1.00 95.19 346 ILE A CA 1
ATOM 2824 C C . ILE A 1 346 ? -12.316 -21.292 11.422 1.00 95.19 346 ILE A C 1
ATOM 2826 O O . ILE A 1 346 ? -13.058 -22.268 11.562 1.00 95.19 346 ILE A O 1
ATOM 2830 N N . PRO A 1 347 ? -12.059 -20.448 12.437 1.00 96.19 347 PRO A N 1
ATOM 2831 C CA . PRO A 1 347 ? -12.729 -20.548 13.733 1.00 96.19 347 PRO A CA 1
ATOM 2832 C C . PRO A 1 347 ? -14.192 -20.094 13.668 1.00 96.19 347 PRO A C 1
ATOM 2834 O O . PRO A 1 347 ? -14.583 -19.350 12.763 1.00 96.19 347 PRO A O 1
ATOM 2837 N N . GLU A 1 348 ? -14.996 -20.523 14.640 1.00 96.38 348 GLU A N 1
ATOM 2838 C CA . GLU A 1 348 ? -16.379 -20.055 14.791 1.00 96.38 348 GLU A CA 1
ATOM 2839 C C . GLU A 1 348 ? -16.422 -18.644 15.402 1.00 96.38 348 GLU A C 1
ATOM 2841 O O . GLU A 1 348 ? -15.510 -18.222 16.115 1.00 96.38 348 GLU A O 1
ATOM 2846 N N . LEU A 1 349 ? -17.489 -17.884 15.132 1.00 96.56 349 LEU A N 1
ATOM 2847 C CA . LEU A 1 349 ? -17.675 -16.569 15.754 1.00 96.56 349 LEU A CA 1
ATOM 2848 C C . LEU A 1 349 ? -17.882 -16.725 17.268 1.00 96.56 349 LEU A C 1
ATOM 2850 O O . LEU A 1 349 ? -18.653 -17.569 17.713 1.00 96.56 349 LEU A O 1
ATOM 2854 N N . GLY A 1 350 ? -17.202 -15.900 18.065 1.00 95.88 350 GLY A N 1
ATOM 2855 C CA . GLY A 1 350 ? -17.197 -15.991 19.528 1.00 95.88 350 GLY A CA 1
ATOM 2856 C C . GLY A 1 350 ? -16.260 -17.063 20.101 1.00 95.88 350 GLY A C 1
ATOM 2857 O O . GLY A 1 350 ? -16.079 -17.120 21.322 1.00 95.88 350 GLY A O 1
ATOM 2858 N N . GLU A 1 351 ? -15.618 -17.871 19.253 1.00 97.00 351 GLU A N 1
ATOM 2859 C CA . GLU A 1 351 ? -14.530 -18.757 19.668 1.00 97.00 351 GLU A CA 1
ATOM 2860 C C . GLU A 1 351 ? -13.337 -17.925 20.168 1.00 97.00 351 GLU A C 1
ATOM 2862 O O . GLU A 1 351 ? -13.122 -16.793 19.728 1.00 97.00 351 GLU A O 1
ATOM 2867 N N . GLU A 1 352 ? -12.564 -18.461 21.111 1.00 97.06 352 GLU A N 1
ATOM 2868 C CA . GLU A 1 352 ? -11.281 -17.868 21.491 1.00 97.06 352 GLU A CA 1
ATOM 2869 C C . GLU A 1 352 ? -10.202 -18.352 20.529 1.00 97.06 352 GLU A C 1
ATOM 2871 O O . GLU A 1 352 ? -9.889 -19.540 20.491 1.00 97.06 352 GLU A O 1
ATOM 2876 N N . TYR A 1 353 ? -9.648 -17.443 19.730 1.00 96.50 353 TYR A N 1
ATOM 2877 C CA . TYR A 1 353 ? -8.710 -17.818 18.677 1.00 96.50 353 TYR A CA 1
ATOM 2878 C C . TYR A 1 353 ? -7.673 -16.715 18.416 1.00 96.50 353 TYR A C 1
ATOM 2880 O O . TYR A 1 353 ? -7.983 -15.528 18.591 1.00 96.50 353 TYR A O 1
ATOM 2888 N N . PRO A 1 354 ? -6.445 -17.070 17.985 1.00 95.88 354 PRO A N 1
ATOM 2889 C CA . PRO A 1 354 ? -5.480 -16.114 17.452 1.00 95.88 354 PRO A CA 1
ATOM 2890 C C . PRO A 1 354 ? -6.071 -15.288 16.314 1.00 95.88 354 PRO A C 1
ATOM 2892 O O . PRO A 1 354 ? -6.586 -15.835 15.338 1.00 95.88 354 PRO A O 1
ATOM 2895 N N . GLY A 1 355 ? -5.958 -13.971 16.402 1.00 95.31 355 GLY A N 1
ATOM 2896 C CA . GLY A 1 355 ? -6.451 -13.091 15.357 1.00 95.31 355 GLY A CA 1
ATOM 2897 C C . GLY A 1 355 ? -5.823 -11.712 15.404 1.00 95.31 355 GLY A C 1
ATOM 2898 O O . GLY A 1 355 ? -5.036 -11.373 16.289 1.00 95.31 355 GLY A O 1
ATOM 2899 N N . LEU A 1 356 ? -6.168 -10.931 14.389 1.00 95.56 356 LEU A N 1
ATOM 2900 C CA . LEU A 1 356 ? -5.808 -9.528 14.297 1.00 95.56 356 LEU A CA 1
ATOM 2901 C C . LEU A 1 356 ? -6.921 -8.655 14.879 1.00 95.56 356 LEU A C 1
ATOM 2903 O O . LEU A 1 356 ? -8.092 -8.822 14.547 1.00 95.56 356 LEU A O 1
ATOM 2907 N N . TYR A 1 357 ? -6.549 -7.688 15.703 1.00 96.75 357 TYR A N 1
ATOM 2908 C CA . TYR A 1 357 ? -7.450 -6.678 16.233 1.00 96.75 357 TYR A CA 1
ATOM 2909 C C . TYR A 1 357 ? -7.108 -5.318 15.635 1.00 96.75 357 TYR A C 1
ATOM 2911 O O . TYR A 1 357 ? -5.941 -4.930 15.541 1.00 96.75 357 TYR A O 1
ATOM 2919 N N . ARG A 1 358 ? -8.147 -4.596 15.212 1.00 95.38 358 ARG A N 1
ATOM 2920 C CA . ARG A 1 358 ? -8.061 -3.214 14.737 1.00 95.38 358 ARG A CA 1
ATOM 2921 C C . ARG A 1 358 ? -8.928 -2.357 15.653 1.00 95.38 358 ARG A C 1
ATOM 2923 O O . ARG A 1 358 ? -10.143 -2.320 15.445 1.00 95.38 358 ARG A O 1
ATOM 2930 N N . PRO A 1 359 ? -8.342 -1.725 16.680 1.00 93.38 359 PRO A N 1
ATOM 2931 C CA . PRO A 1 359 ? -9.122 -0.971 17.641 1.00 93.38 359 PRO A CA 1
ATOM 2932 C C . PRO A 1 359 ? -9.856 0.184 16.953 1.00 93.38 359 PRO A C 1
ATOM 2934 O O . PRO A 1 359 ? -9.251 0.895 16.150 1.00 93.38 359 PRO A O 1
ATOM 2937 N N . PRO A 1 360 ? -11.136 0.433 17.274 1.00 90.25 360 PRO A N 1
ATOM 2938 C CA . PRO A 1 360 ? -11.907 1.501 16.637 1.00 90.25 360 PRO A CA 1
ATOM 2939 C C . PRO A 1 360 ? -11.372 2.902 16.970 1.00 90.25 360 PRO A C 1
ATOM 2941 O O . PRO A 1 360 ? -11.592 3.838 16.204 1.00 90.25 360 PRO A O 1
ATOM 2944 N N . LYS A 1 361 ? -10.676 3.041 18.107 1.00 88.06 361 LYS A N 1
ATOM 2945 C CA . LYS A 1 361 ? -10.068 4.294 18.578 1.00 88.06 361 LYS A CA 1
ATOM 2946 C C . LYS A 1 361 ? -8.631 4.503 18.087 1.00 88.06 361 LYS A C 1
ATOM 2948 O O . LYS A 1 361 ? -8.135 5.621 18.181 1.00 88.06 361 LYS A O 1
ATOM 2953 N N . ALA A 1 362 ? -7.973 3.463 17.576 1.00 86.38 362 ALA A N 1
ATOM 2954 C CA . ALA A 1 362 ? -6.598 3.572 17.108 1.00 86.38 362 ALA A CA 1
ATOM 2955 C C . ALA A 1 362 ? -6.542 4.251 15.724 1.00 86.38 362 ALA A C 1
ATOM 2957 O O . ALA A 1 362 ? -7.510 4.190 14.951 1.00 86.38 362 ALA A O 1
ATOM 2958 N N . PRO A 1 363 ? -5.415 4.886 15.354 1.00 82.44 363 PRO A N 1
ATOM 2959 C CA . PRO A 1 363 ? -5.175 5.304 13.979 1.00 82.44 363 PRO A CA 1
ATOM 2960 C C . PRO A 1 363 ? -5.461 4.151 13.003 1.00 82.44 363 PRO A C 1
ATOM 2962 O O . PRO A 1 363 ? -5.087 3.012 13.266 1.00 82.44 363 PRO A O 1
ATOM 2965 N N . LYS A 1 364 ? -6.070 4.433 11.836 1.00 76.00 364 LYS A N 1
ATOM 2966 C CA . LYS A 1 364 ? -6.557 3.429 10.846 1.00 76.00 364 LYS A CA 1
ATOM 2967 C C . LYS A 1 364 ? -5.544 2.355 10.395 1.00 76.00 364 LYS A C 1
ATOM 2969 O O . LYS A 1 364 ? -5.900 1.475 9.615 1.00 76.00 364 LYS A O 1
ATOM 2974 N N . ARG A 1 365 ? -4.277 2.469 10.7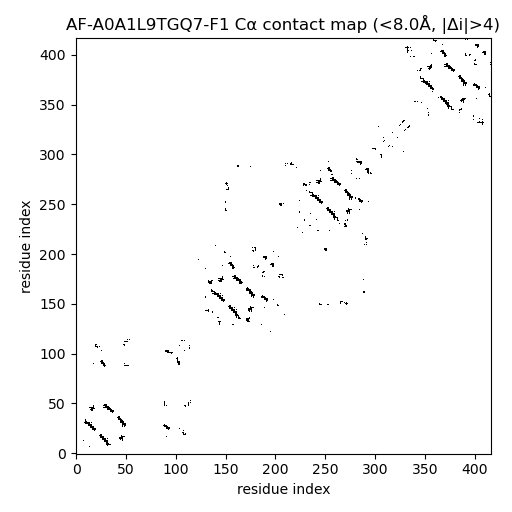85 1.00 70.38 365 ARG A N 1
ATOM 2975 C CA . ARG A 1 365 ? -3.155 1.623 10.372 1.00 70.38 365 ARG A CA 1
ATOM 2976 C C . ARG A 1 365 ? -2.626 0.721 11.481 1.00 70.38 365 ARG A C 1
ATOM 2978 O O . ARG A 1 365 ? -1.807 -0.138 11.175 1.00 70.38 365 ARG A O 1
ATOM 2985 N N . GLU A 1 366 ? -3.061 0.909 12.721 1.00 86.38 366 GLU A N 1
ATOM 2986 C CA . GLU A 1 366 ? -2.578 0.103 13.835 1.00 86.38 366 GLU A CA 1
ATOM 2987 C C . GLU A 1 366 ? -3.309 -1.237 13.877 1.00 86.38 366 GLU A C 1
ATOM 2989 O O . GLU A 1 366 ? -4.534 -1.324 13.750 1.00 86.38 366 GLU A O 1
ATOM 2994 N N . ILE A 1 367 ? -2.515 -2.300 13.967 1.00 93.31 367 ILE A N 1
ATOM 2995 C CA . ILE A 1 367 ? -2.973 -3.682 13.993 1.00 93.31 367 ILE A CA 1
ATOM 2996 C C . ILE A 1 367 ? -2.255 -4.342 15.155 1.00 93.31 367 ILE A C 1
ATOM 2998 O O . ILE A 1 367 ? -1.034 -4.249 15.256 1.00 93.31 367 ILE A O 1
ATOM 3002 N N . TYR A 1 368 ? -3.014 -5.044 15.980 1.00 95.44 368 TYR A N 1
ATOM 3003 C CA . TYR A 1 368 ? -2.484 -5.808 17.094 1.00 95.44 368 TYR A CA 1
ATOM 3004 C C . TYR A 1 368 ? -2.787 -7.287 16.894 1.00 95.44 368 TYR A C 1
ATOM 3006 O O . TYR A 1 368 ? -3.815 -7.637 16.314 1.00 95.44 368 TYR A O 1
ATOM 3014 N N . LEU A 1 369 ? -1.899 -8.160 17.357 1.00 95.62 369 LEU A N 1
ATOM 3015 C CA . LEU A 1 369 ? -2.102 -9.607 17.340 1.00 95.62 369 LEU A CA 1
ATOM 3016 C C . LEU A 1 369 ? -2.296 -10.122 18.760 1.00 95.62 369 LEU A C 1
ATOM 3018 O O . LEU A 1 369 ? -1.573 -9.716 19.665 1.00 95.62 369 LEU A O 1
ATOM 3022 N N . GLY A 1 370 ? -3.261 -11.018 18.935 1.00 95.81 370 GLY A N 1
ATOM 3023 C CA . GLY A 1 370 ? -3.615 -11.587 20.230 1.00 95.81 370 GLY A CA 1
ATOM 3024 C C . GLY A 1 370 ? -4.655 -12.699 20.103 1.00 95.81 370 GLY A C 1
ATOM 3025 O O . GLY A 1 370 ? -5.272 -12.893 19.051 1.00 95.81 370 GLY A O 1
ATOM 3026 N N . VAL A 1 371 ? -4.833 -13.469 21.175 1.00 96.44 371 VAL A N 1
ATOM 3027 C CA . VAL A 1 371 ? -5.948 -14.407 21.324 1.00 96.44 371 VAL A CA 1
ATOM 3028 C C . VAL A 1 371 ? -7.124 -13.623 21.878 1.00 96.44 371 VAL A C 1
ATOM 3030 O O . VAL A 1 371 ? -7.045 -13.023 22.946 1.00 96.44 371 VAL A O 1
ATOM 3033 N N . GLY A 1 372 ? -8.224 -13.629 21.138 1.00 96.88 372 GLY A N 1
ATOM 3034 C CA . GLY A 1 372 ? -9.426 -12.893 21.496 1.00 96.88 372 GLY A CA 1
ATOM 3035 C C . GLY A 1 372 ? -10.681 -13.618 21.040 1.00 96.88 372 GLY A C 1
ATOM 3036 O O . GLY A 1 372 ? -10.608 -14.723 20.502 1.00 96.88 372 GLY A O 1
ATOM 3037 N N . LYS A 1 373 ? -11.841 -12.988 21.225 1.00 97.88 373 LYS A N 1
ATOM 3038 C CA . LYS A 1 373 ? -13.107 -13.500 20.689 1.00 97.88 373 LYS A CA 1
ATOM 3039 C C . LYS A 1 373 ? -13.177 -13.212 19.201 1.00 97.88 373 LYS A C 1
ATOM 3041 O O . LYS A 1 373 ? -13.071 -12.057 18.793 1.00 97.88 373 LYS A O 1
ATOM 3046 N N . VAL A 1 374 ? -13.347 -14.248 18.389 1.00 97.50 374 VAL A N 1
ATOM 3047 C CA . VAL A 1 374 ? -13.444 -14.108 16.934 1.00 97.50 374 VAL A CA 1
ATOM 3048 C C . VAL A 1 374 ? -14.699 -13.319 16.581 1.00 97.50 374 VAL A C 1
ATOM 3050 O O . VAL A 1 374 ? -15.816 -13.744 16.866 1.00 97.50 374 VAL A O 1
ATOM 3053 N N . ILE A 1 375 ? -14.510 -12.178 15.925 1.00 97.06 375 ILE A N 1
ATOM 3054 C CA . ILE A 1 375 ? -15.599 -11.341 15.402 1.00 97.06 375 ILE A CA 1
ATOM 3055 C C . ILE A 1 375 ? -15.743 -11.471 13.887 1.00 97.06 375 ILE A C 1
ATOM 3057 O O . ILE A 1 375 ? -16.785 -11.127 13.330 1.00 97.06 375 ILE A O 1
ATOM 3061 N N . LYS A 1 376 ? -14.701 -11.964 13.209 1.00 95.31 376 LYS A N 1
ATOM 3062 C CA . LYS A 1 376 ? -14.696 -12.178 11.765 1.00 95.31 376 LYS A CA 1
ATOM 3063 C C . LYS A 1 376 ? -13.689 -13.260 11.401 1.00 95.31 376 LYS A C 1
ATOM 3065 O O . LYS A 1 376 ? -12.549 -13.209 11.843 1.00 95.31 376 LYS A O 1
ATOM 3070 N N . ALA A 1 377 ? -14.068 -14.201 10.548 1.00 96.38 377 ALA A N 1
ATOM 3071 C CA . ALA A 1 377 ? -13.138 -15.176 9.992 1.00 96.38 377 ALA A CA 1
ATOM 3072 C C . ALA A 1 377 ? -13.560 -15.573 8.575 1.00 96.38 377 ALA A C 1
ATOM 3074 O O . ALA A 1 377 ? -14.735 -15.475 8.217 1.00 96.38 377 ALA A O 1
ATOM 3075 N N . GLY A 1 378 ? -12.605 -16.004 7.755 1.00 94.31 378 GLY A N 1
ATOM 3076 C CA . GLY A 1 378 ? -12.881 -16.468 6.399 1.00 94.31 378 GLY A CA 1
ATOM 3077 C C . GLY A 1 378 ? -11.616 -16.798 5.621 1.00 94.31 378 GLY A C 1
ATOM 3078 O O . GLY A 1 378 ? -10.531 -16.909 6.189 1.00 94.31 378 GLY A O 1
ATOM 3079 N N . THR A 1 379 ? -11.754 -16.937 4.305 1.00 89.50 379 THR A N 1
ATOM 3080 C CA . THR A 1 379 ? -10.636 -17.162 3.381 1.00 89.50 379 THR A CA 1
ATOM 3081 C C . THR A 1 379 ? -10.475 -15.987 2.429 1.00 89.50 379 THR A C 1
ATOM 3083 O O . THR A 1 379 ? -11.463 -15.438 1.942 1.00 89.50 379 THR A O 1
ATOM 3086 N N . THR A 1 380 ? -9.235 -15.612 2.133 1.00 82.06 380 THR A N 1
ATOM 3087 C CA . THR A 1 380 ? -8.927 -14.674 1.052 1.00 82.06 380 THR A CA 1
ATOM 3088 C C . THR A 1 380 ? -9.153 -15.329 -0.315 1.00 82.06 380 THR A C 1
ATOM 3090 O O . THR A 1 380 ? -9.286 -16.547 -0.426 1.00 82.06 380 THR A O 1
ATOM 3093 N N . ASP A 1 381 ? -9.133 -14.523 -1.374 1.00 72.50 381 ASP A N 1
ATOM 3094 C CA . ASP A 1 381 ? -9.104 -14.954 -2.782 1.00 72.50 381 ASP A CA 1
ATOM 3095 C C . ASP A 1 381 ? -7.999 -15.985 -3.097 1.00 72.50 381 ASP A C 1
ATOM 3097 O O . ASP A 1 381 ? -8.177 -16.870 -3.927 1.00 72.50 381 ASP A O 1
ATOM 3101 N N . ARG A 1 382 ? -6.869 -15.907 -2.386 1.00 69.94 382 ARG A N 1
ATOM 3102 C CA . ARG A 1 382 ? -5.739 -16.853 -2.448 1.00 69.94 382 ARG A CA 1
ATOM 3103 C C . ARG A 1 382 ? -5.884 -18.080 -1.535 1.00 69.94 382 ARG A C 1
ATOM 3105 O O . ARG A 1 382 ? -4.900 -18.782 -1.315 1.00 69.94 382 ARG A O 1
ATOM 3112 N N . GLY A 1 383 ? -7.052 -18.301 -0.934 1.00 81.31 383 GLY A N 1
ATOM 3113 C CA . GLY A 1 383 ? -7.314 -19.435 -0.043 1.00 81.31 383 GLY A CA 1
ATOM 3114 C C . GLY A 1 383 ? -6.620 -19.364 1.323 1.00 81.31 383 GLY A C 1
ATOM 3115 O O . GLY A 1 383 ? -6.575 -20.366 2.030 1.00 81.31 383 GLY A O 1
ATOM 3116 N N . ARG A 1 384 ? -6.067 -18.208 1.722 1.00 86.19 384 ARG A N 1
ATOM 3117 C CA . ARG A 1 384 ? -5.465 -18.038 3.056 1.00 86.19 384 ARG A CA 1
ATOM 3118 C C . ARG A 1 384 ? -6.546 -17.727 4.079 1.00 86.19 384 ARG A C 1
ATOM 3120 O O . ARG A 1 384 ? -7.411 -16.902 3.804 1.00 86.19 384 ARG A O 1
ATOM 3127 N N . VAL A 1 385 ? -6.477 -18.331 5.259 1.00 89.56 385 VAL A N 1
ATOM 3128 C CA . VAL A 1 385 ? -7.401 -18.005 6.352 1.00 89.56 385 VAL A CA 1
ATOM 3129 C C . VAL A 1 385 ? -7.033 -16.644 6.946 1.00 89.56 385 VAL A C 1
ATOM 3131 O O . VAL A 1 385 ? -5.858 -16.365 7.186 1.00 89.56 385 VAL A O 1
ATOM 3134 N N . PHE A 1 386 ? -8.032 -15.800 7.185 1.00 93.19 386 PHE A N 1
ATOM 3135 C CA . PHE A 1 386 ? -7.897 -14.595 8.000 1.00 93.19 386 PHE A CA 1
ATOM 3136 C C . PHE A 1 386 ? -8.842 -14.685 9.200 1.00 93.19 386 PHE A C 1
ATOM 3138 O O . PHE A 1 386 ? -9.945 -15.223 9.087 1.00 93.19 386 PHE A O 1
ATOM 3145 N N . VAL A 1 387 ? -8.406 -14.146 10.339 1.00 95.56 387 VAL A N 1
ATOM 3146 C CA . VAL A 1 387 ? -9.176 -14.112 11.587 1.00 95.56 387 VAL A CA 1
ATOM 3147 C C . VAL A 1 387 ? -9.016 -12.734 12.210 1.00 95.56 387 VAL A C 1
ATOM 3149 O O . VAL A 1 387 ? -7.890 -12.300 12.444 1.00 95.56 387 VAL A O 1
ATOM 3152 N N . GLU A 1 388 ? -10.129 -12.060 12.476 1.00 96.69 388 GLU A N 1
ATOM 3153 C CA . GLU A 1 388 ? -10.191 -10.853 13.293 1.00 96.69 388 GLU A CA 1
ATOM 3154 C C . GLU A 1 388 ? -10.807 -11.196 14.647 1.00 96.69 388 GLU A C 1
ATOM 3156 O O . GLU A 1 388 ? -11.887 -11.794 14.726 1.00 96.69 388 GLU A O 1
ATOM 3161 N N . SER A 1 389 ? -10.107 -10.821 15.709 1.00 96.94 389 SER A N 1
ATOM 3162 C CA . SER A 1 389 ? -10.499 -11.092 17.087 1.00 96.94 389 SER A CA 1
ATOM 3163 C C . SER A 1 389 ? -10.509 -9.802 17.899 1.00 96.94 389 SER A C 1
ATOM 3165 O O . SER A 1 389 ? -9.809 -8.845 17.571 1.00 96.94 389 SER A O 1
ATOM 3167 N N . VAL A 1 390 ? -11.337 -9.757 18.942 1.00 97.62 390 VAL A N 1
ATOM 3168 C CA . VAL A 1 390 ? -11.363 -8.658 19.918 1.00 97.62 390 VAL A CA 1
ATOM 3169 C C . VAL A 1 390 ? -10.791 -9.116 21.259 1.00 97.62 390 VAL A C 1
ATOM 3171 O O . VAL A 1 390 ? -11.017 -10.272 21.638 1.00 97.62 390 VAL A O 1
ATOM 3174 N N . PRO A 1 391 ? -10.078 -8.241 21.990 1.00 97.25 391 PRO A N 1
ATOM 3175 C CA . PRO A 1 391 ? -9.597 -8.539 23.333 1.00 97.25 391 PRO A CA 1
ATOM 3176 C C . PRO A 1 391 ? -10.727 -8.987 24.263 1.00 97.25 391 PRO A C 1
ATOM 3178 O O . PRO A 1 391 ? -11.856 -8.507 24.166 1.00 97.25 391 PRO A O 1
ATOM 3181 N N . ILE A 1 392 ? -10.412 -9.903 25.177 1.00 96.81 392 ILE A N 1
ATOM 3182 C CA . ILE A 1 392 ? -11.337 -10.367 26.215 1.00 96.81 392 ILE A CA 1
ATOM 3183 C C . ILE A 1 392 ? -11.043 -9.543 27.475 1.00 96.81 392 ILE A C 1
ATOM 3185 O O . ILE A 1 392 ? -9.920 -9.644 27.968 1.00 96.81 392 ILE A O 1
ATOM 3189 N N . PRO A 1 393 ? -11.996 -8.749 28.007 1.00 92.88 393 PRO A N 1
ATOM 3190 C CA . PRO A 1 393 ? -11.728 -7.777 29.077 1.00 92.88 393 PRO A CA 1
ATOM 3191 C C . PRO A 1 393 ? -10.973 -8.338 30.292 1.00 92.88 393 PRO A C 1
ATOM 3193 O O . PRO A 1 393 ? -10.070 -7.683 30.816 1.00 92.88 393 PRO A O 1
ATOM 3196 N N . ASP A 1 394 ? -11.284 -9.577 30.676 1.00 93.56 394 ASP A N 1
ATOM 3197 C CA . ASP A 1 394 ? -10.732 -10.232 31.868 1.00 93.56 394 ASP A CA 1
ATOM 3198 C C . ASP A 1 394 ? -9.481 -11.089 31.594 1.00 93.56 394 ASP A C 1
ATOM 3200 O O . ASP A 1 394 ? -8.941 -11.705 32.510 1.00 93.56 394 ASP A O 1
ATOM 3204 N N . LYS A 1 395 ? -8.999 -11.161 30.344 1.00 95.62 395 LYS A N 1
ATOM 3205 C CA . LYS A 1 395 ? -7.818 -11.957 29.966 1.00 95.62 395 LYS A CA 1
ATOM 3206 C C . LYS A 1 395 ? -6.743 -11.055 29.374 1.00 95.62 395 LYS A C 1
ATOM 3208 O O . LYS A 1 395 ? -6.798 -10.703 28.200 1.00 95.62 395 LYS A O 1
ATOM 3213 N N . LYS A 1 396 ? -5.751 -10.696 30.191 1.00 90.94 396 LYS A N 1
ATOM 3214 C CA . LYS A 1 396 ? -4.668 -9.768 29.810 1.00 90.94 396 LYS A CA 1
ATOM 3215 C C . LYS A 1 396 ? -3.272 -10.394 29.803 1.00 90.94 396 LYS A C 1
ATOM 3217 O O . LYS A 1 396 ? -2.303 -9.703 29.521 1.00 90.94 396 LYS A O 1
ATOM 3222 N N . GLU A 1 397 ? -3.162 -11.686 30.106 1.00 92.44 397 GLU A N 1
ATOM 3223 C CA . GLU A 1 397 ? -1.878 -12.371 30.279 1.00 92.44 397 GLU A CA 1
ATOM 3224 C C . GLU A 1 397 ? -1.532 -13.291 29.098 1.00 92.44 397 GLU A C 1
ATOM 3226 O O . GLU A 1 397 ? -2.405 -13.833 28.413 1.00 92.44 397 GLU A O 1
ATOM 3231 N N . GLY A 1 398 ? -0.231 -13.498 28.868 1.00 92.00 398 GLY A N 1
ATOM 3232 C CA . GLY A 1 398 ? 0.281 -14.425 27.857 1.00 92.00 398 GLY A CA 1
ATOM 3233 C C . GLY A 1 398 ? -0.188 -14.085 26.439 1.00 92.00 398 GLY A C 1
ATOM 3234 O O . GLY A 1 398 ? -0.081 -12.945 25.994 1.00 92.00 398 GLY A O 1
ATOM 3235 N N . ASN A 1 399 ? -0.727 -15.078 25.725 1.00 92.62 399 ASN A N 1
ATOM 3236 C CA . ASN A 1 399 ? -1.212 -14.907 24.350 1.00 92.62 399 ASN A CA 1
ATOM 3237 C C . ASN A 1 399 ? -2.492 -14.045 24.249 1.00 92.62 399 ASN A C 1
ATOM 3239 O O . ASN A 1 399 ? -2.867 -13.670 23.141 1.00 92.62 399 ASN A O 1
ATOM 3243 N N . TYR A 1 400 ? -3.167 -13.725 25.363 1.00 94.56 400 TYR A N 1
ATOM 3244 C CA . TYR A 1 400 ? -4.324 -12.814 25.373 1.00 94.56 400 TYR A CA 1
ATOM 3245 C C . TYR A 1 400 ? -3.916 -11.335 25.391 1.00 94.56 400 TYR A C 1
ATOM 3247 O O . TYR A 1 400 ? -4.748 -10.456 25.166 1.00 94.56 400 TYR A O 1
ATOM 3255 N N . GLN A 1 401 ? -2.635 -11.049 25.625 1.00 94.81 401 GLN A N 1
ATOM 3256 C CA . GLN A 1 401 ? -2.104 -9.699 25.564 1.00 94.81 401 GLN A CA 1
ATOM 3257 C C . GLN A 1 401 ? -1.863 -9.306 24.106 1.00 94.81 401 GLN A C 1
ATOM 3259 O O . GLN A 1 401 ? -0.949 -9.807 23.448 1.00 94.81 401 GLN A O 1
ATOM 3264 N N . PHE A 1 402 ? -2.711 -8.419 23.590 1.00 95.31 402 PHE A N 1
ATOM 3265 C CA . PHE A 1 402 ? -2.571 -7.907 22.233 1.00 95.31 402 PHE A CA 1
ATOM 3266 C C . PHE A 1 402 ? -1.317 -7.034 22.129 1.00 95.31 402 PHE A C 1
ATOM 3268 O O . PHE A 1 402 ? -1.074 -6.193 22.992 1.00 95.31 402 PHE A O 1
ATOM 3275 N N . PHE A 1 403 ? -0.526 -7.220 21.076 1.00 94.25 403 PHE A N 1
ATOM 3276 C CA . PHE A 1 403 ? 0.719 -6.480 20.859 1.00 94.25 403 PHE A CA 1
ATOM 3277 C C . PHE A 1 403 ? 0.901 -6.119 19.385 1.00 94.25 403 PHE A C 1
ATOM 3279 O O . PHE A 1 403 ? 0.336 -6.757 18.493 1.00 94.25 403 PHE A O 1
ATOM 3286 N N . ASP A 1 404 ? 1.667 -5.064 19.131 1.00 91.69 404 ASP A N 1
ATOM 3287 C CA . ASP A 1 404 ? 2.028 -4.640 17.784 1.0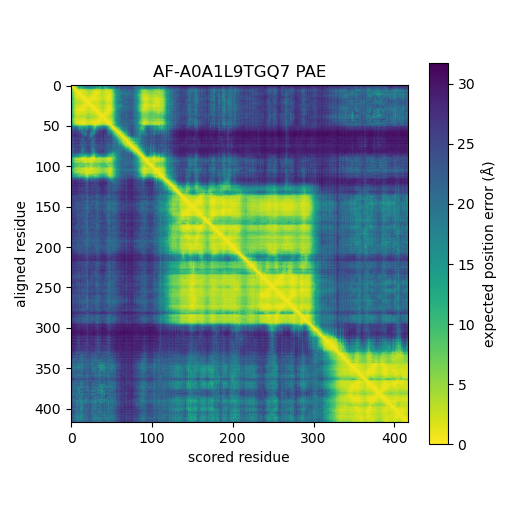0 91.69 404 ASP A CA 1
ATOM 3288 C C . ASP A 1 404 ? 3.026 -5.657 17.197 1.00 91.69 404 ASP A C 1
ATOM 3290 O O . ASP A 1 404 ? 4.130 -5.811 17.733 1.00 91.69 404 ASP A O 1
ATOM 3294 N N . PRO A 1 405 ? 2.683 -6.354 16.097 1.00 87.19 405 PRO A N 1
ATOM 3295 C CA . PRO A 1 405 ? 3.527 -7.405 15.539 1.00 87.19 405 PRO A CA 1
ATOM 3296 C C . PRO A 1 405 ? 4.862 -6.900 14.986 1.00 87.19 405 PRO A C 1
ATOM 3298 O O . PRO A 1 405 ? 5.758 -7.707 14.747 1.00 87.19 405 PRO A O 1
ATOM 3301 N N . PHE A 1 406 ? 5.000 -5.596 14.756 1.00 80.50 406 PHE A N 1
ATOM 3302 C CA . PHE A 1 406 ? 6.212 -4.995 14.214 1.00 80.50 406 PHE A CA 1
ATOM 3303 C C . PHE A 1 406 ? 7.151 -4.510 15.314 1.00 80.50 406 PHE A C 1
ATOM 3305 O O . PHE A 1 406 ? 8.364 -4.643 15.180 1.00 80.50 406 PHE A O 1
ATOM 3312 N N . THR A 1 407 ? 6.607 -3.954 16.399 1.00 81.94 407 THR A N 1
ATOM 3313 C CA . THR A 1 407 ? 7.414 -3.362 17.479 1.00 81.94 407 THR A CA 1
ATOM 3314 C C . THR A 1 407 ? 7.505 -4.232 18.730 1.00 81.94 407 THR A C 1
ATOM 3316 O O . THR A 1 407 ? 8.351 -3.983 19.586 1.00 81.94 407 THR A O 1
ATOM 3319 N N . GLY A 1 408 ? 6.636 -5.235 18.874 1.00 86.06 408 GLY A N 1
ATOM 3320 C CA . GLY A 1 408 ? 6.531 -6.073 20.072 1.00 86.06 408 GLY A CA 1
ATOM 3321 C C . GLY A 1 408 ? 5.866 -5.405 21.266 1.00 86.06 408 GLY A C 1
ATOM 3322 O O . GLY A 1 408 ? 5.653 -6.071 22.278 1.00 86.06 408 GLY A O 1
ATOM 3323 N N . LYS A 1 409 ? 5.563 -4.106 21.169 1.00 90.00 409 LYS A N 1
ATOM 3324 C CA . LYS A 1 409 ? 4.970 -3.336 22.258 1.00 90.00 409 LYS A CA 1
ATOM 3325 C C . LYS A 1 409 ? 3.538 -3.783 22.495 1.00 90.00 409 LYS A C 1
ATOM 3327 O O . LYS A 1 409 ? 2.797 -4.036 21.545 1.00 90.00 409 LYS A O 1
ATOM 3332 N N . ASP A 1 410 ? 3.163 -3.846 23.765 1.00 94.31 410 ASP A N 1
ATOM 3333 C CA . ASP A 1 410 ? 1.787 -4.115 24.157 1.00 94.31 410 ASP A CA 1
ATOM 3334 C C . ASP A 1 410 ? 0.847 -3.054 23.589 1.00 94.31 410 ASP A C 1
ATOM 3336 O O . ASP A 1 410 ? 1.200 -1.880 23.437 1.00 94.31 410 ASP A O 1
ATOM 3340 N N . MET A 1 411 ? -0.364 -3.489 23.267 1.00 95.06 411 MET A N 1
ATOM 3341 C CA . MET A 1 411 ? -1.439 -2.596 22.887 1.00 95.06 411 MET A CA 1
ATOM 3342 C C . MET A 1 411 ? -1.766 -1.650 24.053 1.00 95.06 411 MET A C 1
ATOM 3344 O O . MET A 1 411 ? -1.964 -2.129 25.170 1.00 95.06 411 MET A O 1
ATOM 3348 N N . PRO A 1 412 ? -1.861 -0.329 23.816 1.00 95.38 412 PRO A N 1
ATOM 3349 C CA . PRO A 1 412 ? -2.289 0.624 24.834 1.00 95.38 412 PRO A CA 1
ATOM 3350 C C . PRO A 1 412 ? -3.665 0.281 25.423 1.00 95.38 412 PRO A C 1
ATOM 3352 O O . PRO A 1 412 ? -4.590 -0.069 24.687 1.00 95.38 412 PRO A O 1
ATOM 3355 N N . ASP A 1 413 ? -3.833 0.461 26.737 1.00 94.56 413 ASP A N 1
ATOM 3356 C CA . ASP A 1 413 ? -5.102 0.189 27.435 1.00 94.56 413 ASP A CA 1
ATOM 3357 C C . ASP A 1 413 ? -6.278 1.015 26.885 1.00 94.56 413 ASP A C 1
ATOM 3359 O O . ASP A 1 413 ? -7.421 0.565 26.905 1.00 94.56 413 ASP A O 1
ATOM 3363 N N . GLU A 1 414 ? -6.012 2.202 26.330 1.00 94.50 414 GLU A N 1
ATOM 3364 C CA . GLU A 1 414 ? -7.024 3.057 25.692 1.00 94.50 414 GLU A CA 1
ATOM 3365 C C . GLU A 1 414 ? -7.711 2.415 24.470 1.00 94.50 414 GLU A C 1
ATOM 3367 O O . GLU A 1 414 ? -8.782 2.870 24.049 1.00 94.50 414 GLU A O 1
ATOM 3372 N N . TYR A 1 415 ? -7.118 1.355 23.908 1.00 94.19 415 TYR A N 1
ATOM 3373 C CA . TYR A 1 415 ? -7.628 0.602 22.757 1.00 94.19 415 TYR A CA 1
ATOM 3374 C C . TYR A 1 415 ? -8.393 -0.668 23.138 1.00 94.19 415 TYR A C 1
ATOM 3376 O O . TYR A 1 415 ? -8.975 -1.316 22.257 1.00 94.19 415 TYR A O 1
ATOM 3384 N N . LEU A 1 416 ? -8.425 -1.021 24.425 1.00 90.81 416 LEU A N 1
ATOM 3385 C CA . LEU A 1 416 ? -9.281 -2.094 24.918 1.00 90.81 416 LEU A CA 1
ATOM 3386 C C . LEU A 1 416 ? -10.771 -1.702 24.774 1.00 90.81 416 LEU A C 1
ATOM 3388 O O . LEU A 1 416 ? -11.105 -0.514 24.877 1.00 90.81 416 LEU A O 1
ATOM 3392 N N . PRO A 1 417 ? -11.644 -2.676 24.447 1.00 86.62 417 PRO A N 1
ATOM 3393 C CA . PRO A 1 417 ? -13.075 -2.456 24.241 1.00 86.62 417 PRO A CA 1
ATOM 3394 C C . PRO A 1 417 ? -13.833 -2.044 25.507 1.00 86.62 417 PRO A C 1
ATOM 3396 O O . PRO A 1 417 ? -13.403 -2.427 26.619 1.00 86.62 417 PRO A O 1
#